Protein AF-F2NUR4-F1 (afdb_monomer)

InterPro domains:
  IPR002935 Class I-like SAM-dependent O-methyltransferase [PF01596] (4-188)
  IPR002935 Class I-like SAM-dependent O-methyltransferase [PS51682] (1-194)
  IPR011009 Protein kinase-like domain superfamily [SSF56112] (328-382)
  IPR029063 S-adenosyl-L-methionine-dependent methyltransferase superfamily [G3DSA:3.40.50.150] (2-192)
  IPR029063 S-adenosyl-L-methionine-dependent methyltransferase superfamily [SSF53335] (13-194)
  IPR050362 Cation-dependent O-methyltransferase [PTHR10509] (10-190)

Organism: Treponema succinifaciens (strain ATCC 33096 / DSM 2489 / 6091) (NCBI:txid869209)

Structure (mmCIF, N/CA/C/O backbone):
data_AF-F2NUR4-F1
#
_entry.id   AF-F2NUR4-F1
#
loop_
_atom_site.group_PDB
_atom_site.id
_atom_site.type_symbol
_atom_site.label_atom_id
_atom_site.label_alt_id
_atom_site.label_comp_id
_atom_site.label_asym_id
_atom_site.label_entity_id
_atom_site.label_seq_id
_atom_site.pdbx_PDB_ins_code
_atom_site.Cartn_x
_atom_site.Cartn_y
_atom_site.Cartn_z
_atom_site.occupancy
_atom_site.B_iso_or_equiv
_atom_site.auth_seq_id
_atom_site.auth_comp_id
_atom_site.auth_asym_id
_atom_site.auth_atom_id
_atom_site.pdbx_PDB_model_num
ATOM 1 N N . MET A 1 1 ? -18.406 -14.033 38.433 1.00 55.16 1 MET A N 1
ATOM 2 C CA . MET A 1 1 ? -19.645 -13.225 38.360 1.00 55.16 1 MET A CA 1
ATOM 3 C C . MET A 1 1 ? -20.024 -12.813 36.937 1.00 55.16 1 MET A C 1
ATOM 5 O O . MET A 1 1 ? -21.200 -12.865 36.636 1.00 55.16 1 MET A O 1
ATOM 9 N N . SER A 1 2 ? -19.104 -12.444 36.037 1.00 63.91 2 SER A N 1
ATOM 10 C CA . SER A 1 2 ? -19.465 -11.900 34.708 1.00 63.91 2 SER A CA 1
ATOM 11 C C . SER A 1 2 ? -20.027 -12.903 33.680 1.00 63.91 2 SER A C 1
ATOM 13 O O . SER A 1 2 ? -20.839 -12.516 32.845 1.00 63.91 2 SER A O 1
ATOM 15 N N . ALA A 1 3 ? -19.623 -14.177 33.719 1.00 74.50 3 ALA A N 1
ATOM 16 C CA . ALA A 1 3 ? -19.984 -15.153 32.681 1.00 74.50 3 ALA A CA 1
ATOM 17 C C . ALA A 1 3 ? -21.482 -15.521 32.656 1.00 74.50 3 ALA A C 1
ATOM 19 O O . ALA A 1 3 ? -22.062 -15.661 31.583 1.00 74.50 3 ALA A O 1
ATOM 20 N N . GLU A 1 4 ? -22.120 -15.636 33.823 1.00 83.31 4 GLU A N 1
ATOM 21 C CA . GLU A 1 4 ? -23.547 -15.974 33.936 1.00 83.31 4 GLU A CA 1
ATOM 22 C C . GLU A 1 4 ? -24.439 -14.847 33.392 1.00 83.31 4 GLU A C 1
ATOM 24 O O . GLU A 1 4 ? -25.333 -15.095 32.583 1.00 83.31 4 GLU A O 1
ATOM 29 N N . PHE A 1 5 ? -24.120 -13.590 33.724 1.00 87.75 5 PHE A N 1
ATOM 30 C CA . PHE A 1 5 ? -24.833 -12.425 33.193 1.00 87.75 5 PHE A CA 1
ATOM 31 C C . PHE A 1 5 ? -24.648 -12.254 31.682 1.00 87.75 5 PHE A C 1
ATOM 33 O O . PHE A 1 5 ? -25.592 -11.884 30.989 1.00 87.75 5 PHE A O 1
ATOM 40 N N . LEU A 1 6 ? -23.463 -12.555 31.140 1.00 87.88 6 LEU A N 1
ATOM 41 C CA . LEU A 1 6 ? -23.241 -12.531 29.691 1.00 87.88 6 LEU A CA 1
ATOM 42 C C . LEU A 1 6 ? -24.126 -13.545 28.955 1.00 87.88 6 LEU A C 1
ATOM 44 O O . LEU A 1 6 ? -24.692 -13.212 27.914 1.00 87.88 6 LEU A O 1
ATOM 48 N N . LEU A 1 7 ? -24.281 -14.756 29.500 1.00 89.00 7 LEU A N 1
ATOM 49 C CA . LEU A 1 7 ? -25.175 -15.771 28.936 1.00 89.00 7 LEU A CA 1
ATOM 50 C C . LEU A 1 7 ? -26.644 -15.334 28.999 1.00 89.00 7 LEU A C 1
ATOM 52 O O . LEU A 1 7 ? -27.377 -15.526 28.027 1.00 89.00 7 LEU A O 1
ATOM 56 N N . GLU A 1 8 ? -27.065 -14.700 30.098 1.00 91.56 8 GLU A N 1
ATOM 57 C CA . GLU A 1 8 ? -28.407 -14.116 30.229 1.00 91.56 8 GLU A CA 1
ATOM 58 C C . GLU A 1 8 ? -28.650 -13.040 29.157 1.00 91.56 8 GLU A C 1
ATOM 60 O O . GLU A 1 8 ? -29.649 -13.098 28.437 1.00 91.56 8 GLU A O 1
ATOM 65 N N . ILE A 1 9 ? -27.713 -12.097 28.992 1.00 91.62 9 ILE A N 1
ATOM 66 C CA . ILE A 1 9 ? -27.800 -11.027 27.986 1.00 91.62 9 ILE A CA 1
ATOM 67 C C . ILE A 1 9 ? -27.870 -11.622 26.575 1.00 91.62 9 ILE A C 1
ATOM 69 O O . ILE A 1 9 ? -28.731 -11.220 25.791 1.00 91.62 9 ILE A O 1
ATOM 73 N N . LYS A 1 10 ? -27.010 -12.601 26.260 1.00 91.12 10 LYS A N 1
ATOM 74 C CA . LYS A 1 10 ? -26.997 -13.298 24.965 1.00 91.12 10 LYS A CA 1
ATOM 75 C C . LYS A 1 10 ? -28.342 -13.973 24.684 1.00 91.12 10 LYS A C 1
ATOM 77 O O . LYS A 1 10 ? -28.923 -13.781 23.618 1.00 91.12 10 LYS A O 1
ATOM 82 N N . SER A 1 11 ? -28.876 -14.711 25.658 1.00 90.81 11 SER A N 1
ATOM 83 C CA . SER A 1 11 ? -30.173 -15.392 25.552 1.00 90.81 11 SER A CA 1
ATOM 84 C C . SER A 1 11 ? -31.330 -14.409 25.328 1.00 90.81 11 SER A C 1
ATOM 86 O O . SER A 1 11 ? -32.156 -14.601 24.431 1.00 90.81 11 SER A O 1
ATOM 88 N N . LEU A 1 12 ? -31.362 -13.303 26.081 1.00 90.69 12 LEU A N 1
ATOM 89 C CA . LEU A 1 12 ? -32.373 -12.254 25.927 1.00 90.69 12 LEU A CA 1
ATOM 90 C C . LEU A 1 12 ? -32.277 -11.544 24.573 1.00 90.69 12 LEU A C 1
ATOM 92 O O . LEU A 1 12 ? -33.308 -11.277 23.956 1.00 90.69 12 LEU A O 1
ATOM 96 N N . ALA A 1 13 ? -31.065 -11.266 24.090 1.00 89.50 13 ALA A N 1
ATOM 97 C CA . ALA A 1 13 ? -30.855 -10.667 22.777 1.00 89.50 13 ALA A CA 1
ATOM 98 C C . ALA A 1 13 ? -31.400 -11.568 21.660 1.00 89.50 13 ALA A C 1
ATOM 100 O O . ALA A 1 13 ? -32.157 -11.093 20.814 1.00 89.50 13 ALA A O 1
ATOM 101 N N . HIS A 1 14 ? -31.120 -12.876 21.715 1.00 89.31 14 HIS A N 1
ATOM 102 C CA . HIS A 1 14 ? -31.688 -13.847 20.778 1.00 89.31 14 HIS A CA 1
ATOM 103 C C . HIS A 1 14 ? -33.217 -13.894 20.847 1.00 89.31 14 HIS A C 1
ATOM 105 O O . HIS A 1 14 ? -33.876 -13.823 19.813 1.00 89.31 14 HIS A O 1
ATOM 111 N N . LYS A 1 15 ? -33.794 -13.948 22.055 1.00 90.38 15 LYS A N 1
ATOM 112 C CA . LYS A 1 15 ? -35.253 -13.960 22.244 1.00 90.38 15 LYS A CA 1
ATOM 113 C C . LYS A 1 15 ? -35.930 -12.711 21.667 1.00 90.38 15 LYS A C 1
ATOM 115 O O . LYS A 1 15 ? -37.028 -12.806 21.127 1.00 90.38 15 LYS A O 1
ATOM 120 N N . ASN A 1 16 ? -35.267 -11.560 21.763 1.00 88.56 16 ASN A N 1
ATOM 121 C CA . ASN A 1 16 ? -35.782 -10.272 21.302 1.00 88.56 16 ASN A CA 1
ATOM 122 C C . ASN A 1 16 ? -35.339 -9.910 19.872 1.00 88.56 16 ASN A C 1
ATOM 124 O O . ASN A 1 16 ? -35.588 -8.790 19.432 1.00 88.56 16 ASN A O 1
ATOM 128 N N . ASN A 1 17 ? -34.694 -10.831 19.142 1.00 88.25 17 ASN A N 1
ATOM 129 C CA . ASN A 1 17 ? -34.148 -10.609 17.797 1.00 88.25 17 ASN A CA 1
ATOM 130 C C . ASN A 1 17 ? -33.218 -9.386 17.699 1.00 88.25 17 ASN A C 1
ATOM 132 O O . ASN A 1 17 ? -33.189 -8.692 16.681 1.00 88.25 17 ASN A O 1
ATOM 136 N N . VAL A 1 18 ? -32.457 -9.112 18.758 1.00 86.00 18 VAL A N 1
ATOM 137 C CA . VAL A 1 18 ? -31.423 -8.078 18.757 1.00 86.00 18 VAL A CA 1
ATOM 138 C C . VAL A 1 18 ? -30.137 -8.693 18.202 1.00 86.00 18 VAL A C 1
ATOM 140 O O . VAL A 1 18 ? -29.619 -9.634 18.809 1.00 86.00 18 VAL A O 1
ATOM 143 N N . PRO A 1 19 ? -29.600 -8.193 17.073 1.00 84.31 19 PRO A N 1
ATOM 144 C CA . PRO A 1 19 ? -28.313 -8.648 16.565 1.00 84.31 19 PRO A CA 1
ATOM 145 C C . PRO A 1 19 ? -27.206 -8.359 17.581 1.00 84.31 19 PRO A C 1
ATOM 147 O O . PRO A 1 19 ? -27.134 -7.258 18.127 1.00 84.31 19 PRO A O 1
ATOM 150 N N . ILE A 1 20 ? -26.354 -9.350 17.817 1.00 87.06 20 ILE A N 1
ATOM 151 C CA . ILE A 1 20 ? -25.174 -9.256 18.678 1.00 87.06 20 ILE A CA 1
ATOM 152 C C . ILE A 1 20 ? -23.964 -9.821 17.939 1.00 87.06 20 ILE A C 1
ATOM 154 O O . ILE A 1 20 ? -24.113 -10.619 17.010 1.00 87.06 20 ILE A O 1
ATOM 158 N N . MET A 1 21 ? -22.778 -9.411 18.383 1.00 86.75 21 MET A N 1
ATOM 159 C CA . MET A 1 21 ? -21.499 -9.878 17.858 1.00 86.75 21 MET A CA 1
ATOM 160 C C . MET A 1 21 ? -21.399 -11.411 17.891 1.00 86.75 21 MET A C 1
ATOM 162 O O . MET A 1 21 ? -21.792 -12.055 18.868 1.00 86.75 21 MET A O 1
ATOM 166 N N . GLN A 1 22 ? -20.879 -11.992 16.808 1.00 86.12 22 GLN A N 1
ATOM 167 C CA . GLN A 1 22 ? -20.672 -13.437 16.686 1.00 86.12 22 GLN A CA 1
ATOM 168 C C . GLN A 1 22 ? -19.472 -13.888 17.517 1.00 86.12 22 GLN A C 1
ATOM 170 O O . GLN A 1 22 ? -18.473 -13.179 17.596 1.00 86.12 22 GLN A O 1
ATOM 175 N N . ASP A 1 23 ? -19.528 -15.109 18.054 1.00 86.81 23 ASP A N 1
ATOM 176 C CA . ASP A 1 23 ? -18.471 -15.636 18.928 1.00 86.81 23 ASP A CA 1
ATOM 177 C C . ASP A 1 23 ? -17.095 -15.660 18.232 1.00 86.81 23 ASP A C 1
ATOM 179 O O . ASP A 1 23 ? -16.095 -15.281 18.834 1.00 86.81 23 ASP A O 1
ATOM 183 N N . ALA A 1 24 ? -17.048 -15.993 16.936 1.00 86.56 24 ALA A N 1
ATOM 184 C CA . ALA A 1 24 ? -15.812 -15.959 16.148 1.00 86.56 24 ALA A CA 1
ATOM 185 C C . ALA A 1 24 ? -15.217 -14.539 16.032 1.00 86.56 24 ALA A C 1
ATOM 187 O O . ALA A 1 24 ? -13.999 -14.368 16.124 1.00 86.56 24 ALA A O 1
ATOM 188 N N . THR A 1 25 ? -16.061 -13.514 15.858 1.00 87.38 25 THR A N 1
ATOM 189 C CA . THR A 1 25 ? -15.627 -12.107 15.882 1.00 87.38 25 THR A CA 1
ATOM 190 C C . THR A 1 25 ? -15.128 -11.735 17.279 1.00 87.38 25 THR A C 1
ATOM 192 O O . THR A 1 25 ? -14.046 -11.157 17.408 1.00 87.38 25 THR A O 1
ATOM 195 N N . SER A 1 26 ? -15.865 -12.110 18.331 1.00 89.62 26 SER A N 1
ATOM 196 C CA . SER A 1 26 ? -15.479 -11.858 19.722 1.00 89.62 26 SER A CA 1
ATOM 197 C C . SER A 1 26 ? -14.089 -12.418 20.034 1.00 89.62 26 SER A C 1
ATOM 199 O O . SER A 1 26 ? -13.232 -11.688 20.527 1.00 89.62 26 SER A O 1
ATOM 201 N N . GLU A 1 27 ? -13.827 -13.683 19.696 1.00 91.25 27 GLU A N 1
ATOM 202 C CA . GLU A 1 27 ? -12.529 -14.333 19.919 1.00 91.25 27 GLU A CA 1
ATOM 203 C C . GLU A 1 27 ? -11.382 -13.604 19.213 1.00 91.25 27 GLU A C 1
ATOM 205 O O . GLU A 1 27 ? -10.337 -13.349 19.821 1.00 91.25 27 GLU A O 1
ATOM 210 N N . PHE A 1 28 ? -11.589 -13.211 17.952 1.00 93.94 28 PHE A N 1
ATOM 211 C CA . PHE A 1 28 ? -10.605 -12.439 17.199 1.00 93.94 28 PHE A CA 1
ATOM 212 C C . PHE A 1 28 ? -10.281 -11.111 17.890 1.00 93.94 28 PHE A C 1
ATOM 214 O O . PHE A 1 28 ? -9.107 -10.794 18.102 1.00 93.94 28 PHE A O 1
ATOM 221 N N . ILE A 1 29 ? -11.307 -10.351 18.288 1.00 93.94 29 ILE A N 1
ATOM 222 C CA . ILE A 1 29 ? -11.117 -9.044 18.926 1.00 93.94 29 ILE A CA 1
ATOM 223 C C . ILE A 1 29 ? -10.474 -9.196 20.309 1.00 93.94 29 ILE A C 1
ATOM 225 O O . ILE A 1 29 ? -9.606 -8.401 20.659 1.00 93.94 29 ILE A O 1
ATOM 229 N N . PHE A 1 30 ? -10.805 -10.229 21.087 1.00 94.69 30 PHE A N 1
ATOM 230 C CA . PHE A 1 30 ? -10.160 -10.461 22.386 1.00 94.69 30 PHE A CA 1
ATOM 231 C C . PHE A 1 30 ? -8.674 -10.761 22.233 1.00 94.69 30 PHE A C 1
ATOM 233 O O . PHE A 1 30 ? -7.848 -10.183 22.945 1.00 94.69 30 PHE A O 1
ATOM 240 N N . SER A 1 31 ? -8.324 -11.634 21.286 1.00 94.75 31 SER A N 1
ATOM 241 C CA . SER A 1 31 ? -6.926 -11.908 20.964 1.00 94.75 31 SER A CA 1
ATOM 242 C C . SER A 1 31 ? -6.217 -10.650 20.469 1.00 94.75 31 SER A C 1
ATOM 244 O O . SER A 1 31 ? -5.076 -10.410 20.863 1.00 94.75 31 SER A O 1
ATOM 246 N N . PHE A 1 32 ? -6.888 -9.807 19.677 1.00 95.88 32 PHE A N 1
ATOM 247 C CA . PHE A 1 32 ? -6.349 -8.521 19.242 1.00 95.88 32 PHE A CA 1
ATOM 248 C C . PHE A 1 32 ? -6.079 -7.578 20.425 1.00 95.88 32 PHE A C 1
ATOM 250 O O . PHE A 1 32 ? -4.960 -7.085 20.561 1.00 95.88 32 PHE A O 1
ATOM 257 N N . ILE A 1 33 ? -7.063 -7.377 21.311 1.00 96.81 33 ILE A N 1
ATOM 258 C CA . ILE A 1 33 ? -6.957 -6.517 22.501 1.00 96.81 33 ILE A CA 1
ATOM 259 C C . ILE A 1 33 ? -5.777 -6.952 23.375 1.00 96.81 33 ILE A C 1
ATOM 261 O O . ILE A 1 33 ? -4.953 -6.116 23.745 1.00 96.81 33 ILE A O 1
ATOM 265 N N . LYS A 1 34 ? -5.647 -8.258 23.650 1.00 95.31 34 LYS A N 1
ATOM 266 C CA . LYS A 1 34 ? -4.536 -8.805 24.447 1.00 95.31 34 LYS A CA 1
ATOM 267 C C . LYS A 1 34 ? -3.190 -8.628 23.750 1.00 95.31 34 LYS A C 1
ATOM 269 O O . LYS A 1 34 ? -2.259 -8.096 24.346 1.00 95.31 34 LYS A O 1
ATOM 274 N N . LYS A 1 35 ? -3.088 -9.042 22.482 1.00 95.19 35 LYS A N 1
ATOM 275 C CA . LYS A 1 35 ? -1.838 -8.997 21.704 1.00 95.19 35 LYS A CA 1
ATOM 276 C C . LYS A 1 35 ? -1.307 -7.573 21.541 1.00 95.19 35 LYS A C 1
ATOM 278 O O . LYS A 1 35 ? -0.097 -7.371 21.555 1.00 95.19 35 LYS A O 1
ATOM 283 N N . HIS A 1 36 ? -2.200 -6.600 21.376 1.00 93.12 36 HIS A N 1
ATOM 284 C CA . HIS A 1 36 ? -1.848 -5.199 21.153 1.00 93.12 36 HIS A CA 1
ATOM 285 C C . HIS A 1 36 ? -1.920 -4.335 22.418 1.00 93.12 36 HIS A C 1
ATOM 287 O O . HIS A 1 36 ? -1.717 -3.128 22.328 1.00 93.12 36 HIS A O 1
ATOM 293 N N . ASN A 1 37 ? -2.159 -4.940 23.589 1.00 94.00 37 ASN A N 1
ATOM 294 C CA . ASN A 1 37 ? -2.251 -4.251 24.878 1.00 94.00 37 ASN A CA 1
ATOM 295 C C . ASN A 1 37 ? -3.205 -3.038 24.843 1.00 94.00 37 ASN A C 1
ATOM 297 O O . ASN A 1 37 ? -2.898 -1.978 25.385 1.00 94.00 37 ASN A O 1
ATOM 301 N N . VAL A 1 38 ? -4.351 -3.196 24.177 1.00 97.75 38 VAL A N 1
ATOM 302 C CA . VAL A 1 38 ? -5.380 -2.154 24.025 1.00 97.75 38 VAL A CA 1
ATOM 303 C C . VAL A 1 38 ? -5.926 -1.771 25.402 1.00 97.75 38 VAL A C 1
ATOM 305 O O . VAL A 1 38 ? -6.274 -2.651 26.189 1.00 97.75 38 VAL A O 1
ATOM 308 N N . LYS A 1 39 ? -6.015 -0.467 25.699 1.00 97.81 39 LYS A N 1
ATOM 309 C CA . LYS A 1 39 ? -6.527 0.069 26.977 1.00 97.81 39 LYS A CA 1
ATOM 310 C C . LYS A 1 39 ? -7.780 0.913 26.816 1.00 97.81 39 LYS A C 1
ATOM 312 O O . LYS A 1 39 ? -8.566 1.039 27.751 1.00 97.81 39 LYS A O 1
ATOM 317 N N . SER A 1 40 ? -7.982 1.481 25.638 1.00 98.44 40 SER A N 1
ATOM 318 C CA . SER A 1 40 ? -9.100 2.369 25.340 1.00 98.44 40 SER A CA 1
ATOM 319 C C . SER A 1 40 ? -9.792 1.937 24.051 1.00 98.44 40 SER A C 1
ATOM 321 O O . SER A 1 40 ? -9.154 1.815 23.006 1.00 98.44 40 SER A O 1
ATOM 323 N N . VAL A 1 41 ? -11.099 1.690 24.138 1.00 98.62 41 VAL A N 1
ATOM 324 C CA . VAL A 1 41 ? -11.938 1.264 23.013 1.00 98.62 41 VAL A CA 1
ATOM 325 C C . VAL A 1 41 ? -13.023 2.304 22.764 1.00 98.62 41 VAL A C 1
ATOM 327 O O . VAL A 1 41 ? -13.721 2.688 23.700 1.00 98.62 41 VAL A O 1
ATOM 330 N N . LEU A 1 42 ? -13.188 2.733 21.516 1.00 98.50 42 LEU A N 1
ATOM 331 C CA . LEU A 1 42 ? -14.386 3.425 21.050 1.00 98.50 42 LEU A CA 1
ATOM 332 C C . LEU A 1 42 ? -15.214 2.458 20.210 1.00 98.50 42 LEU A C 1
ATOM 334 O O . LEU A 1 42 ? -14.732 1.952 19.207 1.00 98.50 42 LEU A O 1
ATOM 338 N N . GLU A 1 43 ? -16.459 2.227 20.590 1.00 97.81 43 GLU A N 1
ATOM 339 C CA . GLU A 1 43 ? -17.410 1.416 19.840 1.00 97.81 43 GLU A CA 1
ATOM 340 C C . GLU A 1 43 ? -18.492 2.300 19.215 1.00 97.81 43 GLU A C 1
ATOM 342 O O . GLU A 1 43 ? -19.116 3.128 19.883 1.00 97.81 43 GLU A O 1
ATOM 347 N N . ILE A 1 44 ? -18.733 2.103 17.921 1.00 96.25 44 ILE A N 1
ATOM 348 C CA . ILE A 1 44 ? -19.830 2.736 17.194 1.00 96.25 44 ILE A CA 1
ATOM 349 C C . ILE A 1 44 ? -20.910 1.679 16.979 1.00 96.25 44 ILE A C 1
ATOM 351 O O . ILE A 1 44 ? -20.731 0.794 16.143 1.00 96.25 44 ILE A O 1
ATOM 355 N N . GLY A 1 45 ? -22.018 1.806 17.718 1.00 93.38 45 GLY A N 1
ATOM 356 C CA . GLY A 1 45 ? -23.099 0.822 17.796 1.00 93.38 45 GLY A CA 1
ATOM 357 C C . GLY A 1 45 ? -23.045 0.004 19.088 1.00 93.38 45 GLY A C 1
ATOM 358 O O . GLY A 1 45 ? -22.415 -1.044 19.132 1.00 93.38 45 GLY A O 1
ATOM 359 N N . THR A 1 46 ? -23.732 0.455 20.142 1.00 93.44 46 THR A N 1
ATOM 360 C CA . THR A 1 46 ? -23.772 -0.267 21.431 1.00 93.44 46 THR A CA 1
ATOM 361 C C . THR A 1 46 ? -24.754 -1.438 21.437 1.00 93.44 46 THR A C 1
ATOM 363 O O . THR A 1 46 ? -24.543 -2.425 22.148 1.00 93.44 46 THR A O 1
ATOM 366 N N . ALA A 1 47 ? -25.880 -1.319 20.724 1.00 93.12 47 ALA A N 1
ATOM 367 C CA . ALA A 1 47 ? -27.039 -2.189 20.898 1.00 93.12 47 ALA A CA 1
ATOM 368 C C . ALA A 1 47 ? -27.391 -2.361 22.393 1.00 93.12 47 ALA A C 1
ATOM 370 O O . ALA A 1 47 ? -27.595 -1.386 23.107 1.00 93.12 47 ALA A O 1
ATOM 371 N N . VAL A 1 48 ? -27.442 -3.597 22.895 1.00 94.31 48 VAL A N 1
ATOM 372 C CA . VAL A 1 48 ? -27.721 -3.900 24.313 1.00 94.31 48 VAL A CA 1
ATOM 373 C C . VAL A 1 48 ? -26.456 -3.964 25.186 1.00 94.31 48 VAL A C 1
ATOM 375 O O . VAL A 1 48 ? -26.509 -4.470 26.307 1.00 94.31 48 VAL A O 1
ATOM 378 N N . GLY A 1 49 ? -25.312 -3.480 24.689 1.00 94.38 49 GLY A N 1
ATOM 379 C CA . GLY A 1 49 ? -24.044 -3.373 25.423 1.00 94.38 49 GLY A CA 1
ATOM 380 C C . GLY A 1 49 ? -23.234 -4.667 25.528 1.00 94.38 49 GLY A C 1
ATOM 381 O O . GLY A 1 49 ? -22.278 -4.721 26.297 1.00 94.38 49 GLY A O 1
ATOM 382 N N . TYR A 1 50 ? -23.605 -5.717 24.790 1.00 94.81 50 TYR A N 1
ATOM 383 C CA . TYR A 1 50 ? -22.979 -7.039 24.900 1.00 94.81 50 TYR A CA 1
ATOM 384 C C . TYR A 1 50 ? -21.480 -7.015 24.549 1.00 94.81 50 TYR A C 1
ATOM 386 O O . TYR A 1 50 ? -20.656 -7.456 25.349 1.00 94.81 50 TYR A O 1
ATOM 394 N N . SER A 1 51 ? -21.116 -6.443 23.401 1.00 94.69 51 SER A N 1
ATOM 395 C CA . SER A 1 51 ? -19.729 -6.293 22.937 1.00 94.69 51 SER A CA 1
ATOM 396 C C . SER A 1 51 ? -18.910 -5.371 23.845 1.00 94.69 51 SER A C 1
ATOM 398 O O . SER A 1 51 ? -17.833 -5.768 24.285 1.00 94.69 51 SER A O 1
ATOM 400 N N . ALA A 1 52 ? -19.440 -4.205 24.236 1.00 96.38 52 ALA A N 1
ATOM 401 C CA . ALA A 1 52 ? -18.783 -3.308 25.194 1.00 96.38 52 ALA A CA 1
ATOM 402 C C . ALA A 1 52 ? -18.417 -4.003 26.519 1.00 96.38 52 ALA A C 1
ATOM 404 O O . ALA A 1 52 ? -17.298 -3.860 27.019 1.00 96.38 52 ALA A O 1
ATOM 405 N N . ILE A 1 53 ? -19.347 -4.785 27.082 1.00 96.56 53 ILE A N 1
ATOM 406 C CA . ILE A 1 53 ? -19.114 -5.581 28.297 1.00 96.56 53 ILE A CA 1
ATOM 407 C C . ILE A 1 53 ? -18.003 -6.599 28.050 1.00 96.56 53 ILE A C 1
ATOM 409 O O . ILE A 1 53 ? -17.077 -6.706 28.853 1.00 96.56 53 ILE A O 1
ATOM 413 N N . GLN A 1 54 ? -18.068 -7.323 26.933 1.00 95.25 54 GLN A N 1
ATOM 414 C CA . GLN A 1 54 ? -17.053 -8.302 26.571 1.00 95.25 54 GLN A CA 1
ATOM 415 C C . GLN A 1 54 ? -15.656 -7.677 26.430 1.00 95.25 54 GLN A C 1
ATOM 417 O O . GLN A 1 54 ? -14.712 -8.207 27.010 1.00 95.25 54 GLN A O 1
ATOM 422 N N . PHE A 1 55 ? -15.516 -6.537 25.744 1.00 96.38 55 PHE A N 1
ATOM 423 C CA . PHE A 1 55 ? -14.233 -5.840 25.589 1.00 96.38 55 PHE A CA 1
ATOM 424 C C . PHE A 1 55 ? -13.640 -5.423 26.936 1.00 96.38 55 PHE A C 1
ATOM 426 O O . PHE A 1 55 ? -12.466 -5.682 27.199 1.00 96.38 55 PHE A O 1
ATOM 433 N N . ALA A 1 56 ? -14.454 -4.852 27.828 1.00 96.75 56 ALA A N 1
ATOM 434 C CA . ALA A 1 56 ? -14.013 -4.485 29.172 1.00 96.75 56 ALA A CA 1
ATOM 435 C C . ALA A 1 56 ? -13.613 -5.709 30.020 1.00 96.75 56 ALA A C 1
ATOM 437 O O . ALA A 1 56 ? -12.799 -5.598 30.932 1.00 96.75 56 ALA A O 1
ATOM 438 N N . LEU A 1 57 ? -14.165 -6.893 29.764 1.00 95.25 57 LEU A N 1
ATOM 439 C CA . LEU A 1 57 ? -13.809 -8.108 30.505 1.00 95.25 57 LEU A CA 1
ATOM 440 C C . LEU A 1 57 ? -12.518 -8.776 30.016 1.00 95.25 57 LEU A C 1
ATOM 442 O O . LEU A 1 57 ? -12.025 -9.670 30.700 1.00 95.25 57 LEU A O 1
ATOM 446 N N . VAL A 1 58 ? -11.958 -8.354 28.875 1.00 95.56 58 VAL A N 1
ATOM 447 C CA . VAL A 1 58 ? -10.698 -8.911 28.355 1.00 95.56 58 VAL A CA 1
ATOM 448 C C . VAL A 1 58 ? -9.531 -8.643 29.306 1.00 95.56 58 VAL A C 1
ATOM 450 O O . VAL A 1 58 ? -8.696 -9.527 29.504 1.00 95.56 58 VAL A O 1
ATOM 453 N N . ASP A 1 59 ? -9.480 -7.435 29.870 1.00 94.75 59 ASP A N 1
ATOM 454 C CA . ASP A 1 59 ? -8.468 -6.981 30.823 1.00 94.75 59 ASP A CA 1
ATOM 455 C C . ASP A 1 59 ? -9.045 -5.844 31.692 1.00 94.75 59 ASP A C 1
ATOM 457 O O . ASP A 1 59 ? -9.827 -5.013 31.221 1.00 94.75 59 ASP A O 1
ATOM 461 N N . GLU A 1 60 ? -8.686 -5.800 32.977 1.00 94.19 60 GLU A N 1
ATOM 462 C CA . GLU A 1 60 ? -9.232 -4.836 33.945 1.00 94.19 60 GLU A CA 1
ATOM 463 C C . GLU A 1 60 ? -8.928 -3.373 33.591 1.00 94.19 60 GLU A C 1
ATOM 465 O O . GLU A 1 60 ? -9.713 -2.473 33.901 1.00 94.19 60 GLU A O 1
ATOM 470 N N . SER A 1 61 ? -7.823 -3.135 32.885 1.00 95.50 61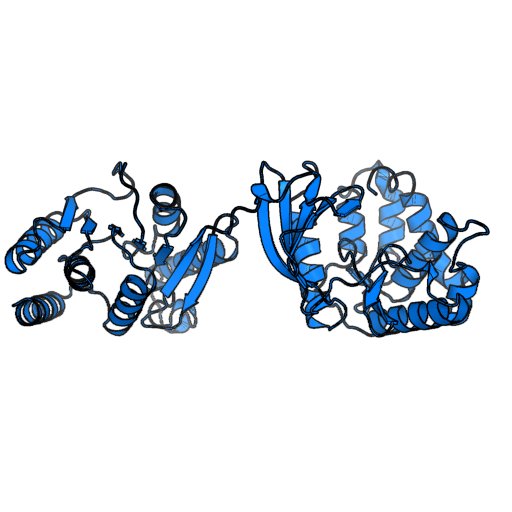 SER A N 1
ATOM 471 C CA . SER A 1 61 ? -7.397 -1.804 32.453 1.00 95.50 61 SER A CA 1
ATOM 472 C C . SER A 1 61 ? -8.124 -1.288 31.208 1.00 95.50 61 SER A C 1
ATOM 474 O O . SER A 1 61 ? -7.996 -0.106 30.887 1.00 95.50 61 SER A O 1
ATOM 476 N N . VAL A 1 62 ? -8.912 -2.133 30.529 1.00 98.12 62 VAL A N 1
ATOM 477 C CA . VAL A 1 62 ? -9.689 -1.730 29.350 1.00 98.12 62 VAL A CA 1
ATOM 478 C C . VAL A 1 62 ? -10.863 -0.849 29.767 1.00 98.12 62 VAL A C 1
ATOM 480 O O . VAL A 1 62 ? -11.685 -1.228 30.608 1.00 98.12 62 VAL A O 1
ATOM 483 N N . LYS A 1 63 ? -10.960 0.319 29.130 1.00 98.50 63 LYS A N 1
ATOM 484 C CA . LYS A 1 63 ? -12.106 1.229 29.193 1.00 98.50 63 LYS A CA 1
ATOM 485 C C . LYS A 1 63 ? -12.767 1.325 27.826 1.00 98.50 63 LYS A C 1
ATOM 487 O O . LYS A 1 63 ? -12.082 1.375 26.807 1.00 98.50 63 LYS A O 1
ATOM 492 N N . VAL A 1 64 ? -14.092 1.380 27.816 1.00 98.56 64 VAL A N 1
ATOM 493 C CA . VAL A 1 64 ? -14.902 1.417 26.599 1.00 98.56 64 VAL A CA 1
ATOM 494 C C . VAL A 1 64 ? -15.760 2.674 26.603 1.00 98.56 64 VAL A C 1
ATOM 496 O O . VAL A 1 64 ? -16.503 2.919 27.549 1.00 98.56 64 VAL A O 1
ATOM 499 N N . THR A 1 65 ? -15.687 3.454 25.536 1.00 98.56 65 THR A N 1
ATOM 500 C CA . THR A 1 65 ? -16.697 4.452 25.183 1.00 98.56 65 THR A CA 1
ATOM 501 C C . THR A 1 65 ? -17.526 3.865 24.052 1.00 98.56 65 THR A C 1
ATOM 503 O O . THR A 1 65 ? -16.962 3.362 23.091 1.00 98.56 65 THR A O 1
ATOM 506 N N . THR A 1 66 ? -18.849 3.899 24.145 1.00 97.94 66 THR A N 1
ATOM 507 C CA . THR A 1 66 ? -19.734 3.321 23.127 1.00 97.94 66 THR A CA 1
ATOM 508 C C . THR A 1 66 ? -20.871 4.280 22.799 1.00 97.94 66 THR A C 1
ATOM 510 O O . THR A 1 66 ? -21.359 4.982 23.689 1.00 97.94 66 THR A O 1
ATOM 513 N N . ILE A 1 67 ? -21.247 4.358 21.523 1.00 97.38 67 ILE A N 1
ATOM 514 C CA . ILE A 1 67 ? -22.277 5.275 21.023 1.00 97.38 67 ILE A CA 1
ATOM 515 C C . ILE A 1 67 ? -23.463 4.484 20.471 1.00 97.38 67 ILE A C 1
ATOM 517 O O . ILE A 1 67 ? -23.293 3.616 19.612 1.00 97.38 67 ILE A O 1
ATOM 521 N N . GLU A 1 68 ? -24.669 4.842 20.901 1.00 95.38 68 GLU A N 1
ATOM 522 C CA . GLU A 1 68 ? -25.923 4.286 20.395 1.00 95.38 68 GLU A CA 1
ATOM 523 C C . GLU A 1 68 ? -26.944 5.396 20.180 1.00 95.38 68 GLU A C 1
ATOM 525 O O . GLU A 1 68 ? -27.123 6.268 21.024 1.00 95.38 68 GLU A O 1
ATOM 530 N N . ILE A 1 69 ? -27.629 5.366 19.042 1.00 95.19 69 ILE A N 1
ATOM 531 C CA . ILE A 1 69 ? -28.630 6.379 18.704 1.00 95.19 69 ILE A CA 1
ATOM 532 C C . ILE A 1 69 ? -29.991 6.035 19.318 1.00 95.19 69 ILE A C 1
ATOM 534 O O . ILE A 1 69 ? -30.742 6.925 19.714 1.00 95.19 69 ILE A O 1
ATOM 538 N N . ASP A 1 70 ? -30.303 4.744 19.439 1.00 94.69 70 ASP A N 1
ATOM 539 C CA . ASP A 1 70 ? -31.571 4.255 19.968 1.00 94.69 70 ASP A CA 1
ATOM 540 C C . ASP A 1 70 ? -31.606 4.327 21.505 1.00 94.69 70 ASP A C 1
ATOM 542 O O . ASP A 1 70 ? -30.806 3.707 22.217 1.00 94.69 70 ASP A O 1
ATOM 546 N N . ILE A 1 71 ? -32.544 5.113 22.032 1.00 95.62 71 ILE A N 1
ATOM 547 C CA . ILE A 1 71 ? -32.654 5.365 23.472 1.00 95.62 71 ILE A CA 1
ATOM 548 C C . ILE A 1 71 ? -33.048 4.109 24.260 1.00 95.62 71 ILE A C 1
ATOM 550 O O . ILE A 1 71 ? -32.524 3.889 25.353 1.00 95.62 71 ILE A O 1
ATOM 554 N N . ASP A 1 72 ? -33.904 3.246 23.711 1.00 95.12 72 ASP A N 1
ATOM 555 C CA . ASP A 1 72 ? -34.370 2.039 24.399 1.00 95.12 72 ASP A CA 1
ATOM 556 C C . ASP A 1 72 ? -33.230 1.026 24.549 1.00 95.12 72 ASP A C 1
ATOM 558 O O . ASP A 1 72 ? -33.006 0.462 25.628 1.00 95.12 72 ASP A O 1
ATOM 562 N N . ARG A 1 73 ? -32.440 0.853 23.485 1.00 94.50 73 ARG A N 1
ATOM 563 C CA . ARG A 1 73 ? -31.206 0.059 23.498 1.00 94.50 73 ARG A CA 1
ATOM 564 C C . ARG A 1 73 ? -30.182 0.632 24.463 1.00 94.50 73 ARG A C 1
ATOM 566 O O . ARG A 1 73 ? -29.623 -0.123 25.254 1.00 94.50 73 ARG A O 1
ATOM 573 N N . THR A 1 74 ? -30.009 1.952 24.477 1.00 96.25 74 THR A N 1
ATOM 574 C CA . THR A 1 74 ? -29.114 2.636 25.423 1.00 96.25 74 THR A CA 1
ATOM 575 C C . THR A 1 74 ? -29.516 2.342 26.870 1.00 96.25 74 THR A C 1
ATOM 577 O O . THR A 1 74 ? -28.676 1.938 27.676 1.00 96.25 74 THR A O 1
ATOM 580 N N . ILE A 1 75 ? -30.802 2.474 27.212 1.00 96.94 75 ILE A N 1
ATOM 581 C CA . ILE A 1 75 ? -31.310 2.173 28.559 1.00 96.94 75 ILE A CA 1
ATOM 582 C C . ILE A 1 75 ? -31.037 0.709 28.925 1.00 96.94 75 ILE A C 1
ATOM 584 O O . ILE A 1 75 ? -30.620 0.414 30.049 1.00 96.94 75 ILE A O 1
ATOM 588 N N . GLN A 1 76 ? -31.245 -0.221 27.989 1.00 96.12 76 GLN A N 1
ATOM 589 C CA . GLN A 1 76 ? -30.955 -1.634 28.219 1.00 96.12 76 GLN A CA 1
ATOM 590 C C . GLN A 1 76 ? -29.453 -1.899 28.402 1.00 96.12 76 GLN A C 1
ATOM 592 O O . GLN A 1 76 ? -29.074 -2.661 29.294 1.00 96.12 76 GLN A O 1
ATOM 597 N N . ALA A 1 77 ? -28.598 -1.252 27.609 1.00 96.81 77 ALA A N 1
ATOM 598 C 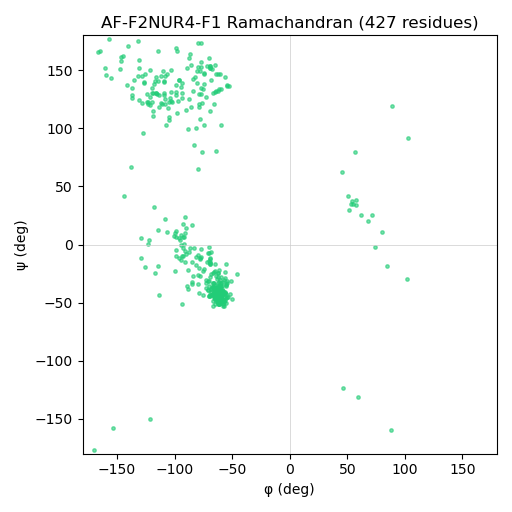CA . ALA A 1 77 ? -27.149 -1.347 27.725 1.00 96.81 77 ALA A CA 1
ATOM 599 C C . ALA A 1 77 ? -26.658 -0.841 29.087 1.00 96.81 77 ALA A C 1
ATOM 601 O O . ALA A 1 77 ? -25.872 -1.527 29.736 1.00 96.81 7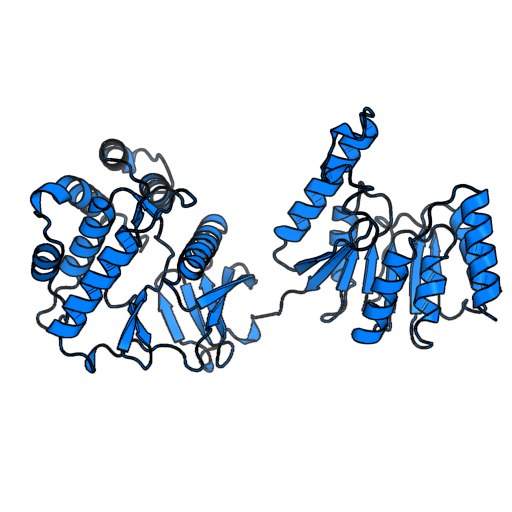7 ALA A O 1
ATOM 602 N N . ILE A 1 78 ? -27.184 0.290 29.577 1.00 97.62 78 ILE A N 1
ATOM 603 C CA . ILE A 1 78 ? -26.866 0.820 30.914 1.00 97.62 78 ILE A CA 1
ATOM 604 C C . ILE A 1 78 ? -27.193 -0.219 31.992 1.00 97.62 78 ILE A C 1
ATOM 606 O O . ILE A 1 78 ? -26.331 -0.545 32.808 1.00 97.62 78 ILE A O 1
ATOM 610 N N . LYS A 1 79 ? -28.397 -0.809 31.958 1.00 96.38 79 LYS A N 1
ATOM 611 C CA . LYS A 1 79 ? -28.800 -1.852 32.920 1.00 96.38 79 LYS A CA 1
ATOM 612 C C . LYS A 1 79 ? -27.869 -3.066 32.878 1.00 96.38 79 LYS A C 1
ATOM 614 O O . LYS A 1 79 ? -27.497 -3.592 33.923 1.00 96.38 79 LYS A O 1
ATOM 619 N N . ASN A 1 80 ? -27.489 -3.514 31.683 1.00 96.62 80 ASN A N 1
ATOM 620 C CA . ASN A 1 80 ? -26.598 -4.661 31.505 1.00 96.62 80 ASN A CA 1
ATOM 621 C C . ASN A 1 80 ? -25.181 -4.374 32.030 1.00 96.62 80 ASN A C 1
ATOM 623 O O . ASN A 1 80 ? -24.595 -5.209 32.721 1.00 96.62 80 ASN A O 1
ATOM 627 N N . VAL A 1 81 ? -24.652 -3.178 31.756 1.00 96.75 81 VAL A N 1
ATOM 628 C CA . VAL A 1 81 ? -23.346 -2.718 32.252 1.00 96.75 81 VAL A CA 1
ATOM 629 C C . VAL A 1 81 ? -23.335 -2.619 33.778 1.00 96.75 81 VAL A C 1
ATOM 631 O O . VAL A 1 81 ? -22.370 -3.051 34.414 1.00 96.75 81 VAL A O 1
ATOM 634 N N . GLU A 1 82 ? -24.407 -2.095 34.378 1.00 95.44 82 GLU A N 1
ATOM 635 C CA . GLU A 1 82 ? -24.554 -2.010 35.833 1.00 95.44 82 GLU A CA 1
ATOM 636 C C . GLU A 1 82 ? -24.637 -3.393 36.482 1.00 95.44 82 GLU A C 1
ATOM 638 O O . GLU A 1 82 ? -23.899 -3.651 37.433 1.00 95.44 82 GLU A O 1
ATOM 643 N N . LYS A 1 83 ? -25.441 -4.311 35.926 1.00 94.31 83 LYS A N 1
ATOM 644 C CA . LYS A 1 83 ? -25.510 -5.712 36.382 1.00 94.31 83 LYS A CA 1
ATOM 645 C C . LYS A 1 83 ? -24.142 -6.403 36.373 1.00 94.31 83 LYS A C 1
ATOM 647 O O . LYS A 1 83 ? -23.855 -7.202 37.257 1.00 94.31 83 LYS A O 1
ATOM 652 N N . CYS A 1 84 ? -23.287 -6.081 35.402 1.00 94.44 84 CYS A N 1
ATOM 653 C CA . CYS A 1 84 ? -21.939 -6.645 35.301 1.00 94.44 84 CYS A CA 1
ATOM 654 C C . CYS A 1 84 ? -20.895 -5.934 36.183 1.00 94.44 84 CYS A C 1
ATOM 656 O O . CYS A 1 84 ? -19.739 -6.353 36.196 1.00 94.44 84 CYS A O 1
ATOM 658 N N . GLY A 1 85 ? -21.261 -4.860 36.895 1.00 94.75 85 GLY A N 1
ATOM 659 C CA . GLY A 1 85 ? -20.338 -4.090 37.734 1.00 94.75 85 GLY A CA 1
ATOM 660 C C . GLY A 1 85 ? -19.318 -3.258 36.946 1.00 94.75 85 GLY A C 1
ATOM 661 O O . GLY A 1 85 ? -18.236 -2.973 37.451 1.00 94.75 85 GLY A O 1
ATOM 662 N N . LEU A 1 86 ? -19.630 -2.873 35.701 1.00 96.50 86 LEU A N 1
ATOM 663 C CA . LEU A 1 86 ? -18.676 -2.244 34.770 1.00 96.50 86 LEU A CA 1
ATOM 664 C C . LEU A 1 86 ? -18.897 -0.741 34.552 1.00 96.50 86 LEU A C 1
ATOM 666 O O . LEU A 1 86 ? -18.262 -0.142 33.685 1.00 96.50 86 LEU A O 1
ATOM 670 N N . LYS A 1 87 ? -19.758 -0.108 35.355 1.00 96.00 87 LYS A N 1
ATOM 671 C CA . LYS A 1 87 ? -20.147 1.306 35.212 1.00 96.00 87 LYS A CA 1
ATOM 672 C C . LYS A 1 87 ? -18.965 2.285 35.197 1.00 96.00 87 LYS A C 1
ATOM 674 O O . LYS A 1 87 ? -19.020 3.296 34.512 1.00 96.00 87 LYS A O 1
ATOM 679 N N . SER A 1 88 ? -17.889 1.994 35.929 1.00 96.38 88 SER A N 1
ATOM 680 C CA . SER A 1 88 ? -16.682 2.838 35.967 1.00 96.38 88 SER A CA 1
ATOM 681 C C . SER A 1 88 ? -15.765 2.673 34.749 1.00 96.38 88 SER A C 1
ATOM 683 O O . SER A 1 88 ? -14.845 3.471 34.568 1.00 96.38 88 SER A O 1
ATOM 685 N N . ARG A 1 89 ? -15.987 1.639 33.929 1.00 97.31 89 ARG A N 1
ATOM 686 C CA . ARG A 1 89 ? -15.139 1.286 32.781 1.00 97.31 89 ARG A CA 1
ATOM 687 C C . ARG A 1 89 ? -15.841 1.447 31.439 1.00 97.31 89 ARG A C 1
ATOM 689 O O . ARG A 1 89 ? -15.150 1.538 30.432 1.00 97.31 89 ARG A O 1
ATOM 696 N N . ILE A 1 90 ? -17.174 1.508 31.418 1.00 98.31 90 ILE A N 1
ATOM 697 C CA . ILE A 1 90 ? -17.965 1.647 30.191 1.00 98.31 90 ILE A CA 1
ATOM 698 C C . ILE A 1 90 ? -18.770 2.952 30.227 1.00 98.31 90 ILE A C 1
ATOM 700 O O . ILE A 1 90 ? -19.681 3.110 31.038 1.00 98.31 90 ILE A O 1
ATOM 704 N N . LYS A 1 91 ? -18.444 3.875 29.318 1.00 98.12 91 LYS A N 1
ATOM 705 C CA . LYS A 1 91 ? -19.153 5.136 29.068 1.00 98.12 91 LYS A CA 1
ATOM 706 C C . LYS A 1 91 ? -20.086 4.947 27.870 1.00 98.12 91 LYS A C 1
ATOM 708 O O . LYS A 1 91 ? -19.615 4.768 26.752 1.00 98.12 91 LYS A O 1
ATOM 713 N N . ILE A 1 92 ? -21.396 5.003 28.098 1.00 98.06 92 ILE A N 1
ATOM 714 C CA . ILE A 1 92 ? -22.409 4.916 27.034 1.00 98.06 92 ILE A CA 1
ATOM 715 C C . ILE A 1 92 ? -22.872 6.331 26.678 1.00 98.06 92 ILE A C 1
ATOM 717 O O . ILE A 1 92 ? -23.247 7.099 27.564 1.00 98.06 92 ILE A O 1
ATOM 721 N N . ILE A 1 93 ? -22.850 6.669 25.391 1.00 97.56 93 ILE A N 1
ATOM 722 C CA . ILE A 1 93 ? -23.301 7.952 24.849 1.00 97.56 93 ILE A CA 1
ATOM 723 C C . ILE A 1 93 ? -24.541 7.698 23.989 1.00 97.56 93 ILE A C 1
ATOM 725 O O . ILE A 1 93 ? -24.455 7.001 22.979 1.00 97.56 93 ILE A O 1
ATOM 729 N N . ASN A 1 94 ? -25.683 8.285 24.363 1.00 97.19 94 ASN A N 1
ATOM 730 C CA . ASN A 1 94 ? -26.869 8.272 23.507 1.00 97.19 94 ASN A CA 1
ATOM 731 C C . ASN A 1 94 ? -26.853 9.469 22.552 1.00 97.19 94 ASN A C 1
ATOM 733 O O . ASN A 1 94 ? -27.157 10.586 22.967 1.00 97.19 94 ASN A O 1
ATOM 737 N N . ASN A 1 95 ? -26.436 9.257 21.303 1.00 96.31 95 ASN A N 1
ATOM 738 C CA . ASN A 1 95 ? -26.407 10.297 20.273 1.00 96.31 95 ASN A CA 1
ATOM 739 C C . ASN A 1 95 ? -26.254 9.679 18.872 1.00 96.31 95 ASN A C 1
ATOM 741 O O . ASN A 1 95 ? -25.854 8.523 18.730 1.00 96.31 95 ASN A O 1
ATOM 745 N N . ASP A 1 96 ? -26.492 10.467 17.824 1.00 94.44 96 ASP A N 1
ATOM 746 C CA . ASP A 1 96 ? -25.981 10.131 16.497 1.00 94.44 96 ASP A CA 1
ATOM 747 C C . ASP A 1 96 ? -24.448 10.203 16.529 1.00 94.44 96 ASP A C 1
ATOM 749 O O . ASP A 1 96 ? -23.856 11.250 16.810 1.00 94.44 96 ASP A O 1
ATOM 753 N N . ALA A 1 97 ? -23.790 9.088 16.213 1.00 94.69 97 ALA A N 1
ATOM 754 C CA . ALA A 1 97 ? -22.340 9.016 16.143 1.00 94.69 97 ALA A CA 1
ATOM 755 C C . ALA A 1 97 ? -21.744 10.042 15.167 1.00 94.69 97 ALA A C 1
ATOM 757 O O . ALA A 1 97 ? -20.643 10.513 15.415 1.00 94.69 97 ALA A O 1
ATOM 758 N N . LEU A 1 98 ? -22.444 10.459 14.104 1.00 94.50 98 LEU A N 1
ATOM 759 C CA . LEU A 1 98 ? -21.961 11.525 13.216 1.00 94.50 98 LEU A CA 1
ATOM 760 C C . LEU A 1 98 ? -22.099 12.932 13.813 1.00 94.50 98 LEU A C 1
ATOM 762 O O . LEU A 1 98 ? -21.336 13.816 13.420 1.00 94.50 98 LEU A O 1
ATOM 766 N N . ALA A 1 99 ? -23.003 13.137 14.770 1.00 94.06 99 ALA A N 1
ATOM 767 C CA . ALA A 1 99 ? -23.217 14.414 15.457 1.00 94.06 99 ALA A CA 1
ATOM 768 C C . ALA A 1 99 ? -22.468 14.518 16.797 1.00 94.06 99 ALA A C 1
ATOM 770 O O . ALA A 1 99 ? -22.385 15.597 17.373 1.00 94.06 99 ALA A O 1
ATOM 771 N N . CYS A 1 100 ? -21.928 13.409 17.305 1.00 91.25 100 CYS A N 1
ATOM 772 C CA . CYS A 1 100 ? -21.195 13.388 18.564 1.00 91.25 100 CYS A CA 1
ATOM 773 C C . CYS A 1 100 ? -19.782 13.964 18.404 1.00 91.25 100 CYS A C 1
ATOM 775 O O . CYS A 1 100 ? -19.056 13.568 17.490 1.00 91.25 100 CYS A O 1
ATOM 777 N N . ASP A 1 101 ? -19.365 14.818 19.334 1.00 90.75 101 ASP A N 1
ATOM 778 C CA . ASP A 1 101 ? -17.979 15.264 19.448 1.00 90.75 101 ASP A CA 1
ATOM 779 C C . ASP A 1 101 ? -17.259 14.434 20.507 1.00 90.75 101 ASP A C 1
ATOM 781 O O . ASP A 1 101 ? -17.692 14.337 21.657 1.00 90.75 101 ASP A O 1
ATOM 785 N N . ILE A 1 102 ? -16.166 13.795 20.098 1.00 93.81 102 ILE A N 1
ATOM 786 C CA . ILE A 1 102 ? -15.318 12.985 20.965 1.00 93.81 102 ILE A CA 1
ATOM 787 C C . ILE A 1 102 ? -13.921 13.584 20.919 1.00 93.81 102 ILE A C 1
ATOM 789 O O . ILE A 1 102 ? -13.303 13.650 19.861 1.00 93.81 102 ILE A O 1
ATOM 793 N N . ASN A 1 103 ? -13.427 14.010 22.080 1.00 91.81 103 ASN A N 1
ATOM 794 C CA . ASN A 1 103 ? -12.090 14.598 22.226 1.00 91.81 103 ASN A CA 1
ATOM 795 C C . ASN A 1 103 ? -11.062 13.581 22.741 1.00 91.81 103 ASN A C 1
ATOM 797 O O . ASN A 1 103 ? -9.866 13.861 22.777 1.00 91.81 103 ASN A O 1
ATOM 801 N N . GLU A 1 104 ? -11.521 12.403 23.168 1.00 95.62 104 GLU A N 1
ATOM 802 C CA . GLU A 1 104 ? -10.662 11.336 23.666 1.00 95.62 104 GLU A CA 1
ATOM 803 C C . GLU A 1 104 ? -9.972 10.593 22.508 1.00 95.62 104 GLU A C 1
ATOM 805 O O . GLU A 1 104 ? -10.483 10.533 21.384 1.00 95.62 104 GLU A O 1
ATOM 810 N N . LYS A 1 105 ? -8.800 10.017 22.795 1.00 97.31 105 LYS A N 1
ATOM 811 C CA . LYS A 1 105 ? -8.085 9.118 21.886 1.00 97.31 105 LYS A CA 1
ATOM 812 C C . LYS A 1 105 ? -8.259 7.661 22.316 1.00 97.31 105 LYS A C 1
ATOM 814 O O . LYS A 1 105 ? -8.383 7.391 23.510 1.00 97.31 105 LYS A O 1
ATOM 819 N N . PHE A 1 106 ? -8.225 6.741 21.354 1.00 98.50 106 PHE A N 1
ATOM 820 C CA . PHE A 1 106 ? -8.469 5.316 21.569 1.00 98.50 106 PHE A CA 1
ATOM 821 C C . PHE A 1 106 ? -7.406 4.441 20.906 1.00 98.50 106 PHE A C 1
ATOM 823 O O . PHE A 1 106 ? -6.921 4.741 19.815 1.00 98.50 106 PHE A O 1
ATOM 830 N N . ASP A 1 107 ? -7.077 3.324 21.547 1.00 97.94 107 ASP A N 1
ATOM 831 C CA . ASP A 1 107 ? -6.192 2.294 20.992 1.00 97.94 107 ASP A CA 1
ATOM 832 C C . ASP A 1 107 ? -6.933 1.389 20.001 1.00 97.94 107 ASP A C 1
ATOM 834 O O . ASP A 1 107 ? -6.329 0.810 19.100 1.00 97.94 107 ASP A O 1
ATOM 838 N N . LEU A 1 108 ? -8.249 1.266 20.161 1.00 98.50 108 LEU A N 1
ATOM 839 C CA . LEU A 1 108 ? -9.108 0.504 19.270 1.00 98.50 108 LEU A CA 1
ATOM 840 C C . LEU A 1 108 ? -10.388 1.287 18.986 1.00 98.50 108 LEU A C 1
ATOM 842 O O . LEU A 1 108 ? -11.081 1.706 19.907 1.00 98.50 108 LEU A O 1
ATOM 846 N N . ILE A 1 109 ? -10.726 1.440 17.711 1.00 98.44 109 ILE A N 1
ATOM 847 C CA . ILE A 1 109 ? -12.042 1.914 17.282 1.00 98.44 109 ILE A CA 1
ATOM 848 C C . ILE A 1 109 ? -12.749 0.743 16.608 1.00 98.44 109 ILE A C 1
ATOM 850 O O . ILE A 1 109 ? -12.241 0.191 15.638 1.00 98.44 109 ILE A O 1
ATOM 854 N N . PHE A 1 110 ? -13.905 0.346 17.121 1.00 97.44 110 PHE A N 1
ATOM 855 C CA . PHE A 1 110 ? -14.713 -0.740 16.587 1.00 97.44 110 PHE A CA 1
ATOM 856 C C . PHE A 1 110 ? -15.967 -0.179 15.914 1.00 97.44 110 PHE A C 1
ATOM 858 O O . PHE A 1 110 ? -16.756 0.531 16.539 1.00 97.44 110 PHE A O 1
ATOM 865 N N . ILE A 1 111 ? -16.134 -0.474 14.626 1.00 95.38 111 ILE A N 1
ATOM 866 C CA . ILE A 1 111 ? -17.272 -0.033 13.819 1.00 95.38 111 ILE A CA 1
ATOM 867 C C . ILE A 1 111 ? -18.179 -1.238 13.565 1.00 95.38 111 ILE A C 1
ATOM 869 O O . ILE A 1 111 ? -17.913 -2.046 12.674 1.00 95.38 111 ILE A O 1
ATOM 873 N N . ASP A 1 112 ? -19.289 -1.301 14.301 1.00 84.31 112 ASP A N 1
ATOM 874 C CA . ASP A 1 112 ? -20.383 -2.246 14.064 1.00 84.31 112 ASP A CA 1
ATOM 875 C C . ASP A 1 112 ? -21.745 -1.552 14.219 1.00 84.31 112 ASP A C 1
ATOM 877 O O . ASP A 1 112 ? -22.536 -1.780 15.130 1.00 84.31 112 ASP A O 1
ATOM 881 N N . ALA A 1 113 ? -22.004 -0.630 13.293 1.00 79.12 113 ALA A N 1
ATOM 882 C CA . ALA A 1 113 ? -23.232 0.157 13.261 1.00 79.12 113 ALA A CA 1
ATOM 883 C C . ALA A 1 113 ? -23.995 -0.031 11.942 1.00 79.12 113 ALA A C 1
ATOM 885 O O . ALA A 1 113 ? -23.936 -1.063 11.262 1.00 79.12 113 ALA A O 1
ATOM 886 N N . ALA A 1 114 ? -24.722 1.007 11.527 1.00 80.62 114 ALA A N 1
ATOM 887 C CA . ALA A 1 114 ? -25.362 1.051 10.227 1.00 80.62 114 ALA A CA 1
ATOM 888 C C . ALA A 1 114 ? -24.314 0.929 9.102 1.00 80.62 114 ALA A C 1
ATOM 890 O O . ALA A 1 114 ? -23.672 1.905 8.716 1.00 80.62 114 ALA A O 1
ATOM 891 N N . LYS A 1 115 ? -24.216 -0.266 8.502 1.00 77.56 115 LYS A N 1
ATOM 892 C CA . LYS A 1 115 ? -23.338 -0.627 7.361 1.00 77.56 115 LYS A CA 1
ATOM 893 C C . LYS A 1 115 ? -23.337 0.387 6.211 1.00 77.56 115 LYS A C 1
ATOM 895 O O . LYS A 1 115 ? -22.381 0.514 5.456 1.00 77.56 115 LYS A O 1
ATOM 900 N N . ALA A 1 116 ? -24.419 1.150 6.072 1.00 78.75 116 ALA A N 1
ATOM 901 C CA . ALA A 1 116 ? -24.548 2.218 5.091 1.00 78.75 116 ALA A CA 1
ATOM 902 C C . ALA A 1 116 ? -23.656 3.453 5.337 1.00 78.75 116 ALA A C 1
ATOM 904 O O . ALA A 1 116 ? -23.554 4.281 4.428 1.00 78.75 116 ALA A O 1
ATOM 905 N N . GLN A 1 117 ? -23.087 3.603 6.534 1.00 88.69 117 GLN A N 1
ATOM 906 C CA . GLN A 1 117 ? -22.359 4.785 7.002 1.00 88.69 117 GLN A CA 1
ATOM 907 C C . GLN A 1 117 ? -20.911 4.484 7.425 1.00 88.69 117 GLN A C 1
ATOM 909 O O . GLN A 1 117 ? -20.230 5.410 7.848 1.00 88.69 117 GLN A O 1
ATOM 914 N N . TYR A 1 118 ? -20.413 3.250 7.264 1.00 92.31 118 TYR A N 1
ATOM 915 C CA . TYR A 1 118 ? -19.068 2.845 7.714 1.00 92.31 118 TYR A CA 1
ATOM 916 C C . TYR A 1 118 ? -17.957 3.794 7.257 1.00 92.31 118 TYR A C 1
ATOM 918 O O . TYR A 1 118 ? -17.174 4.250 8.078 1.00 92.31 118 TYR A O 1
ATOM 926 N N . GLU A 1 119 ? -17.952 4.172 5.979 1.00 94.06 119 GLU A N 1
ATOM 927 C CA . GLU A 1 119 ? -17.000 5.138 5.415 1.00 94.06 119 GLU A CA 1
ATOM 928 C C . GLU A 1 119 ? -17.020 6.483 6.165 1.00 94.06 119 GLU A C 1
ATOM 930 O O . GLU A 1 119 ? -15.975 7.027 6.498 1.00 94.06 119 GLU A O 1
ATOM 935 N N . LYS A 1 120 ? -18.212 6.985 6.520 1.00 95.19 120 LYS A N 1
ATOM 936 C CA . LYS A 1 120 ? -18.362 8.240 7.272 1.00 95.19 120 LYS A CA 1
ATOM 937 C C . LYS A 1 120 ? -17.907 8.105 8.721 1.00 95.19 120 LYS A C 1
ATOM 939 O O . LYS A 1 120 ? -17.315 9.038 9.247 1.00 95.19 120 LYS A O 1
ATOM 944 N N . PHE A 1 121 ? -18.195 6.975 9.369 1.00 95.94 121 PHE A N 1
ATOM 945 C CA . PHE A 1 121 ? -17.722 6.720 10.731 1.00 95.94 121 PHE A CA 1
ATOM 946 C C . PHE A 1 121 ? -16.202 6.593 10.771 1.00 95.94 121 PHE A C 1
ATOM 948 O O . PHE A 1 121 ? -15.571 7.200 11.629 1.00 95.94 121 PHE A O 1
ATOM 955 N N . PHE A 1 122 ? -15.619 5.871 9.812 1.00 96.75 122 PHE A N 1
ATOM 956 C CA . PHE A 1 122 ? -14.174 5.740 9.675 1.00 96.75 122 PHE A CA 1
ATOM 957 C C . PHE A 1 122 ? -13.521 7.116 9.519 1.00 96.75 122 PHE A C 1
ATOM 959 O O . PHE A 1 122 ? -12.654 7.470 10.309 1.00 96.75 122 PHE A O 1
ATOM 966 N N . GLU A 1 123 ? -13.989 7.928 8.567 1.00 95.75 123 GLU A N 1
ATOM 967 C CA . GLU A 1 123 ? -13.460 9.280 8.349 1.00 95.75 123 GLU A CA 1
ATOM 968 C C . GLU A 1 123 ? -13.654 10.204 9.556 1.00 95.75 123 GLU A C 1
ATOM 970 O O . GLU A 1 123 ? -12.746 10.956 9.903 1.00 95.75 123 GLU A O 1
ATOM 975 N N . LYS A 1 124 ? -14.804 10.132 10.239 1.00 95.56 124 LYS A N 1
ATOM 976 C CA . LYS A 1 124 ? -15.063 10.957 11.425 1.00 95.56 124 LYS A CA 1
ATOM 977 C C . LYS A 1 124 ? -14.125 10.607 12.579 1.00 95.56 124 LYS A C 1
ATOM 979 O O . LYS A 1 124 ? -13.583 11.507 13.212 1.00 95.56 124 LYS A O 1
ATOM 984 N N . PHE A 1 125 ? -13.956 9.318 12.868 1.00 96.88 125 PHE A N 1
ATOM 985 C CA . PHE A 1 125 ? -13.275 8.867 14.081 1.00 96.88 125 PHE A CA 1
ATOM 986 C C . PHE A 1 125 ? -11.807 8.486 13.871 1.00 96.88 125 PHE A C 1
ATOM 988 O O . PHE A 1 125 ? -11.114 8.257 14.859 1.00 96.88 125 PHE A O 1
ATOM 995 N N . LYS A 1 126 ? -11.269 8.480 12.640 1.00 95.38 126 LYS A N 1
ATOM 996 C CA . LYS A 1 126 ? -9.833 8.213 12.415 1.00 95.38 126 LYS A CA 1
ATOM 997 C C . LYS A 1 126 ? -8.928 9.156 13.212 1.00 95.38 126 LYS A C 1
ATOM 999 O O . LYS A 1 126 ? -7.906 8.733 13.744 1.00 95.38 126 LYS A O 1
ATOM 1004 N N . ALA A 1 127 ? -9.347 10.412 13.384 1.00 94.31 127 ALA A N 1
ATOM 1005 C CA . ALA A 1 127 ? -8.632 11.396 14.190 1.00 94.31 127 ALA A CA 1
ATOM 1006 C C . ALA A 1 127 ? -8.678 11.095 15.698 1.00 94.31 127 ALA A C 1
ATOM 1008 O O . ALA A 1 127 ? -7.860 11.633 16.437 1.00 94.31 127 ALA A O 1
ATOM 1009 N N . ASN A 1 128 ? -9.569 10.226 16.176 1.00 97.75 128 ASN A N 1
ATOM 1010 C CA . ASN A 1 128 ? -9.600 9.754 17.560 1.00 97.75 128 ASN A CA 1
ATOM 1011 C C . ASN A 1 128 ? -8.691 8.542 17.793 1.00 97.75 128 ASN A C 1
ATOM 1013 O O . ASN A 1 128 ? -8.565 8.088 18.924 1.00 97.75 128 ASN A O 1
ATOM 1017 N N . LEU A 1 129 ? -8.034 8.008 16.764 1.00 97.44 129 LEU A N 1
ATOM 1018 C CA . LEU A 1 129 ? -7.153 6.860 16.926 1.00 97.44 129 LEU A CA 1
ATOM 1019 C C . LEU A 1 129 ? -5.776 7.285 17.463 1.00 97.44 129 LEU A C 1
ATOM 1021 O O . LEU A 1 129 ? -5.213 8.310 17.060 1.00 97.44 129 LEU A O 1
ATOM 1025 N N . ASN A 1 130 ? -5.228 6.496 18.386 1.00 94.19 130 ASN A N 1
ATOM 1026 C CA . ASN A 1 130 ? -3.835 6.608 18.813 1.00 94.19 130 ASN A CA 1
ATOM 1027 C C . ASN A 1 130 ? -2.884 6.166 17.683 1.00 94.19 130 ASN A C 1
ATOM 1029 O O . ASN A 1 130 ? -3.253 5.302 16.890 1.00 94.19 130 ASN A O 1
ATOM 1033 N N . PRO A 1 131 ? -1.633 6.666 17.623 1.00 84.50 131 PRO A N 1
ATOM 1034 C CA . PRO A 1 131 ? -0.695 6.335 16.540 1.00 84.50 131 PRO A CA 1
ATOM 1035 C C . PRO A 1 131 ? -0.451 4.832 16.321 1.00 84.50 131 PRO A C 1
ATOM 1037 O O . PRO A 1 131 ? -0.225 4.399 15.199 1.00 84.50 131 PRO A O 1
ATOM 1040 N N . LYS A 1 132 ? -0.516 4.021 17.388 1.00 88.06 132 LYS A N 1
ATOM 1041 C CA . LYS A 1 132 ? -0.370 2.551 17.334 1.00 88.06 132 LYS A CA 1
ATOM 1042 C C . LYS A 1 132 ? -1.705 1.800 17.395 1.00 88.06 132 LYS A C 1
ATOM 1044 O O . LYS A 1 132 ? -1.712 0.579 17.554 1.00 88.06 132 LYS A O 1
ATOM 1049 N N . GLY A 1 133 ? -2.816 2.527 17.338 1.00 94.25 133 GLY A N 1
ATOM 1050 C CA . GLY A 1 133 ? -4.148 1.957 17.425 1.00 94.25 133 GLY A CA 1
ATOM 1051 C C . GLY A 1 133 ? -4.595 1.292 16.127 1.00 94.25 133 GLY A C 1
ATOM 1052 O O . GLY A 1 133 ? -3.930 1.375 15.092 1.00 94.25 133 GLY A O 1
ATOM 1053 N N . ALA A 1 134 ? -5.748 0.633 16.182 1.00 97.75 134 ALA A N 1
ATOM 1054 C CA . ALA A 1 134 ? -6.408 0.083 15.004 1.00 97.75 134 ALA A CA 1
ATOM 1055 C C . ALA A 1 134 ? -7.890 0.455 14.936 1.00 97.75 134 ALA A C 1
ATOM 1057 O O . ALA A 1 134 ? -8.556 0.612 15.958 1.00 97.75 134 ALA A O 1
ATOM 1058 N N . ILE A 1 135 ? -8.412 0.529 13.716 1.00 98.31 135 ILE A N 1
ATOM 1059 C CA . ILE A 1 135 ? -9.845 0.543 13.441 1.00 98.31 135 ILE A CA 1
ATOM 1060 C C . ILE A 1 135 ? -10.239 -0.851 12.961 1.00 98.31 135 ILE A C 1
ATOM 1062 O O . ILE A 1 135 ? -9.689 -1.351 11.981 1.00 98.31 135 ILE A O 1
ATOM 1066 N N . ILE A 1 136 ? -11.188 -1.480 13.645 1.00 97.19 136 ILE A N 1
ATOM 1067 C CA . ILE A 1 136 ? -11.751 -2.772 13.264 1.00 97.19 136 ILE A CA 1
ATOM 1068 C C . ILE A 1 136 ? -13.177 -2.554 12.767 1.00 97.19 136 ILE A C 1
ATOM 1070 O O . ILE A 1 136 ? -13.978 -1.917 13.446 1.00 97.19 136 ILE A O 1
ATOM 1074 N N . SER A 1 137 ? -13.493 -3.075 11.581 1.00 95.12 137 SER A N 1
ATOM 1075 C CA . SER A 1 137 ? -14.856 -3.056 11.027 1.00 95.12 137 SER A CA 1
ATOM 1076 C C . SER A 1 137 ? -15.345 -4.478 10.795 1.00 95.12 137 SER A C 1
ATOM 1078 O O . SER A 1 137 ? -14.623 -5.271 10.188 1.00 95.12 137 SER A O 1
ATOM 1080 N N . ASP A 1 138 ? -16.550 -4.790 11.269 1.00 88.81 138 ASP A N 1
ATOM 1081 C CA . ASP A 1 138 ? -17.145 -6.131 11.172 1.00 88.81 138 ASP A CA 1
ATOM 1082 C C . ASP A 1 138 ? -18.139 -6.258 9.994 1.00 88.81 138 ASP A C 1
ATOM 1084 O O . ASP A 1 138 ? -18.525 -5.283 9.343 1.00 88.81 138 ASP A O 1
ATOM 1088 N N . ASN A 1 139 ? -18.555 -7.492 9.704 1.00 83.06 139 ASN A N 1
ATOM 1089 C CA . ASN A 1 139 ? -19.577 -7.889 8.735 1.00 83.06 139 ASN A CA 1
ATOM 1090 C C . ASN A 1 139 ? -19.330 -7.444 7.280 1.00 83.06 139 ASN A C 1
ATOM 1092 O O . ASN A 1 139 ? -20.277 -7.113 6.550 1.00 83.06 139 ASN A O 1
ATOM 1096 N N . LEU A 1 140 ? -18.079 -7.475 6.821 1.00 83.44 140 LEU A N 1
ATOM 1097 C CA . LEU A 1 140 ? -17.700 -7.085 5.460 1.00 83.44 140 LEU A CA 1
ATOM 1098 C C . LEU A 1 140 ? -18.067 -8.109 4.370 1.00 83.44 140 LEU A C 1
ATOM 1100 O O . LEU A 1 140 ? -18.181 -7.734 3.204 1.00 83.44 140 LEU A O 1
ATOM 1104 N N . LEU A 1 141 ? -18.283 -9.381 4.712 1.00 75.50 141 LEU A N 1
ATOM 1105 C CA . LEU A 1 141 ? -18.773 -10.431 3.803 1.00 75.50 141 LEU A CA 1
ATOM 1106 C C . LEU A 1 141 ? -20.306 -10.507 3.770 1.00 75.50 141 LEU A C 1
ATOM 1108 O O . LEU A 1 141 ? -20.872 -11.000 2.790 1.00 75.50 141 LEU A O 1
ATOM 1112 N N . PHE A 1 142 ? -20.972 -9.997 4.815 1.00 76.19 142 PHE A N 1
ATOM 1113 C CA . PHE A 1 142 ? -22.430 -9.942 4.969 1.00 76.19 142 PHE A CA 1
ATOM 1114 C C . PHE A 1 142 ? -23.114 -11.270 4.596 1.00 76.19 142 PHE A C 1
ATOM 1116 O O . PHE A 1 142 ? -23.869 -11.338 3.622 1.00 76.19 142 PHE A O 1
ATOM 1123 N N . HIS A 1 143 ? -22.795 -12.338 5.338 1.00 68.19 143 HIS A N 1
ATOM 1124 C CA . HIS A 1 143 ? -23.292 -13.702 5.112 1.00 68.19 143 HIS A CA 1
ATOM 1125 C C . HIS A 1 143 ? -22.989 -14.263 3.709 1.00 68.19 143 HIS A C 1
ATOM 1127 O O . HIS A 1 143 ? -23.809 -14.954 3.106 1.00 68.19 143 HIS A O 1
ATOM 1133 N N . GLY A 1 144 ? -21.839 -13.901 3.131 1.00 66.19 144 GLY A N 1
ATOM 1134 C CA . GLY A 1 144 ? -21.423 -14.331 1.790 1.00 66.19 144 GLY A CA 1
ATOM 1135 C C . GLY A 1 144 ? -22.175 -13.657 0.632 1.00 66.19 144 GLY A C 1
ATOM 1136 O O . GLY A 1 144 ? -21.840 -13.877 -0.532 1.00 66.19 144 GLY A O 1
ATOM 1137 N N . ILE A 1 145 ? -23.153 -12.783 0.905 1.00 72.12 145 ILE A N 1
ATOM 1138 C CA . ILE A 1 145 ? -23.953 -12.094 -0.128 1.00 72.12 145 ILE A CA 1
ATOM 1139 C C . ILE A 1 145 ? -23.091 -11.089 -0.914 1.00 72.12 145 ILE A C 1
ATOM 1141 O O . ILE A 1 145 ? -23.373 -10.776 -2.076 1.00 72.12 145 ILE A O 1
ATOM 1145 N N . VAL A 1 146 ? -22.012 -10.583 -0.306 1.00 66.44 146 VAL A N 1
ATOM 1146 C CA . VAL A 1 146 ? -21.042 -9.715 -0.994 1.00 66.44 146 VAL A CA 1
ATOM 1147 C C . VAL A 1 146 ? -20.320 -10.468 -2.113 1.00 66.44 146 VAL A C 1
ATOM 1149 O O . VAL A 1 146 ? -20.122 -9.902 -3.199 1.00 66.44 146 VAL A O 1
ATOM 1152 N N . GLU A 1 147 ? -19.985 -11.734 -1.870 1.00 74.50 147 GLU A N 1
ATOM 1153 C CA . GLU A 1 147 ? -19.329 -12.623 -2.830 1.00 74.50 147 GLU A CA 1
ATOM 1154 C C . GLU A 1 147 ? -20.336 -13.167 -3.853 1.00 74.50 147 GLU A C 1
ATOM 1156 O O . GLU A 1 147 ? -20.063 -13.141 -5.052 1.00 74.50 147 GLU A O 1
ATOM 1161 N N . ASN A 1 148 ? -21.539 -13.553 -3.414 1.00 73.12 148 ASN A N 1
ATOM 1162 C CA . ASN A 1 148 ? -22.581 -14.094 -4.284 1.00 73.12 148 ASN A CA 1
ATOM 1163 C C . ASN A 1 148 ? -23.923 -13.354 -4.130 1.00 73.12 148 ASN A C 1
ATOM 1165 O O . ASN A 1 148 ? -24.763 -13.679 -3.290 1.00 73.12 148 ASN A O 1
ATOM 1169 N N . GLN A 1 149 ? -24.178 -12.381 -5.011 1.00 69.31 149 GLN A N 1
ATOM 1170 C CA . GLN A 1 149 ? -25.412 -11.582 -4.980 1.00 69.31 149 GLN A CA 1
ATOM 1171 C C . GLN A 1 149 ? -26.678 -12.367 -5.361 1.00 69.31 149 GLN A C 1
ATOM 1173 O O . GLN A 1 149 ? -27.781 -11.871 -5.121 1.00 69.31 149 GLN A O 1
ATOM 1178 N N . ASN A 1 150 ? -26.551 -13.579 -5.917 1.00 74.12 150 ASN A N 1
ATOM 1179 C CA . ASN A 1 150 ? -27.704 -14.436 -6.211 1.00 74.12 150 ASN A CA 1
ATOM 1180 C C . ASN A 1 150 ? -28.356 -14.990 -4.936 1.00 74.12 150 ASN A C 1
ATOM 1182 O O . ASN A 1 150 ? -29.504 -15.425 -4.980 1.00 74.12 150 ASN A O 1
ATOM 1186 N N . LEU A 1 151 ? -27.667 -14.896 -3.792 1.00 72.06 151 LEU A N 1
ATOM 1187 C CA . LEU A 1 151 ? -28.187 -15.265 -2.475 1.00 72.06 151 LEU A CA 1
ATOM 1188 C C . LEU A 1 151 ? -29.301 -14.324 -1.977 1.00 72.06 151 LEU A C 1
ATOM 1190 O O . LEU A 1 151 ? -29.928 -14.602 -0.959 1.00 72.06 151 LEU A O 1
ATOM 1194 N N . THR A 1 152 ? -29.594 -13.218 -2.679 1.00 72.62 152 THR A N 1
ATOM 1195 C CA . THR A 1 152 ? -30.718 -12.338 -2.335 1.00 72.62 152 THR A CA 1
ATOM 1196 C C . THR A 1 152 ? -31.470 -11.793 -3.551 1.00 72.62 152 THR A C 1
ATOM 1198 O O . THR A 1 152 ? -30.897 -11.306 -4.529 1.00 72.62 152 THR A O 1
ATOM 1201 N N . LYS A 1 153 ? -32.804 -11.797 -3.462 1.00 75.19 153 LYS A N 1
ATOM 1202 C CA . LYS A 1 153 ? -33.692 -11.133 -4.432 1.00 75.19 153 LYS A CA 1
ATOM 1203 C C . LYS A 1 153 ? -34.065 -9.704 -4.015 1.00 75.19 153 LYS A C 1
ATOM 1205 O O . LYS A 1 153 ? -34.603 -8.960 -4.829 1.00 75.19 153 LYS A O 1
ATOM 1210 N N . SER A 1 154 ? -33.744 -9.294 -2.786 1.00 83.00 154 SER A N 1
ATOM 1211 C CA . SER A 1 154 ? -34.152 -7.998 -2.237 1.00 83.00 154 SER A CA 1
ATOM 1212 C C . SER A 1 154 ? -33.315 -6.837 -2.785 1.00 83.00 154 SER A C 1
ATOM 1214 O O . SER A 1 154 ? -32.081 -6.837 -2.733 1.00 83.00 154 SER A O 1
ATOM 1216 N N . TYR A 1 155 ? -33.996 -5.798 -3.274 1.00 80.12 155 TYR A N 1
ATOM 1217 C CA . TYR A 1 155 ? -33.351 -4.582 -3.773 1.00 80.12 155 TYR A CA 1
ATOM 1218 C C . TYR A 1 155 ? -32.608 -3.813 -2.669 1.00 80.12 155 TYR A C 1
ATOM 1220 O O . TYR A 1 155 ? -31.498 -3.322 -2.897 1.00 80.12 155 TYR A O 1
ATOM 1228 N N . SER A 1 156 ? -33.175 -3.745 -1.460 1.00 79.06 156 SER A N 1
ATOM 1229 C CA . SER A 1 156 ? -32.549 -3.066 -0.318 1.00 79.06 156 SER A CA 1
ATOM 1230 C C . SER A 1 156 ? -31.246 -3.758 0.093 1.00 79.06 156 SER A C 1
ATOM 1232 O O . SER A 1 156 ? -30.228 -3.087 0.279 1.00 79.06 156 SER A O 1
ATOM 1234 N N . THR A 1 157 ? -31.235 -5.093 0.108 1.00 81.50 157 THR A N 1
ATOM 1235 C CA . THR A 1 157 ? -30.046 -5.911 0.385 1.00 81.50 157 THR A CA 1
ATOM 1236 C C . THR A 1 157 ? -28.961 -5.690 -0.672 1.00 81.50 157 THR A C 1
ATOM 1238 O O . THR A 1 157 ? -27.807 -5.440 -0.330 1.00 81.50 157 THR A O 1
ATOM 1241 N N . LYS A 1 158 ? -29.320 -5.650 -1.964 1.00 82.69 158 LYS A N 1
ATOM 1242 C CA . LYS A 1 158 ? -28.368 -5.326 -3.046 1.00 82.69 158 LYS A CA 1
ATOM 1243 C C . LYS A 1 158 ? -27.789 -3.912 -2.922 1.00 82.69 158 LYS A C 1
ATOM 1245 O O . LYS A 1 158 ? -26.617 -3.695 -3.229 1.00 82.69 158 LYS A O 1
ATOM 1250 N N . LYS A 1 159 ? -28.583 -2.921 -2.495 1.00 84.19 159 LYS A N 1
ATOM 1251 C CA . LYS A 1 159 ? -28.093 -1.551 -2.246 1.00 84.19 159 LYS A CA 1
ATOM 1252 C C . LYS A 1 159 ? -27.093 -1.524 -1.090 1.00 84.19 159 LYS A C 1
ATOM 1254 O O . LYS A 1 159 ? -26.086 -0.828 -1.191 1.00 84.19 159 LYS A O 1
ATOM 1259 N N . LEU A 1 160 ? -27.343 -2.297 -0.034 1.00 84.19 160 LEU A N 1
ATOM 1260 C CA . LEU A 1 160 ? -26.428 -2.428 1.098 1.00 84.19 160 LEU A CA 1
ATOM 1261 C C . LEU A 1 160 ? -25.097 -3.067 0.684 1.00 84.19 160 LEU A C 1
ATOM 1263 O O . LEU A 1 160 ? -24.048 -2.496 0.957 1.00 84.19 160 LEU A O 1
ATOM 1267 N N . VAL A 1 161 ? -25.139 -4.169 -0.073 1.00 85.31 161 VAL A N 1
ATOM 1268 C CA . VAL A 1 161 ? -23.938 -4.845 -0.600 1.00 85.31 161 VAL A CA 1
ATOM 1269 C C . VAL A 1 161 ? -23.066 -3.896 -1.423 1.00 85.31 161 VAL A C 1
ATOM 1271 O O . VAL A 1 161 ? -21.849 -3.892 -1.262 1.00 85.31 161 VAL A O 1
ATOM 1274 N N . ARG A 1 162 ? -23.659 -3.042 -2.270 1.00 86.06 162 ARG A N 1
ATOM 1275 C CA . ARG A 1 162 ? -22.891 -2.030 -3.023 1.00 86.06 162 ARG A CA 1
ATOM 1276 C C . ARG A 1 162 ? -22.153 -1.053 -2.106 1.00 86.06 162 ARG A C 1
ATOM 1278 O O . ARG A 1 162 ? -21.025 -0.685 -2.413 1.00 86.06 162 ARG A O 1
ATOM 1285 N N . LYS A 1 163 ? -22.765 -0.649 -0.988 1.00 87.12 163 LYS A N 1
ATOM 1286 C CA . LYS A 1 163 ? -22.119 0.235 -0.004 1.00 87.12 163 LYS A CA 1
ATOM 1287 C C . LYS A 1 163 ? -20.972 -0.466 0.720 1.00 87.12 163 LYS A C 1
ATOM 1289 O O . LYS A 1 163 ? -19.919 0.140 0.861 1.00 87.12 163 LYS A O 1
ATOM 1294 N N . ILE A 1 164 ? -21.145 -1.737 1.090 1.00 88.62 164 ILE A N 1
ATOM 1295 C CA . ILE A 1 164 ? -20.073 -2.543 1.695 1.00 88.62 164 ILE A CA 1
ATOM 1296 C C . ILE A 1 164 ? -18.905 -2.691 0.714 1.00 88.62 164 ILE A C 1
ATOM 1298 O O . ILE A 1 164 ? -17.771 -2.419 1.081 1.00 88.62 164 ILE A O 1
ATOM 1302 N N . LYS A 1 165 ? -19.168 -3.017 -0.561 1.00 87.88 165 LYS A N 1
ATOM 1303 C CA . LYS A 1 165 ? -18.117 -3.090 -1.594 1.00 87.88 165 LYS A CA 1
ATOM 1304 C C . LYS A 1 165 ? -17.376 -1.767 -1.769 1.00 87.88 165 LYS A C 1
ATOM 1306 O O . LYS A 1 165 ? -16.155 -1.768 -1.869 1.00 87.88 165 LYS A O 1
ATOM 1311 N N . ARG A 1 166 ? -18.100 -0.642 -1.775 1.00 90.19 166 ARG A N 1
ATOM 1312 C CA . ARG A 1 166 ? -17.474 0.683 -1.839 1.00 90.19 166 ARG A CA 1
ATOM 1313 C C . ARG A 1 166 ? -16.581 0.936 -0.628 1.00 90.19 166 ARG A C 1
ATOM 1315 O O . ARG A 1 166 ? -15.470 1.409 -0.806 1.00 90.19 166 ARG A O 1
ATOM 1322 N N . TYR A 1 167 ? -17.040 0.575 0.566 1.00 93.44 167 TYR A N 1
ATOM 1323 C CA . TYR A 1 167 ? -16.245 0.704 1.780 1.00 93.44 167 TYR A CA 1
ATOM 1324 C C . TYR A 1 167 ? -14.990 -0.184 1.755 1.00 93.44 167 TYR A C 1
ATOM 1326 O O . TYR A 1 167 ? -13.905 0.288 2.062 1.00 93.44 167 TYR A O 1
ATOM 1334 N N . VAL A 1 168 ? -15.098 -1.435 1.296 1.00 91.75 168 VAL A N 1
ATOM 1335 C CA . VAL A 1 168 ? -13.939 -2.325 1.110 1.00 91.75 168 VAL A CA 1
ATOM 1336 C C . VAL A 1 168 ? -12.935 -1.737 0.115 1.00 91.75 168 VAL A C 1
ATOM 1338 O O . VAL A 1 168 ? -11.736 -1.785 0.371 1.00 91.75 168 VAL A O 1
ATOM 1341 N N . ASN A 1 169 ? -13.396 -1.159 -0.998 1.00 89.44 169 ASN A N 1
ATOM 1342 C CA . ASN A 1 169 ? -12.507 -0.487 -1.951 1.00 89.44 169 ASN A CA 1
ATOM 1343 C C . ASN A 1 169 ? -11.854 0.755 -1.333 1.00 89.44 169 ASN A C 1
ATOM 1345 O O . ASN A 1 169 ? -10.647 0.916 -1.453 1.00 89.44 169 ASN A O 1
ATOM 1349 N N . PHE A 1 170 ? -12.622 1.570 -0.603 1.00 93.69 170 PHE A N 1
ATOM 1350 C CA . PHE A 1 170 ? -12.097 2.700 0.165 1.00 93.69 170 PHE A CA 1
ATOM 1351 C C . PHE A 1 170 ? -10.975 2.267 1.120 1.00 93.69 170 PHE A C 1
ATOM 1353 O O . PHE A 1 170 ? -9.933 2.908 1.151 1.00 93.69 170 PHE A O 1
ATOM 1360 N N . LEU A 1 171 ? -11.149 1.158 1.847 1.00 93.44 171 LEU A N 1
ATOM 1361 C CA . LEU A 1 171 ? -10.132 0.622 2.755 1.00 93.44 171 LEU A CA 1
ATOM 1362 C C . LEU A 1 171 ? -8.879 0.113 2.024 1.00 93.44 171 LEU A C 1
ATOM 1364 O O . LEU A 1 171 ? -7.773 0.277 2.533 1.00 93.44 171 LEU A O 1
ATOM 1368 N N . LYS A 1 172 ? -9.043 -0.504 0.846 1.00 86.44 172 LYS A N 1
ATOM 1369 C CA . LYS A 1 172 ? -7.931 -1.002 0.014 1.00 86.44 172 LYS A CA 1
ATOM 1370 C C . LYS A 1 172 ? -7.112 0.121 -0.618 1.00 86.44 172 LYS A C 1
ATOM 1372 O O . LYS A 1 172 ? -5.909 -0.026 -0.786 1.00 86.44 172 LYS A O 1
ATOM 1377 N N . GLU A 1 173 ? -7.769 1.211 -0.995 1.00 86.94 173 GLU A N 1
ATOM 1378 C CA . GLU A 1 173 ? -7.156 2.359 -1.672 1.00 86.94 173 GLU A CA 1
ATOM 1379 C C . GLU A 1 173 ? -6.778 3.485 -0.694 1.00 86.94 173 GLU A C 1
ATOM 1381 O O . GLU A 1 173 ? -6.356 4.564 -1.123 1.00 86.94 173 GLU A O 1
ATOM 1386 N N . ASN A 1 174 ? -6.941 3.256 0.615 1.00 89.06 174 ASN A N 1
ATOM 1387 C CA . ASN A 1 174 ? -6.679 4.259 1.635 1.00 89.06 174 ASN A CA 1
ATOM 1388 C C . ASN A 1 174 ? -5.177 4.591 1.705 1.00 89.06 174 ASN A C 1
ATOM 1390 O O . ASN A 1 174 ? -4.320 3.710 1.771 1.00 89.06 174 ASN A O 1
ATOM 1394 N N . ILE A 1 175 ? -4.863 5.886 1.690 1.00 82.31 175 ILE A N 1
ATOM 1395 C CA . ILE A 1 175 ? -3.480 6.385 1.698 1.00 82.31 175 ILE A CA 1
ATOM 1396 C C . ILE A 1 175 ? -2.929 6.629 3.107 1.00 82.31 175 ILE A C 1
ATOM 1398 O O . ILE A 1 175 ? -1.725 6.790 3.250 1.00 82.31 175 ILE A O 1
ATOM 1402 N N . GLU A 1 176 ? -3.785 6.669 4.130 1.00 86.31 176 GLU A N 1
ATOM 1403 C CA . GLU A 1 176 ? -3.415 6.900 5.535 1.00 86.31 176 GLU A CA 1
ATOM 1404 C C . GLU A 1 176 ? -3.352 5.589 6.335 1.00 86.31 176 GLU A C 1
ATOM 1406 O O . GLU A 1 176 ? -2.671 5.520 7.357 1.00 86.31 176 GLU A O 1
ATOM 1411 N N . PHE A 1 177 ? -4.053 4.545 5.879 1.00 91.12 177 PHE A N 1
ATOM 1412 C CA . PHE A 1 177 ? -4.194 3.273 6.583 1.00 91.12 177 PHE A CA 1
ATOM 1413 C C . PHE A 1 177 ? -3.800 2.078 5.718 1.00 91.12 177 PHE A C 1
ATOM 1415 O O . PHE A 1 177 ? -4.184 1.986 4.553 1.00 91.12 177 PHE A O 1
ATOM 1422 N N . THR A 1 178 ? -3.117 1.111 6.326 1.00 90.06 178 THR A N 1
ATOM 1423 C CA . THR A 1 178 ? -2.986 -0.246 5.783 1.00 90.06 178 THR A CA 1
ATOM 1424 C C . THR A 1 178 ? -4.087 -1.107 6.374 1.00 90.06 178 THR A C 1
ATOM 1426 O O . THR A 1 178 ? -4.286 -1.111 7.591 1.00 90.06 178 THR A O 1
ATOM 1429 N N . THR A 1 179 ? -4.804 -1.833 5.515 1.00 94.00 179 THR A N 1
ATOM 1430 C CA . THR A 1 179 ? -5.936 -2.666 5.928 1.00 94.00 179 THR A CA 1
ATOM 1431 C C . THR A 1 179 ? -5.714 -4.131 5.587 1.00 94.00 179 THR A C 1
ATOM 1433 O O . THR A 1 179 ? -5.568 -4.497 4.422 1.00 94.00 179 THR A O 1
ATOM 1436 N N . GLU A 1 180 ? -5.779 -4.977 6.608 1.00 93.69 180 GLU A N 1
ATOM 1437 C CA . GLU A 1 180 ? -5.819 -6.430 6.476 1.00 93.69 180 GLU A CA 1
ATOM 1438 C C . GLU A 1 180 ? -7.269 -6.921 6.539 1.00 93.69 180 GLU A C 1
ATOM 1440 O O . GLU A 1 180 ? -8.067 -6.418 7.332 1.00 93.69 180 GLU A O 1
ATOM 1445 N N . PHE A 1 181 ? -7.612 -7.920 5.723 1.00 92.50 181 PHE A N 1
ATOM 1446 C CA . PHE A 1 181 ? -8.953 -8.507 5.673 1.00 92.50 181 PHE A CA 1
ATOM 1447 C C . PHE A 1 181 ? -8.915 -9.968 6.118 1.00 92.50 181 PHE A C 1
ATOM 1449 O O . PHE A 1 181 ? -8.152 -10.774 5.587 1.00 92.50 181 PHE A O 1
ATOM 1456 N N . TYR A 1 182 ? -9.793 -10.315 7.052 1.00 91.00 182 TYR A N 1
ATOM 1457 C CA . TYR A 1 182 ? -9.898 -11.630 7.669 1.00 91.00 182 TYR A CA 1
ATOM 1458 C C . TYR A 1 182 ? -11.268 -12.236 7.371 1.00 91.00 182 TYR A C 1
ATOM 1460 O O . TYR A 1 182 ? -12.288 -11.559 7.464 1.00 91.00 182 TYR A O 1
ATOM 1468 N N . LYS A 1 183 ? -11.311 -13.536 7.057 1.00 86.75 183 LYS A N 1
ATOM 1469 C CA . LYS A 1 183 ? -12.562 -14.284 6.817 1.00 86.75 183 LYS A CA 1
ATOM 1470 C C . LYS A 1 183 ? -13.213 -14.824 8.101 1.00 86.75 183 LYS A C 1
ATOM 1472 O O . LYS A 1 183 ? -14.029 -15.735 8.038 1.00 86.75 183 LYS A O 1
ATOM 1477 N N . THR A 1 184 ? -12.826 -14.303 9.260 1.00 83.00 184 THR A N 1
ATOM 1478 C CA . THR A 1 184 ? -13.404 -14.683 10.554 1.00 83.00 184 THR A CA 1
ATOM 1479 C C . THR A 1 184 ? -14.796 -14.072 10.711 1.00 83.00 184 THR A C 1
ATOM 1481 O O . THR A 1 184 ? -14.994 -12.913 10.347 1.00 83.00 184 THR A O 1
ATOM 1484 N N . GLY A 1 185 ? -15.754 -14.840 11.242 1.00 80.25 185 GLY A N 1
ATOM 1485 C CA . GLY A 1 185 ? -17.148 -14.402 11.374 1.00 80.25 185 GLY A CA 1
ATOM 1486 C C . GLY A 1 185 ? -17.764 -14.057 10.015 1.00 80.25 185 GLY A C 1
ATOM 1487 O O . GLY A 1 185 ? -17.602 -14.793 9.043 1.00 80.25 185 GLY A O 1
ATOM 1488 N N . ASP A 1 186 ? -18.413 -12.896 9.926 1.00 82.19 186 ASP A N 1
ATOM 1489 C CA . ASP A 1 186 ? -18.927 -12.338 8.668 1.00 82.19 186 ASP A CA 1
ATOM 1490 C C . ASP A 1 186 ? -17.916 -11.423 7.958 1.00 82.19 186 ASP A C 1
ATOM 1492 O O . ASP A 1 186 ? -18.309 -10.571 7.161 1.00 82.19 186 ASP A O 1
ATOM 1496 N N . GLY A 1 187 ? -16.620 -11.593 8.215 1.00 88.44 187 GLY A N 1
ATOM 1497 C CA . GLY A 1 187 ? -15.544 -10.844 7.580 1.00 88.44 187 GLY A CA 1
ATOM 1498 C C . GLY A 1 187 ? -15.188 -9.563 8.318 1.00 88.44 187 GLY A C 1
ATOM 1499 O O . GLY A 1 187 ? -15.993 -8.638 8.397 1.00 88.44 187 GLY A O 1
ATOM 1500 N N . ILE A 1 188 ? -13.942 -9.493 8.770 1.00 92.25 188 ILE A N 1
ATOM 1501 C CA . ILE A 1 188 ? -13.412 -8.400 9.583 1.00 92.25 188 ILE A CA 1
ATOM 1502 C C . ILE A 1 188 ? -12.292 -7.708 8.810 1.00 92.25 188 ILE A C 1
ATOM 1504 O O . ILE A 1 188 ? -11.474 -8.375 8.174 1.00 92.25 188 ILE A O 1
ATOM 1508 N N . SER A 1 189 ? -12.212 -6.383 8.889 1.00 95.75 189 SER A N 1
ATOM 1509 C CA . SER A 1 189 ? -10.998 -5.653 8.518 1.00 95.75 189 SER A CA 1
ATOM 1510 C C . SER A 1 189 ? -10.287 -5.096 9.739 1.00 95.75 189 SER A C 1
ATOM 1512 O O . SER A 1 189 ? -10.936 -4.636 10.675 1.00 95.75 189 SER A O 1
ATOM 1514 N N . VAL A 1 190 ? -8.958 -5.067 9.689 1.00 97.19 190 VAL A N 1
ATOM 1515 C CA . VAL A 1 190 ? -8.107 -4.372 10.657 1.00 97.19 190 VAL A CA 1
ATOM 1516 C C . VAL A 1 190 ? -7.321 -3.306 9.907 1.00 97.19 190 VAL A C 1
ATOM 1518 O O . VAL A 1 190 ? -6.435 -3.633 9.121 1.00 97.19 190 VAL A O 1
ATOM 1521 N N . SER A 1 191 ? -7.642 -2.039 10.151 1.00 96.94 191 SER A N 1
ATOM 1522 C CA . SER A 1 191 ? -6.958 -0.884 9.570 1.00 96.94 191 SER A CA 1
ATOM 1523 C C . SER A 1 191 ? -6.049 -0.240 10.611 1.00 96.94 191 SER A C 1
ATOM 1525 O O . SER A 1 191 ? -6.504 0.115 11.697 1.00 96.94 191 SER A O 1
ATOM 1527 N N . LYS A 1 192 ? -4.768 -0.069 10.295 1.00 94.69 192 LYS A N 1
ATOM 1528 C CA . LYS A 1 192 ? -3.782 0.621 11.143 1.00 94.69 192 LYS A CA 1
ATOM 1529 C C . LYS A 1 192 ? -3.195 1.791 10.375 1.00 94.69 192 LYS A C 1
ATOM 1531 O O . LYS A 1 192 ? -3.119 1.711 9.149 1.00 94.69 192 LYS A O 1
ATOM 1536 N N . PHE A 1 193 ? -2.791 2.850 11.077 1.00 88.25 193 PHE A N 1
ATOM 1537 C CA . PHE A 1 193 ? -2.051 3.932 10.430 1.00 88.25 193 PHE A CA 1
ATOM 1538 C C . PHE A 1 193 ? -0.856 3.352 9.678 1.00 88.25 193 PHE A C 1
ATOM 1540 O O . PHE A 1 193 ? -0.153 2.479 10.199 1.00 88.25 193 PHE A O 1
ATOM 1547 N N . LYS A 1 194 ? -0.640 3.834 8.456 1.00 84.31 194 LYS A N 1
ATOM 1548 C CA . LYS A 1 194 ? 0.623 3.606 7.765 1.00 84.31 194 LYS A CA 1
ATOM 1549 C C . LYS A 1 194 ? 1.740 4.220 8.592 1.00 84.31 194 LYS A C 1
ATOM 1551 O O . LYS A 1 194 ? 1.542 5.221 9.283 1.00 84.31 194 LYS A O 1
ATOM 1556 N N . THR A 1 195 ? 2.905 3.592 8.543 1.00 77.06 195 THR A N 1
ATOM 1557 C CA . THR A 1 195 ? 4.103 4.135 9.177 1.00 77.06 195 THR A CA 1
ATOM 1558 C C . THR A 1 195 ? 4.340 5.553 8.655 1.00 77.06 195 THR A C 1
ATOM 1560 O O . THR A 1 195 ? 4.208 5.808 7.460 1.00 77.06 195 THR A O 1
ATOM 1563 N N . ASP A 1 196 ? 4.669 6.484 9.547 1.00 79.19 196 ASP A N 1
ATOM 1564 C CA . ASP A 1 196 ? 5.076 7.824 9.141 1.00 79.19 196 ASP A CA 1
ATOM 1565 C C . ASP A 1 196 ? 6.530 7.781 8.665 1.00 79.19 196 ASP A C 1
ATOM 1567 O O . ASP A 1 196 ? 7.458 7.607 9.460 1.00 79.19 196 ASP A O 1
ATOM 1571 N N . TYR A 1 197 ? 6.717 7.915 7.353 1.00 84.25 197 TYR A N 1
ATOM 1572 C CA . TYR A 1 197 ? 8.035 7.884 6.728 1.00 84.25 197 TYR A CA 1
ATOM 1573 C C . TYR A 1 197 ? 8.677 9.272 6.592 1.00 84.25 197 TYR A C 1
ATOM 1575 O O . TYR A 1 197 ? 9.795 9.370 6.089 1.00 84.25 197 TYR A O 1
ATOM 1583 N N . SER A 1 198 ? 8.017 10.345 7.046 1.00 85.75 198 SER A N 1
ATOM 1584 C CA . SER A 1 198 ? 8.532 11.716 6.910 1.00 85.75 198 SER A CA 1
ATOM 1585 C C . SER A 1 198 ? 9.884 11.920 7.599 1.00 85.75 198 SER A C 1
ATOM 1587 O O . SER A 1 198 ? 10.742 12.619 7.070 1.00 85.75 198 SER A O 1
ATOM 1589 N N . ASN A 1 199 ? 10.125 11.228 8.717 1.00 87.06 199 ASN A N 1
ATOM 1590 C CA . ASN A 1 199 ? 11.387 11.289 9.460 1.00 87.06 199 ASN A CA 1
ATOM 1591 C C . ASN A 1 199 ? 12.598 10.736 8.684 1.00 87.06 199 ASN A C 1
ATOM 1593 O O . ASN A 1 199 ? 13.733 11.003 9.071 1.00 87.06 199 ASN A O 1
ATOM 1597 N N . PHE A 1 200 ? 12.382 9.970 7.607 1.00 90.06 200 PHE A N 1
ATOM 1598 C CA . PHE A 1 200 ? 13.466 9.455 6.761 1.00 90.06 200 PHE A CA 1
ATOM 1599 C C . PHE A 1 200 ? 13.864 10.425 5.643 1.00 90.06 200 PHE A C 1
ATOM 1601 O O . PHE A 1 200 ? 14.851 10.185 4.954 1.00 90.06 200 PHE A O 1
ATOM 1608 N N . ILE A 1 201 ? 13.134 11.530 5.464 1.00 92.50 201 ILE A N 1
ATOM 1609 C CA . ILE A 1 201 ? 13.459 12.565 4.481 1.00 92.50 201 ILE A CA 1
ATOM 1610 C C . ILE A 1 201 ? 14.507 13.497 5.102 1.00 92.50 201 ILE A C 1
ATOM 1612 O O . ILE A 1 201 ? 14.183 14.514 5.714 1.00 92.50 201 ILE A O 1
ATOM 1616 N N . SER A 1 202 ? 15.778 13.120 4.979 1.00 92.31 202 SER A N 1
ATOM 1617 C CA . SER A 1 202 ? 16.926 13.874 5.493 1.00 92.31 202 SER A CA 1
ATOM 1618 C C . SER A 1 202 ? 18.146 13.718 4.582 1.00 92.31 202 SER A C 1
ATOM 1620 O O . SER A 1 202 ? 18.218 12.773 3.795 1.00 92.31 202 SER A O 1
ATOM 1622 N N . GLU A 1 203 ? 19.126 14.619 4.705 1.00 91.75 203 GLU A N 1
ATOM 1623 C CA . GLU A 1 203 ? 20.400 14.518 3.970 1.00 91.75 203 GLU A CA 1
ATOM 1624 C C . GLU A 1 203 ? 21.166 13.229 4.303 1.00 91.75 203 GLU A C 1
ATOM 1626 O O . GLU A 1 203 ? 21.769 12.629 3.422 1.00 91.75 203 GLU A O 1
ATOM 1631 N N . GLU A 1 204 ? 21.101 12.761 5.555 1.00 93.19 204 GLU A N 1
ATOM 1632 C CA . GLU A 1 204 ? 21.778 11.531 5.997 1.00 93.19 204 GLU A CA 1
ATOM 1633 C C . GLU A 1 204 ? 21.212 10.272 5.322 1.00 93.19 204 GLU A C 1
ATOM 1635 O O . GLU A 1 204 ? 21.942 9.321 5.042 1.00 93.19 204 GLU A O 1
ATOM 1640 N N . ASN A 1 205 ? 19.908 10.271 5.039 1.00 93.25 205 ASN A N 1
ATOM 1641 C CA . ASN A 1 205 ? 19.223 9.145 4.415 1.00 93.25 205 ASN A CA 1
ATOM 1642 C C . ASN A 1 205 ? 19.160 9.254 2.889 1.00 93.25 205 ASN A C 1
ATOM 1644 O O . ASN A 1 205 ? 18.760 8.297 2.233 1.00 93.25 205 ASN A O 1
ATOM 1648 N N . PHE A 1 206 ? 19.515 10.392 2.301 1.00 94.12 206 PHE A N 1
ATOM 1649 C CA . PHE A 1 206 ? 19.444 10.593 0.860 1.00 94.12 206 PHE A CA 1
ATOM 1650 C C . PHE A 1 206 ? 20.417 9.666 0.109 1.00 94.12 206 PHE A C 1
ATOM 1652 O O . PHE A 1 206 ? 21.593 9.562 0.454 1.00 94.12 206 PHE A O 1
ATOM 1659 N N . LEU A 1 207 ? 19.924 8.985 -0.929 1.00 89.31 207 LEU A N 1
ATOM 1660 C CA . LEU A 1 207 ? 20.720 8.073 -1.758 1.00 89.31 207 LEU A CA 1
ATOM 1661 C C . LEU A 1 207 ? 20.898 8.573 -3.187 1.00 89.31 207 LEU A C 1
ATOM 1663 O O . LEU A 1 207 ? 21.978 8.437 -3.758 1.00 89.31 207 LEU A O 1
ATOM 1667 N N . GLU A 1 208 ? 19.825 9.074 -3.793 1.00 88.31 208 GLU A N 1
ATOM 1668 C CA . GLU A 1 208 ? 19.809 9.439 -5.205 1.00 88.31 208 GLU A CA 1
ATOM 1669 C C . GLU A 1 208 ? 18.676 10.422 -5.495 1.00 88.31 208 GLU A C 1
ATOM 1671 O O . GLU A 1 208 ? 17.585 10.312 -4.936 1.00 88.31 208 GLU A O 1
ATOM 1676 N N . GLU A 1 209 ? 18.922 11.335 -6.427 1.00 88.81 209 GLU A N 1
ATOM 1677 C CA . GLU A 1 209 ? 17.905 12.170 -7.056 1.00 88.81 209 GLU A CA 1
ATOM 1678 C C . GLU A 1 209 ? 17.855 11.830 -8.543 1.00 88.81 209 GLU A C 1
ATOM 1680 O O . GLU A 1 209 ? 18.880 11.733 -9.224 1.00 88.81 209 GLU A O 1
ATOM 1685 N N . LYS A 1 210 ? 16.639 11.593 -9.020 1.00 84.69 210 LYS A N 1
ATOM 1686 C CA . LYS A 1 210 ? 16.264 11.598 -10.428 1.00 84.69 210 LYS A CA 1
ATOM 1687 C C . LYS A 1 210 ? 15.289 12.758 -10.617 1.00 84.69 210 LYS A C 1
ATOM 1689 O O . LYS A 1 210 ? 14.750 13.274 -9.647 1.00 84.69 210 LYS A O 1
ATOM 1694 N N . GLU A 1 211 ? 15.021 13.126 -11.855 1.00 74.75 211 GLU A N 1
ATOM 1695 C CA . GLU A 1 211 ? 14.289 14.354 -12.192 1.00 74.75 211 GLU A CA 1
ATOM 1696 C C . GLU A 1 211 ? 12.891 14.522 -11.571 1.00 74.75 211 GLU A C 1
ATOM 1698 O O . GLU A 1 211 ? 12.437 15.649 -11.427 1.00 74.75 211 GLU A O 1
ATOM 1703 N N . TYR A 1 212 ? 12.225 13.422 -11.193 1.00 83.25 212 TYR A N 1
ATOM 1704 C CA . TYR A 1 212 ? 10.870 13.437 -10.610 1.00 83.25 212 TYR A CA 1
ATOM 1705 C C . TYR A 1 212 ? 10.765 12.787 -9.245 1.00 83.25 212 TYR A C 1
ATOM 1707 O O . TYR A 1 212 ? 9.655 12.597 -8.733 1.00 83.25 212 TYR A O 1
ATOM 1715 N N . PHE A 1 213 ? 11.877 12.287 -8.718 1.00 92.38 213 PHE A N 1
ATOM 1716 C CA . PHE A 1 213 ? 11.847 11.590 -7.453 1.00 92.38 213 PHE A CA 1
ATOM 1717 C C . PHE A 1 213 ? 13.212 11.509 -6.797 1.00 92.38 213 PHE A C 1
ATOM 1719 O O . PHE A 1 213 ? 14.260 11.374 -7.428 1.00 92.38 213 PHE A O 1
ATOM 1726 N N . LYS A 1 214 ? 13.159 11.435 -5.477 1.00 95.06 214 LYS A N 1
ATOM 1727 C CA . LYS A 1 214 ? 14.302 11.208 -4.607 1.00 95.06 214 LYS A CA 1
ATOM 1728 C C . LYS A 1 214 ? 14.179 9.843 -3.961 1.00 95.06 214 LYS A C 1
ATOM 1730 O O . LYS A 1 214 ? 13.079 9.386 -3.650 1.00 95.06 214 LYS A O 1
ATOM 1735 N N . ILE A 1 215 ? 15.310 9.183 -3.766 1.00 94.31 215 ILE A N 1
ATOM 1736 C CA . ILE A 1 215 ? 15.399 7.922 -3.042 1.00 94.31 215 ILE A CA 1
ATOM 1737 C C . ILE A 1 215 ? 16.069 8.191 -1.700 1.00 94.31 215 ILE A C 1
ATOM 1739 O O . ILE A 1 215 ? 17.183 8.708 -1.643 1.00 94.31 215 ILE A O 1
ATOM 1743 N N . PHE A 1 216 ? 15.395 7.789 -0.629 1.00 94.75 216 PHE A N 1
ATOM 1744 C CA . PHE A 1 216 ? 15.888 7.836 0.738 1.00 94.75 216 PHE A CA 1
ATOM 1745 C C . PHE A 1 216 ? 16.007 6.423 1.298 1.00 94.75 216 PHE A C 1
ATOM 1747 O O . PHE A 1 216 ? 15.181 5.550 1.031 1.00 94.75 216 PHE A O 1
ATOM 1754 N N . LYS A 1 217 ? 17.028 6.191 2.108 1.00 93.38 217 LYS A N 1
ATOM 1755 C CA . LYS A 1 217 ? 17.200 4.980 2.893 1.00 93.38 217 LYS A CA 1
ATOM 1756 C C . LYS A 1 217 ? 16.316 5.052 4.134 1.00 93.38 217 LYS A C 1
ATOM 1758 O O . LYS A 1 217 ? 16.353 6.031 4.868 1.00 93.38 217 LYS A O 1
ATOM 1763 N N . ILE A 1 218 ? 15.539 4.002 4.377 1.00 90.94 218 ILE A N 1
ATOM 1764 C CA . ILE A 1 218 ? 14.768 3.850 5.619 1.00 90.94 218 ILE A CA 1
ATOM 1765 C C . ILE A 1 218 ? 15.593 3.042 6.623 1.00 90.94 218 ILE A C 1
ATOM 1767 O O . ILE A 1 218 ? 15.792 3.456 7.761 1.00 90.94 218 ILE A O 1
ATOM 1771 N N . ASP A 1 219 ? 16.104 1.888 6.190 1.00 87.69 219 ASP A N 1
ATOM 1772 C CA . ASP A 1 219 ? 16.970 1.019 6.986 1.00 87.69 219 ASP A CA 1
ATOM 1773 C C . ASP A 1 219 ? 17.892 0.181 6.073 1.00 87.69 219 ASP A C 1
ATOM 1775 O O . ASP A 1 219 ? 18.195 0.576 4.948 1.00 87.69 219 ASP A O 1
ATOM 1779 N N . GLN A 1 220 ? 18.416 -0.952 6.551 1.00 84.12 220 GLN A N 1
ATOM 1780 C CA . GLN A 1 220 ? 19.303 -1.823 5.766 1.00 84.12 220 GLN A CA 1
ATOM 1781 C C . GLN A 1 220 ? 18.608 -2.555 4.607 1.00 84.12 220 GLN A C 1
ATOM 1783 O O . GLN A 1 220 ? 19.300 -3.064 3.730 1.00 84.12 220 GLN A O 1
ATOM 1788 N N . LYS A 1 221 ? 17.274 -2.622 4.605 1.00 88.12 221 LYS A N 1
ATOM 1789 C CA . LYS A 1 221 ? 16.470 -3.339 3.611 1.00 88.12 221 LYS A CA 1
ATOM 1790 C C . LYS A 1 221 ? 15.411 -2.469 2.949 1.00 88.12 221 LYS A C 1
ATOM 1792 O O . LYS A 1 221 ? 14.955 -2.824 1.871 1.00 88.12 221 LYS A O 1
ATOM 1797 N N . CYS A 1 222 ? 15.026 -1.343 3.537 1.00 91.06 222 CYS A N 1
ATOM 1798 C CA . CYS A 1 222 ? 13.929 -0.525 3.038 1.00 91.06 222 CYS A CA 1
ATOM 1799 C C . CYS A 1 222 ? 14.405 0.800 2.429 1.00 91.06 222 CYS A C 1
ATOM 1801 O O . CYS A 1 222 ? 15.287 1.468 2.977 1.00 91.06 222 CYS A O 1
ATOM 1803 N N . LEU A 1 223 ? 13.769 1.203 1.328 1.00 93.62 223 LEU A N 1
ATOM 1804 C CA . LEU A 1 223 ? 13.960 2.485 0.648 1.00 93.62 223 LEU A CA 1
ATOM 1805 C C . LEU A 1 223 ? 12.623 3.210 0.494 1.00 93.62 223 LEU A C 1
ATOM 1807 O O . LEU A 1 223 ? 11.594 2.581 0.264 1.00 93.62 223 LEU A O 1
ATOM 1811 N N . LEU A 1 224 ? 12.647 4.534 0.558 1.00 94.88 224 LEU A N 1
ATOM 1812 C CA . LEU A 1 224 ? 11.545 5.406 0.183 1.00 94.88 224 LEU A CA 1
ATOM 1813 C C . LEU A 1 224 ? 11.885 6.068 -1.151 1.00 94.88 224 LEU A C 1
ATOM 1815 O O . LEU A 1 224 ? 12.824 6.852 -1.225 1.00 94.88 224 LEU A O 1
ATOM 1819 N N . LYS A 1 225 ? 11.090 5.806 -2.184 1.00 96.00 225 LYS A N 1
ATOM 1820 C CA . LYS A 1 225 ? 11.035 6.642 -3.385 1.00 96.00 225 LYS A CA 1
ATOM 1821 C C . LYS A 1 225 ? 9.971 7.708 -3.160 1.00 96.00 225 LYS A C 1
ATOM 1823 O O . LYS A 1 225 ? 8.803 7.363 -3.015 1.00 96.00 225 LYS A O 1
ATOM 1828 N N . LEU A 1 226 ? 10.353 8.975 -3.121 1.00 96.56 226 LEU A N 1
ATOM 1829 C CA . LEU A 1 226 ? 9.444 10.104 -2.953 1.00 96.56 226 LEU A CA 1
ATOM 1830 C C . LEU A 1 226 ? 9.408 10.912 -4.244 1.00 96.56 226 LEU A C 1
ATOM 1832 O O . LEU A 1 226 ? 10.451 11.375 -4.690 1.00 96.56 226 LEU A O 1
ATOM 1836 N N . PHE A 1 227 ? 8.228 11.061 -4.834 1.00 95.12 227 PHE A N 1
ATOM 1837 C CA . PHE A 1 227 ? 8.038 11.849 -6.044 1.00 95.12 227 PHE A CA 1
ATOM 1838 C C . PHE A 1 227 ? 7.977 13.348 -5.738 1.00 95.12 227 PHE A C 1
ATOM 1840 O O . PHE A 1 227 ? 7.555 13.745 -4.650 1.00 95.12 227 PHE A O 1
ATOM 1847 N N . ASP A 1 228 ? 8.352 14.173 -6.707 1.00 91.69 228 ASP A N 1
ATOM 1848 C CA . ASP A 1 228 ? 8.248 15.626 -6.600 1.00 91.69 228 ASP A CA 1
ATOM 1849 C C . ASP A 1 228 ? 6.787 16.105 -6.627 1.00 91.69 228 ASP A C 1
ATOM 1851 O O . ASP A 1 228 ? 5.872 15.393 -7.049 1.00 91.69 228 ASP A O 1
ATOM 1855 N N . GLU A 1 229 ? 6.544 17.327 -6.144 1.00 90.06 229 GLU A N 1
ATOM 1856 C CA . GLU A 1 229 ? 5.191 17.870 -5.925 1.00 90.06 229 GLU A CA 1
ATOM 1857 C C . GLU A 1 229 ? 4.332 17.947 -7.199 1.00 90.06 229 GLU A C 1
ATOM 1859 O O . GLU A 1 229 ? 3.104 17.871 -7.132 1.00 90.06 229 GLU A O 1
ATOM 1864 N N . ASN A 1 230 ? 4.967 18.096 -8.363 1.00 85.50 230 ASN A N 1
ATOM 1865 C CA . ASN A 1 230 ? 4.311 18.175 -9.669 1.00 85.50 230 ASN A CA 1
ATOM 1866 C C . ASN A 1 230 ? 3.871 16.803 -10.213 1.00 85.50 230 ASN A C 1
ATOM 1868 O O . ASN A 1 230 ? 3.108 16.744 -11.182 1.00 85.50 230 ASN A O 1
ATOM 1872 N N . VAL A 1 231 ? 4.309 15.700 -9.601 1.00 87.00 231 VAL A N 1
ATOM 1873 C CA . VAL A 1 231 ? 3.970 14.352 -10.054 1.00 87.00 231 VAL A CA 1
ATOM 1874 C C . VAL A 1 231 ? 2.562 13.970 -9.603 1.00 87.00 231 VAL A C 1
ATOM 1876 O O . VAL A 1 231 ? 2.241 13.899 -8.415 1.00 87.00 231 VAL A O 1
ATOM 1879 N N . SER A 1 232 ? 1.704 13.665 -10.578 1.00 88.56 232 SER A N 1
ATOM 1880 C CA . SER A 1 232 ? 0.332 13.224 -10.315 1.00 88.56 232 SER A CA 1
ATOM 1881 C C . SER A 1 232 ? 0.269 11.878 -9.581 1.00 88.56 232 SER A C 1
ATOM 1883 O O . SER A 1 232 ? 1.137 11.009 -9.723 1.00 88.56 232 SER A O 1
ATOM 1885 N N . LYS A 1 233 ? -0.831 11.663 -8.847 1.00 90.38 233 LYS A N 1
ATOM 1886 C CA . LYS A 1 233 ? -1.116 10.387 -8.176 1.00 90.38 233 LYS A CA 1
ATOM 1887 C C . LYS A 1 233 ? -1.119 9.230 -9.171 1.00 90.38 233 LYS A C 1
ATOM 1889 O O . LYS A 1 233 ? -0.641 8.146 -8.857 1.00 90.38 233 LYS A O 1
ATOM 1894 N N . GLU A 1 234 ? -1.693 9.454 -10.349 1.00 88.31 234 GLU A N 1
ATOM 1895 C CA . GLU A 1 234 ? -1.855 8.467 -11.410 1.00 88.31 234 GLU A CA 1
ATOM 1896 C C . GLU A 1 234 ? -0.497 7.974 -11.914 1.00 88.31 234 GLU A C 1
ATOM 1898 O O . GLU A 1 234 ? -0.308 6.767 -12.068 1.00 88.31 234 GLU A O 1
ATOM 1903 N N . PHE A 1 235 ? 0.462 8.886 -12.087 1.00 87.44 235 PHE A N 1
ATOM 1904 C CA . PHE A 1 235 ? 1.817 8.554 -12.525 1.00 87.44 235 PHE A CA 1
ATOM 1905 C C . PHE A 1 235 ? 2.600 7.801 -11.442 1.00 87.44 235 PHE A C 1
ATOM 1907 O O . PHE A 1 235 ? 3.199 6.762 -11.714 1.00 87.44 235 PHE A O 1
ATOM 1914 N N . ALA A 1 236 ? 2.513 8.250 -10.186 1.00 92.19 236 ALA A N 1
ATOM 1915 C CA . ALA A 1 236 ? 3.134 7.553 -9.061 1.00 92.19 236 ALA A CA 1
ATOM 1916 C C . ALA A 1 236 ? 2.533 6.145 -8.843 1.00 92.19 236 ALA A C 1
ATOM 1918 O O . ALA A 1 236 ? 3.254 5.181 -8.582 1.00 92.19 236 ALA A O 1
ATOM 1919 N N . LEU A 1 237 ? 1.211 5.988 -8.994 1.00 92.12 237 LEU A N 1
ATOM 1920 C CA . LEU A 1 237 ? 0.539 4.684 -8.925 1.00 92.12 237 LEU A CA 1
ATOM 1921 C C . LEU A 1 237 ? 0.923 3.758 -10.082 1.00 92.12 237 LEU A C 1
ATOM 1923 O O . LEU A 1 237 ? 0.941 2.539 -9.906 1.00 92.12 237 LEU A O 1
ATOM 1927 N N . MET A 1 238 ? 1.192 4.310 -11.263 1.00 90.88 238 MET A N 1
ATOM 1928 C CA . MET A 1 238 ? 1.671 3.533 -12.402 1.00 90.88 238 MET A CA 1
ATOM 1929 C C . MET A 1 238 ? 3.041 2.918 -12.101 1.00 90.88 238 MET A C 1
ATOM 1931 O O . MET A 1 238 ? 3.197 1.713 -12.271 1.00 90.88 238 MET A O 1
ATOM 1935 N N . ASP A 1 239 ? 3.982 3.687 -11.547 1.00 93.56 239 ASP A N 1
ATOM 1936 C CA . ASP A 1 239 ? 5.284 3.159 -11.116 1.00 93.56 239 ASP A CA 1
ATOM 1937 C C . ASP A 1 239 ? 5.159 2.080 -10.037 1.00 93.56 239 ASP A C 1
ATOM 1939 O O . ASP A 1 239 ? 5.830 1.049 -10.099 1.00 93.56 239 ASP A O 1
ATOM 1943 N N . PHE A 1 240 ? 4.253 2.279 -9.075 1.00 95.06 240 PHE A N 1
ATOM 1944 C CA . PHE A 1 240 ? 3.959 1.278 -8.051 1.00 95.06 240 PHE A CA 1
ATOM 1945 C C . PHE A 1 240 ? 3.502 -0.048 -8.681 1.00 95.06 240 PHE A C 1
ATOM 1947 O O . PHE A 1 240 ? 4.042 -1.107 -8.364 1.00 95.06 240 PHE A O 1
ATOM 1954 N N . ARG A 1 241 ? 2.559 0.003 -9.632 1.00 93.88 241 ARG A N 1
ATOM 1955 C CA . ARG A 1 241 ? 2.043 -1.180 -10.348 1.00 93.88 241 ARG A CA 1
ATOM 1956 C C . ARG A 1 241 ? 3.100 -1.838 -11.233 1.00 93.88 241 ARG A C 1
ATOM 1958 O O . ARG A 1 241 ? 3.214 -3.062 -11.241 1.00 93.88 241 ARG A O 1
ATOM 1965 N N . ASN A 1 242 ? 3.884 -1.041 -11.952 1.00 95.00 242 ASN A N 1
ATOM 1966 C CA . ASN A 1 242 ? 4.973 -1.532 -12.792 1.00 95.00 242 ASN A CA 1
ATOM 1967 C C . ASN A 1 242 ? 6.043 -2.237 -11.952 1.00 95.00 242 ASN A C 1
ATOM 1969 O O . ASN A 1 242 ? 6.497 -3.325 -12.302 1.00 95.00 242 ASN A O 1
ATOM 1973 N N . SER A 1 243 ? 6.383 -1.661 -10.801 1.00 95.56 243 SER A N 1
ATOM 1974 C CA . SER A 1 243 ? 7.313 -2.262 -9.849 1.00 95.56 243 SER A CA 1
ATOM 1975 C C . SER A 1 243 ? 6.771 -3.567 -9.257 1.00 95.56 243 SER A C 1
ATOM 1977 O O . SER A 1 243 ? 7.523 -4.529 -9.121 1.00 95.56 243 SER A O 1
ATOM 1979 N N . GLN A 1 244 ? 5.465 -3.648 -8.964 1.00 94.56 244 GLN A N 1
ATOM 1980 C CA . GLN A 1 244 ? 4.826 -4.893 -8.511 1.00 94.56 244 GLN A CA 1
ATOM 1981 C C . GLN A 1 244 ? 4.935 -5.984 -9.576 1.00 94.56 244 GLN A C 1
ATOM 1983 O O . GLN A 1 244 ? 5.282 -7.124 -9.268 1.00 94.56 244 GLN A O 1
ATOM 1988 N N . PHE A 1 245 ? 4.665 -5.635 -10.835 1.00 95.06 245 PHE A N 1
ATOM 1989 C CA . PHE A 1 245 ? 4.826 -6.555 -11.955 1.00 95.06 245 PHE A CA 1
ATOM 1990 C C . PHE A 1 245 ? 6.276 -7.044 -12.063 1.00 95.06 245 PHE A C 1
ATOM 1992 O O . PHE A 1 245 ? 6.510 -8.250 -12.100 1.00 95.06 245 PHE A O 1
ATOM 1999 N N . ALA A 1 246 ? 7.247 -6.128 -12.050 1.00 94.38 246 ALA A N 1
ATOM 2000 C CA . ALA A 1 246 ? 8.661 -6.467 -12.168 1.00 94.38 246 ALA A CA 1
ATOM 2001 C C . ALA A 1 246 ? 9.149 -7.377 -11.027 1.00 94.38 246 ALA A C 1
ATOM 2003 O O . ALA A 1 246 ? 9.879 -8.339 -11.275 1.00 94.38 246 ALA A O 1
ATOM 2004 N N . TYR A 1 247 ? 8.720 -7.114 -9.792 1.00 93.81 247 TYR A N 1
ATOM 2005 C CA . TYR A 1 247 ? 9.016 -7.974 -8.647 1.00 93.81 247 TYR A CA 1
ATOM 2006 C C . TYR A 1 247 ? 8.426 -9.382 -8.830 1.00 93.81 247 TYR A C 1
ATOM 2008 O O . TYR A 1 247 ? 9.150 -10.372 -8.761 1.00 93.81 247 TYR A O 1
ATOM 2016 N N . ASN A 1 248 ? 7.142 -9.483 -9.195 1.00 93.12 248 ASN A N 1
ATOM 2017 C CA . ASN A 1 248 ? 6.461 -10.769 -9.401 1.00 93.12 248 ASN A CA 1
ATOM 2018 C C . ASN A 1 248 ? 7.067 -11.618 -10.535 1.00 93.12 248 ASN A C 1
ATOM 2020 O O . ASN A 1 248 ? 6.919 -12.838 -10.537 1.00 93.12 248 ASN A O 1
ATOM 2024 N N . GLN A 1 249 ? 7.744 -10.987 -11.498 1.00 93.06 249 GLN A N 1
ATOM 2025 C CA . GLN A 1 249 ? 8.451 -11.661 -12.593 1.00 93.06 249 GLN A CA 1
ATOM 2026 C C . GLN A 1 249 ? 9.931 -11.958 -12.278 1.00 93.06 249 GLN A C 1
ATOM 2028 O O . GLN A 1 249 ? 10.669 -12.403 -13.159 1.00 93.06 249 GLN A O 1
ATOM 2033 N N . ASN A 1 250 ? 10.396 -11.721 -11.044 1.00 89.69 250 ASN A N 1
ATOM 2034 C CA . ASN A 1 250 ? 11.806 -11.841 -10.643 1.00 89.69 250 ASN A CA 1
ATOM 2035 C C . ASN A 1 250 ? 12.758 -10.992 -11.511 1.00 89.69 250 ASN A C 1
ATOM 2037 O O . ASN A 1 250 ? 13.881 -11.401 -11.826 1.00 89.69 250 ASN A O 1
ATOM 2041 N N . ILE A 1 251 ? 12.286 -9.822 -11.949 1.00 90.38 251 ILE A N 1
ATOM 2042 C CA . ILE A 1 251 ? 13.087 -8.811 -12.651 1.00 90.38 251 ILE A CA 1
ATOM 2043 C C . ILE A 1 251 ? 13.739 -7.863 -11.643 1.00 90.38 251 ILE A C 1
ATOM 2045 O O . ILE A 1 251 ? 14.878 -7.441 -11.837 1.00 90.38 251 ILE A O 1
ATOM 2049 N N . SER A 1 252 ? 13.002 -7.522 -10.583 1.00 90.56 252 SER A N 1
ATOM 2050 C CA . SER A 1 252 ? 13.456 -6.642 -9.511 1.00 90.56 252 SER A CA 1
ATOM 2051 C C . SER A 1 252 ? 13.679 -7.411 -8.214 1.00 90.56 252 SER A C 1
ATOM 2053 O O . SER A 1 252 ? 12.970 -8.371 -7.929 1.00 90.56 252 SER A O 1
ATOM 2055 N N . LYS A 1 253 ? 14.632 -6.931 -7.412 1.00 88.31 253 LYS A N 1
ATOM 2056 C CA . LYS A 1 253 ? 14.876 -7.358 -6.025 1.00 88.31 253 LYS A CA 1
ATOM 2057 C C . LYS A 1 253 ? 14.094 -6.549 -4.989 1.00 88.31 253 LYS A C 1
ATOM 2059 O O . LYS A 1 253 ? 14.119 -6.875 -3.807 1.00 88.31 253 LYS A O 1
ATOM 2064 N N . PHE A 1 254 ? 13.433 -5.484 -5.435 1.00 91.12 254 PHE A N 1
ATOM 2065 C CA . PHE A 1 254 ? 12.735 -4.544 -4.574 1.00 91.12 254 PHE A CA 1
ATOM 2066 C C . PHE A 1 254 ? 11.231 -4.769 -4.667 1.00 91.12 254 PHE A C 1
ATOM 2068 O O . PHE A 1 254 ? 10.607 -4.450 -5.680 1.00 91.12 254 PHE A O 1
ATOM 2075 N N . MET A 1 255 ? 10.647 -5.287 -3.593 1.00 93.06 255 MET A N 1
ATOM 2076 C CA . MET A 1 255 ? 9.204 -5.390 -3.439 1.00 93.06 255 MET A CA 1
ATOM 2077 C C . MET A 1 255 ? 8.632 -4.008 -3.101 1.00 93.06 255 MET A C 1
ATOM 2079 O O . MET A 1 255 ? 9.022 -3.438 -2.083 1.00 93.06 255 MET A O 1
ATOM 2083 N N . PRO A 1 256 ? 7.707 -3.443 -3.892 1.00 94.12 256 PRO A N 1
ATOM 2084 C CA . PRO A 1 256 ? 6.984 -2.235 -3.498 1.00 94.12 256 PRO A CA 1
ATOM 2085 C C . PRO A 1 256 ? 5.933 -2.582 -2.428 1.00 94.12 256 PRO A C 1
ATOM 2087 O O . PRO A 1 256 ? 4.874 -3.143 -2.717 1.00 94.12 256 PRO A O 1
ATOM 2090 N N . CYS A 1 257 ? 6.244 -2.260 -1.176 1.00 87.19 257 CYS A N 1
ATOM 2091 C CA . CYS A 1 257 ? 5.476 -2.635 0.009 1.00 87.19 257 CYS A CA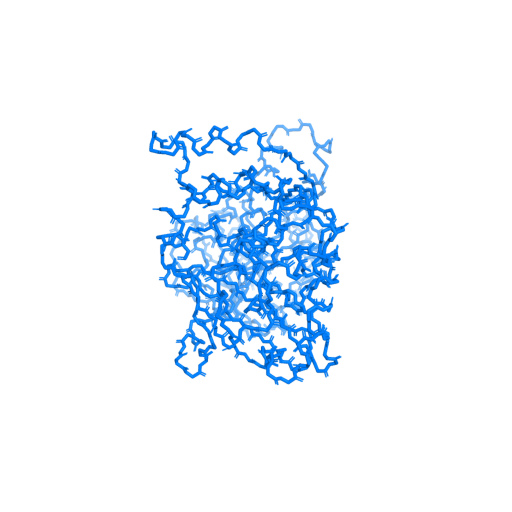 1
ATOM 2092 C C . CYS A 1 257 ? 4.329 -1.677 0.320 1.00 87.19 257 CYS A C 1
ATOM 2094 O O . CYS A 1 257 ? 3.299 -2.107 0.836 1.00 87.19 257 CYS A O 1
ATOM 2096 N N . ASP A 1 258 ? 4.510 -0.383 0.051 1.00 87.75 258 ASP A N 1
ATOM 2097 C CA . ASP A 1 258 ? 3.527 0.630 0.423 1.00 87.75 258 ASP A CA 1
ATOM 2098 C C . ASP A 1 258 ? 3.484 1.792 -0.573 1.00 87.75 258 ASP A C 1
ATOM 2100 O O . ASP A 1 258 ? 4.492 2.128 -1.193 1.00 87.75 258 ASP A O 1
ATOM 2104 N N . PHE A 1 259 ? 2.309 2.409 -0.697 1.00 91.00 259 PHE A N 1
ATOM 2105 C CA . PHE A 1 259 ? 2.059 3.624 -1.469 1.00 91.00 259 PHE A CA 1
ATOM 2106 C C . PHE A 1 259 ? 1.441 4.678 -0.556 1.00 91.00 259 PHE A C 1
ATOM 2108 O O . PHE A 1 259 ? 0.390 4.455 0.056 1.00 91.00 259 PHE A O 1
ATOM 2115 N N . LEU A 1 260 ? 2.080 5.834 -0.463 1.00 90.31 260 LEU A N 1
ATOM 2116 C CA . LEU A 1 260 ? 1.816 6.800 0.595 1.00 90.31 260 LEU A CA 1
ATOM 2117 C C . LEU A 1 260 ? 1.846 8.240 0.087 1.00 90.31 260 LEU A C 1
ATOM 2119 O O . LEU A 1 260 ? 2.210 8.507 -1.059 1.00 90.31 260 LEU A O 1
ATOM 2123 N N . LYS A 1 261 ? 1.432 9.168 0.953 1.00 90.25 261 LYS A N 1
ATOM 2124 C CA . LYS A 1 261 ? 1.467 10.606 0.691 1.00 90.25 261 LYS A CA 1
ATOM 2125 C C . LYS A 1 261 ? 2.161 11.330 1.847 1.00 90.25 261 LYS A C 1
ATOM 2127 O O . LYS A 1 261 ? 1.692 11.227 2.976 1.00 90.25 261 LYS A O 1
ATOM 2132 N N . ILE A 1 262 ? 3.237 12.067 1.568 1.00 88.88 262 ILE A N 1
ATOM 2133 C CA . ILE A 1 262 ? 4.011 12.844 2.553 1.00 88.88 262 ILE A CA 1
ATOM 2134 C C . ILE A 1 262 ? 4.044 14.294 2.097 1.00 88.88 262 ILE A C 1
ATOM 2136 O O . ILE A 1 262 ? 4.498 14.578 0.996 1.00 88.88 262 ILE A O 1
ATOM 2140 N N . SER A 1 263 ? 3.544 15.209 2.929 1.00 86.75 263 SER A N 1
ATOM 2141 C CA . SER A 1 263 ? 3.596 16.658 2.670 1.00 86.75 263 SER A CA 1
ATOM 2142 C C . SER A 1 263 ? 3.073 17.096 1.292 1.00 86.75 263 SER A C 1
ATOM 2144 O O . SER A 1 263 ? 3.520 18.095 0.752 1.00 86.75 263 SER A O 1
ATOM 2146 N N . GLY A 1 264 ? 2.113 16.367 0.712 1.00 86.69 264 GLY A N 1
ATOM 2147 C CA . GLY A 1 264 ? 1.585 16.658 -0.629 1.00 86.69 264 GLY A CA 1
ATOM 2148 C C . GLY A 1 264 ? 2.133 15.746 -1.727 1.00 86.69 264 GLY A C 1
ATOM 2149 O O . GLY A 1 264 ? 1.378 15.419 -2.641 1.00 86.69 264 GLY A O 1
ATOM 2150 N N . CYS A 1 265 ? 3.358 15.248 -1.568 1.00 92.88 265 CYS A N 1
ATOM 2151 C CA . CYS A 1 265 ? 4.039 14.343 -2.489 1.00 92.88 265 CYS A CA 1
ATOM 2152 C C . CYS A 1 265 ? 3.589 12.892 -2.326 1.00 92.88 265 CYS A C 1
ATOM 2154 O O . CYS A 1 265 ? 3.266 12.449 -1.222 1.00 92.88 265 CYS A O 1
ATOM 2156 N N . PHE A 1 266 ? 3.616 12.122 -3.411 1.00 95.06 266 PHE A N 1
ATOM 2157 C CA . PHE A 1 266 ? 3.401 10.675 -3.363 1.00 95.06 266 PHE A CA 1
ATOM 2158 C C . PHE A 1 266 ? 4.722 9.941 -3.146 1.00 95.06 266 PHE A C 1
ATOM 2160 O O . PHE A 1 266 ? 5.774 10.417 -3.560 1.00 95.06 266 PHE A O 1
ATOM 2167 N N . GLY A 1 267 ? 4.679 8.767 -2.522 1.00 95.00 267 GLY A N 1
ATOM 2168 C CA . GLY A 1 267 ? 5.865 7.944 -2.321 1.00 95.00 267 GLY A CA 1
ATOM 2169 C C . GLY A 1 267 ? 5.574 6.452 -2.358 1.00 95.00 267 GLY A C 1
ATOM 2170 O O . GLY A 1 267 ? 4.438 6.020 -2.150 1.00 95.00 267 GLY A O 1
ATOM 2171 N N . ILE A 1 268 ? 6.617 5.675 -2.631 1.00 95.62 268 ILE A N 1
ATOM 2172 C CA . ILE A 1 268 ? 6.610 4.216 -2.632 1.00 95.62 268 ILE A CA 1
ATOM 2173 C C . ILE A 1 268 ? 7.687 3.727 -1.673 1.00 95.62 268 ILE A C 1
ATOM 2175 O O . ILE A 1 268 ? 8.846 4.132 -1.771 1.00 95.62 268 ILE A O 1
ATOM 2179 N N . VAL A 1 269 ? 7.310 2.825 -0.775 1.00 93.94 269 VAL A N 1
ATOM 2180 C CA . VAL A 1 269 ? 8.262 2.120 0.084 1.00 93.94 269 VAL A CA 1
ATOM 2181 C C . VAL A 1 269 ? 8.628 0.812 -0.584 1.00 93.94 269 VAL A C 1
ATOM 2183 O O . VAL A 1 269 ? 7.751 0.016 -0.910 1.00 93.94 269 VAL A O 1
ATOM 2186 N N . PHE A 1 270 ? 9.919 0.588 -0.765 1.00 94.44 270 PHE A N 1
ATOM 2187 C CA . PHE A 1 270 ? 10.476 -0.634 -1.313 1.00 94.44 270 PHE A CA 1
ATOM 2188 C C . PHE A 1 270 ? 11.198 -1.419 -0.229 1.00 94.44 270 PHE A C 1
ATOM 2190 O O . PHE A 1 270 ? 11.930 -0.829 0.560 1.00 94.44 270 PHE A O 1
ATOM 2197 N N . GLN A 1 271 ? 11.055 -2.739 -0.233 1.00 92.00 271 GLN A N 1
ATOM 2198 C CA . GLN A 1 271 ? 11.848 -3.656 0.576 1.00 92.00 271 GLN A CA 1
ATOM 2199 C C . GLN A 1 271 ? 12.723 -4.514 -0.334 1.00 92.00 271 GLN A C 1
ATOM 2201 O O . GLN A 1 271 ? 12.240 -5.115 -1.288 1.00 92.00 271 GLN A O 1
ATOM 2206 N N . ASN A 1 272 ? 14.011 -4.562 -0.030 1.00 88.56 272 ASN A N 1
ATOM 2207 C CA . ASN A 1 272 ? 14.985 -5.440 -0.648 1.00 88.56 272 ASN A CA 1
ATOM 2208 C C . ASN A 1 272 ? 14.961 -6.809 0.037 1.00 88.56 272 ASN A C 1
ATOM 2210 O O . ASN A 1 272 ? 15.030 -6.894 1.269 1.00 88.56 272 ASN A O 1
ATOM 2214 N N . ASP A 1 273 ? 14.912 -7.869 -0.762 1.00 79.12 273 ASP A N 1
ATOM 2215 C CA . ASP A 1 273 ? 14.952 -9.239 -0.241 1.00 79.1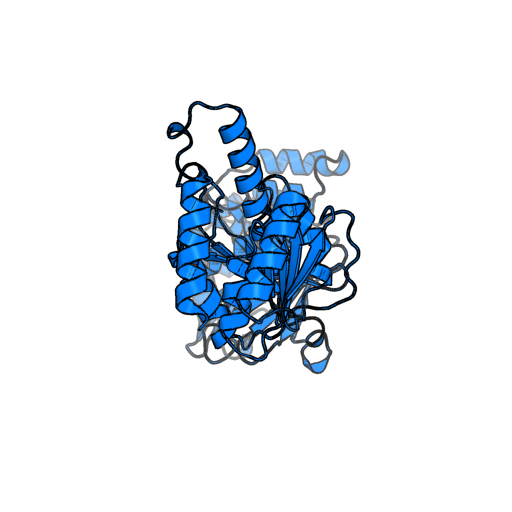2 273 ASP A CA 1
ATOM 2216 C C . ASP A 1 273 ? 16.369 -9.680 0.152 1.00 79.12 273 ASP A C 1
ATOM 2218 O O . ASP A 1 273 ? 16.537 -10.501 1.059 1.00 79.12 273 ASP A O 1
ATOM 2222 N N . ASP A 1 274 ? 17.393 -9.100 -0.477 1.00 78.75 274 ASP A N 1
ATOM 2223 C CA . ASP A 1 274 ? 18.789 -9.455 -0.230 1.00 78.75 274 ASP A CA 1
ATOM 2224 C C . ASP A 1 274 ? 19.317 -8.835 1.087 1.00 78.75 274 ASP A C 1
ATOM 2226 O O . ASP A 1 274 ? 18.812 -7.826 1.593 1.00 78.75 274 ASP A O 1
ATOM 2230 N N . GLU A 1 275 ? 20.364 -9.430 1.674 1.00 70.75 275 GLU A N 1
ATOM 2231 C CA . GLU A 1 275 ? 20.987 -8.917 2.910 1.00 70.75 275 GLU A CA 1
ATOM 2232 C C . GLU A 1 275 ? 21.674 -7.558 2.721 1.00 70.75 275 GLU A C 1
ATOM 2234 O O . GLU A 1 275 ? 21.829 -6.799 3.679 1.00 70.75 275 GLU A O 1
ATOM 2239 N N . LYS A 1 276 ? 22.078 -7.244 1.486 1.00 74.94 276 LYS A N 1
ATOM 2240 C CA . LYS A 1 276 ? 22.734 -5.990 1.109 1.00 74.94 276 LYS A CA 1
ATOM 2241 C C . LYS A 1 276 ? 22.013 -5.360 -0.071 1.00 74.94 276 LYS A C 1
ATOM 2243 O O . LYS A 1 276 ? 21.552 -6.063 -0.968 1.00 74.94 276 LYS A O 1
ATOM 2248 N N . PHE A 1 277 ? 21.967 -4.029 -0.093 1.00 79.25 277 PHE A N 1
ATOM 2249 C CA . PHE A 1 277 ? 21.505 -3.315 -1.277 1.00 79.25 277 PHE A CA 1
ATOM 2250 C C . PHE A 1 277 ? 22.456 -3.578 -2.452 1.00 79.25 277 PHE A C 1
ATOM 2252 O O . PHE A 1 277 ? 23.674 -3.458 -2.279 1.00 79.25 277 PHE A O 1
ATOM 2259 N N . PRO A 1 278 ? 21.926 -3.914 -3.638 1.00 74.38 278 PRO A N 1
ATOM 2260 C CA . PRO A 1 278 ? 22.745 -4.051 -4.830 1.00 74.38 278 PRO A CA 1
ATOM 2261 C C . PRO A 1 278 ? 23.377 -2.703 -5.201 1.00 74.38 278 PRO A C 1
ATOM 2263 O O . PRO A 1 278 ? 22.807 -1.634 -4.974 1.00 74.38 278 PRO A O 1
ATOM 2266 N N . SER A 1 279 ? 24.584 -2.759 -5.760 1.00 74.81 279 SER A N 1
ATOM 2267 C CA . SER A 1 279 ? 25.376 -1.574 -6.098 1.00 74.81 279 SER A CA 1
ATOM 2268 C C . SER A 1 279 ? 25.236 -1.202 -7.578 1.00 74.81 279 SER A C 1
ATOM 2270 O O . SER A 1 279 ? 24.765 -1.997 -8.390 1.00 74.81 279 SER A O 1
ATOM 2272 N N . ARG A 1 280 ? 25.684 0.005 -7.941 1.00 69.12 280 ARG A N 1
ATOM 2273 C CA . ARG A 1 280 ? 25.803 0.469 -9.336 1.00 69.12 280 ARG A CA 1
ATOM 2274 C C . ARG A 1 280 ? 27.258 0.567 -9.808 1.00 69.12 280 ARG A C 1
ATOM 2276 O O . ARG A 1 280 ? 27.562 1.335 -10.716 1.00 69.12 280 ARG A O 1
ATOM 2283 N N . ILE A 1 281 ? 28.189 -0.148 -9.169 1.00 61.59 281 ILE A N 1
ATOM 2284 C CA . ILE A 1 281 ? 29.628 -0.001 -9.441 1.00 61.59 281 ILE A CA 1
ATOM 2285 C C . ILE A 1 281 ? 29.987 -0.703 -10.763 1.00 61.59 281 ILE A C 1
ATOM 2287 O O . ILE A 1 281 ? 30.513 -1.812 -10.799 1.00 61.59 281 ILE A O 1
ATOM 2291 N N . LEU A 1 282 ? 29.710 -0.023 -11.877 1.00 59.44 282 LEU A N 1
ATOM 2292 C CA . LEU A 1 282 ? 30.016 -0.483 -13.237 1.00 59.44 282 LEU A CA 1
ATOM 2293 C C . LEU A 1 282 ? 31.529 -0.600 -13.496 1.00 59.44 282 LEU A C 1
ATOM 2295 O O . LEU A 1 282 ? 31.949 -1.366 -14.358 1.00 59.44 282 LEU A O 1
ATOM 2299 N N . ASN A 1 283 ? 32.355 0.121 -12.728 1.00 57.31 283 ASN A N 1
ATOM 2300 C CA . ASN A 1 283 ? 33.813 0.175 -12.900 1.00 57.31 283 ASN A CA 1
ATOM 2301 C C . ASN A 1 283 ? 34.540 -1.134 -12.539 1.00 57.31 283 ASN A C 1
ATOM 2303 O O . ASN A 1 283 ? 35.722 -1.271 -12.841 1.00 57.31 283 ASN A O 1
ATOM 2307 N N . GLU A 1 284 ? 33.858 -2.090 -11.903 1.00 60.47 284 GLU A N 1
ATOM 2308 C CA . GLU A 1 284 ? 34.414 -3.407 -11.555 1.00 60.47 284 GLU A CA 1
ATOM 2309 C C . GLU A 1 284 ? 34.103 -4.494 -12.598 1.00 60.47 284 GLU A C 1
ATOM 2311 O O . GLU A 1 284 ? 34.505 -5.654 -12.440 1.00 60.47 284 GLU A O 1
ATOM 2316 N N . PHE A 1 285 ? 33.378 -4.143 -13.665 1.00 68.06 285 PHE A N 1
ATOM 2317 C CA . PHE A 1 285 ? 33.060 -5.059 -14.751 1.00 68.06 285 PHE A CA 1
ATOM 2318 C C . PHE A 1 285 ? 33.989 -4.871 -15.942 1.00 68.06 285 PHE A C 1
ATOM 2320 O O . PHE A 1 285 ? 34.242 -3.760 -16.406 1.00 68.06 285 PHE A O 1
ATOM 2327 N N . ASP A 1 286 ? 34.421 -5.997 -16.503 1.00 82.00 286 ASP A N 1
ATOM 2328 C CA . ASP A 1 286 ? 34.911 -6.014 -17.872 1.00 82.00 286 ASP A CA 1
ATOM 2329 C C . ASP A 1 286 ? 33.799 -5.532 -18.820 1.00 82.00 286 ASP A C 1
ATOM 2331 O O . ASP A 1 286 ? 32.643 -5.962 -18.711 1.00 82.00 286 ASP A O 1
ATOM 2335 N N . LYS A 1 287 ? 34.149 -4.633 -19.747 1.00 80.69 287 LYS A N 1
ATOM 2336 C CA . LYS A 1 287 ? 33.180 -3.985 -20.642 1.00 80.69 287 LYS A CA 1
ATOM 2337 C C . LYS A 1 287 ? 32.415 -4.992 -21.502 1.00 80.69 287 LYS A C 1
ATOM 2339 O O . LYS A 1 287 ? 31.208 -4.839 -21.687 1.00 80.69 287 LYS A O 1
ATOM 2344 N N . ASN A 1 288 ? 33.093 -6.026 -22.004 1.00 84.00 288 ASN A N 1
ATOM 2345 C CA . ASN A 1 288 ? 32.467 -7.029 -22.861 1.00 84.00 288 ASN A CA 1
ATOM 2346 C C . ASN A 1 288 ? 31.505 -7.894 -22.047 1.00 84.00 288 ASN A C 1
ATOM 2348 O O . ASN A 1 288 ? 30.357 -8.062 -22.451 1.00 84.00 288 ASN A O 1
ATOM 2352 N N . ILE A 1 289 ? 31.933 -8.331 -20.855 1.00 87.75 289 ILE A N 1
ATOM 2353 C CA . ILE A 1 289 ? 31.089 -9.114 -19.941 1.00 87.75 289 ILE A CA 1
ATOM 2354 C C . ILE A 1 289 ? 29.833 -8.332 -19.546 1.00 87.75 289 ILE A C 1
ATOM 2356 O O . ILE A 1 289 ? 28.734 -8.889 -19.551 1.00 87.75 289 ILE A O 1
ATOM 2360 N N . PHE A 1 290 ? 29.970 -7.047 -19.199 1.00 88.88 290 PHE A N 1
ATOM 2361 C CA . PHE A 1 290 ? 28.810 -6.216 -18.877 1.00 88.88 290 PHE A CA 1
ATOM 2362 C C . PHE A 1 290 ? 27.871 -6.094 -20.073 1.00 88.88 290 PHE A C 1
ATOM 2364 O O . PHE A 1 290 ? 26.669 -6.274 -19.921 1.00 88.88 290 PHE A O 1
ATOM 2371 N N . SER A 1 291 ? 28.418 -5.837 -21.261 1.00 89.69 291 SER A N 1
ATOM 2372 C CA . SER A 1 291 ? 27.626 -5.681 -22.477 1.00 89.69 291 SER A CA 1
ATOM 2373 C C . SER A 1 291 ? 26.850 -6.950 -22.853 1.00 89.69 291 SER A C 1
ATOM 2375 O O . SER A 1 291 ? 25.678 -6.855 -23.218 1.00 89.69 291 SER A O 1
ATOM 2377 N N . ASP A 1 292 ? 27.455 -8.132 -22.710 1.00 91.19 292 ASP A N 1
ATOM 2378 C CA . ASP A 1 292 ? 26.769 -9.414 -22.928 1.00 91.19 292 ASP A CA 1
ATOM 2379 C C . ASP A 1 292 ? 25.639 -9.617 -21.915 1.00 91.19 292 ASP A C 1
ATOM 2381 O O . ASP A 1 292 ? 24.501 -9.898 -22.290 1.00 91.19 292 ASP A O 1
ATOM 2385 N N . LYS A 1 293 ? 25.919 -9.404 -20.623 1.00 93.12 293 LYS A N 1
ATOM 2386 C CA . LYS A 1 293 ? 24.903 -9.537 -19.570 1.00 93.12 293 LYS A CA 1
ATOM 2387 C C . LYS A 1 293 ? 23.774 -8.515 -19.707 1.00 93.12 293 LYS A C 1
ATOM 2389 O O . LYS A 1 293 ? 22.630 -8.844 -19.409 1.00 93.12 293 LYS A O 1
ATOM 2394 N N . PHE A 1 294 ? 24.082 -7.291 -20.129 1.00 93.44 294 PHE A N 1
ATOM 2395 C CA . PHE A 1 294 ? 23.107 -6.224 -20.351 1.00 93.44 294 PHE A CA 1
ATOM 2396 C C . PHE A 1 294 ? 22.134 -6.601 -21.470 1.00 93.44 294 PHE A C 1
ATOM 2398 O O . PHE A 1 294 ? 20.922 -6.513 -21.286 1.00 93.44 294 PHE A O 1
ATOM 2405 N N . THR A 1 295 ? 22.668 -7.093 -22.590 1.00 95.12 295 THR A N 1
ATOM 2406 C CA . THR A 1 295 ? 21.876 -7.566 -23.735 1.00 95.12 295 THR A CA 1
ATOM 2407 C C . THR A 1 295 ? 21.004 -8.755 -23.327 1.00 95.12 295 THR A C 1
ATOM 2409 O O . THR A 1 295 ? 19.789 -8.706 -23.495 1.00 95.12 295 THR A O 1
ATOM 2412 N N . LEU A 1 296 ? 21.588 -9.764 -22.669 1.00 95.75 296 LEU A N 1
ATOM 2413 C CA . LEU A 1 296 ? 20.861 -10.949 -22.202 1.00 95.75 296 LEU A CA 1
ATOM 2414 C C . LEU A 1 296 ? 19.743 -10.600 -21.207 1.00 95.75 296 LEU A C 1
ATOM 2416 O O . LEU A 1 296 ? 18.661 -11.192 -21.230 1.00 95.75 296 LEU A O 1
ATOM 2420 N N . LEU A 1 297 ? 19.986 -9.631 -20.316 1.00 95.81 297 LEU A N 1
ATOM 2421 C CA . LEU A 1 297 ? 18.947 -9.122 -19.427 1.00 95.81 297 LEU A CA 1
ATOM 2422 C C . LEU A 1 297 ? 17.816 -8.490 -20.241 1.00 95.81 297 LEU A C 1
ATOM 2424 O O . LEU A 1 297 ? 16.658 -8.792 -19.967 1.00 95.81 297 LEU A O 1
ATOM 2428 N N . HIS A 1 298 ? 18.121 -7.664 -21.245 1.00 97.25 298 HIS A N 1
ATOM 2429 C CA . HIS A 1 298 ? 17.086 -7.045 -22.076 1.00 97.25 298 HIS A CA 1
ATOM 2430 C C . HIS A 1 298 ? 16.256 -8.080 -22.830 1.00 97.25 298 HIS A C 1
ATOM 2432 O O . HIS A 1 298 ? 15.031 -8.021 -22.798 1.00 97.25 298 HIS A O 1
ATOM 2438 N N . GLU A 1 299 ? 16.892 -9.080 -23.436 1.00 97.25 299 GLU A N 1
ATOM 2439 C CA . GLU A 1 299 ? 16.195 -10.186 -24.098 1.00 97.25 299 GLU A CA 1
ATOM 2440 C C . GLU A 1 299 ? 15.254 -10.921 -23.140 1.00 97.25 299 GLU A C 1
ATOM 2442 O O . GLU A 1 299 ? 14.104 -11.210 -23.489 1.00 97.25 299 GLU A O 1
ATOM 2447 N N . LYS A 1 300 ? 15.705 -11.166 -21.900 1.00 96.69 300 LYS A N 1
ATOM 2448 C CA . LYS A 1 300 ? 14.864 -11.746 -20.848 1.00 96.69 300 LYS A CA 1
ATOM 2449 C C . LYS A 1 300 ? 13.647 -10.863 -20.575 1.00 96.69 300 LYS A C 1
ATOM 2451 O O . LYS A 1 300 ? 12.542 -11.399 -20.523 1.00 96.69 300 LYS A O 1
ATOM 2456 N N . LEU A 1 301 ? 13.816 -9.546 -20.434 1.00 97.06 301 LEU A N 1
ATOM 2457 C CA . LEU A 1 301 ? 12.696 -8.610 -20.251 1.00 97.06 301 LEU A CA 1
ATOM 2458 C C . LEU A 1 301 ? 11.700 -8.710 -21.414 1.00 97.06 301 LEU A C 1
ATOM 2460 O O . LEU A 1 301 ? 10.511 -8.922 -21.193 1.00 97.06 301 LEU A O 1
ATOM 2464 N N . LEU A 1 302 ? 12.202 -8.681 -22.649 1.00 97.50 302 LEU A N 1
ATOM 2465 C CA . LEU A 1 302 ? 11.402 -8.726 -23.874 1.00 97.50 302 LEU A CA 1
ATOM 2466 C C . LEU A 1 302 ? 10.740 -10.085 -24.140 1.00 97.50 302 LEU A C 1
ATOM 2468 O O . LEU A 1 302 ? 9.934 -10.204 -25.062 1.00 97.50 302 LEU A O 1
ATOM 2472 N N . SER A 1 303 ? 11.058 -11.118 -23.360 1.00 96.81 303 SER A N 1
ATOM 2473 C CA . SER A 1 303 ? 10.384 -12.421 -23.416 1.00 96.81 303 SER A CA 1
ATOM 2474 C C . SER A 1 303 ? 9.109 -12.484 -22.565 1.00 96.81 303 SER A C 1
ATOM 2476 O O . SER A 1 303 ? 8.296 -13.393 -22.740 1.00 96.81 303 SER A O 1
ATOM 2478 N N . LEU A 1 304 ? 8.912 -11.522 -21.658 1.00 97.25 304 LEU A N 1
ATOM 2479 C CA . LEU A 1 304 ? 7.802 -11.518 -20.710 1.00 97.25 304 LEU A CA 1
ATOM 2480 C C . LEU A 1 304 ? 6.536 -10.929 -21.331 1.00 97.25 304 LEU A C 1
ATOM 2482 O O . LEU A 1 304 ? 6.587 -9.942 -22.062 1.00 97.25 304 LEU A O 1
ATOM 2486 N N . ASN A 1 305 ? 5.383 -11.503 -20.985 1.00 96.44 305 ASN A N 1
ATOM 2487 C CA . ASN A 1 305 ? 4.079 -10.955 -21.342 1.00 96.44 305 ASN A CA 1
ATOM 2488 C C . ASN A 1 305 ? 3.621 -9.948 -20.276 1.00 96.44 305 ASN A C 1
ATOM 2490 O O . ASN A 1 305 ? 3.530 -10.288 -19.098 1.00 96.44 305 ASN A O 1
ATOM 2494 N N . ALA A 1 306 ? 3.309 -8.729 -20.705 1.00 95.81 306 ALA A N 1
ATOM 2495 C CA . ALA A 1 306 ? 2.910 -7.605 -19.869 1.00 95.81 306 ALA A CA 1
ATOM 2496 C C . ALA A 1 306 ? 1.489 -7.107 -20.175 1.00 95.81 306 ALA A C 1
ATOM 2498 O O . ALA A 1 306 ? 1.210 -5.920 -20.036 1.00 95.81 306 ALA A O 1
ATOM 2499 N N . GLU A 1 307 ? 0.566 -7.984 -20.585 1.00 93.75 307 GLU A N 1
ATOM 2500 C CA . GLU A 1 307 ? -0.808 -7.609 -20.964 1.00 93.75 307 GLU A CA 1
ATOM 2501 C C . GLU A 1 307 ? -1.527 -6.743 -19.910 1.00 93.75 307 GLU A C 1
ATOM 2503 O O . GLU A 1 307 ? -2.321 -5.866 -20.270 1.00 93.75 307 GLU A O 1
ATOM 2508 N N . SER A 1 308 ? -1.198 -6.937 -18.627 1.00 91.88 308 SER A N 1
ATOM 2509 C CA . SER A 1 308 ? -1.727 -6.180 -17.487 1.00 91.88 308 SER A CA 1
ATOM 2510 C C . SER A 1 308 ? -1.226 -4.735 -17.365 1.00 91.88 308 SER A C 1
ATOM 2512 O O . SER A 1 308 ? -1.793 -3.981 -16.576 1.00 91.88 308 SER A O 1
ATOM 2514 N N . LEU A 1 309 ? -0.158 -4.350 -18.071 1.00 94.31 309 LEU A N 1
ATOM 2515 C CA . LEU A 1 309 ? 0.395 -2.993 -18.041 1.00 94.31 309 LEU A CA 1
ATOM 2516 C C . LEU A 1 309 ? -0.280 -2.083 -19.078 1.00 94.31 309 LEU A C 1
ATOM 2518 O O . LEU A 1 309 ? -0.879 -2.549 -20.052 1.00 94.31 309 LEU A O 1
ATOM 2522 N N . ALA A 1 310 ? -0.158 -0.770 -18.868 1.00 93.44 310 ALA A N 1
ATOM 2523 C CA . ALA A 1 310 ? -0.548 0.231 -19.860 1.00 93.44 310 ALA A CA 1
ATOM 2524 C C . ALA A 1 310 ? 0.295 0.077 -21.133 1.00 93.44 310 ALA A C 1
ATOM 2526 O O . ALA A 1 310 ? 1.467 -0.308 -21.066 1.00 93.44 310 ALA A O 1
ATOM 2527 N N . SER A 1 311 ? -0.286 0.368 -22.298 1.00 95.31 311 SER A N 1
ATOM 2528 C CA . SER A 1 311 ? 0.478 0.337 -23.548 1.00 95.31 311 SER A CA 1
ATOM 2529 C C . SER A 1 311 ? 1.486 1.480 -23.602 1.00 95.31 311 SER A C 1
ATOM 2531 O O . SER A 1 311 ? 1.270 2.556 -23.041 1.00 95.31 311 SER A O 1
ATOM 2533 N N . TYR A 1 312 ? 2.582 1.281 -24.328 1.00 93.81 312 TYR A N 1
ATOM 2534 C CA . TYR A 1 312 ? 3.566 2.335 -24.556 1.00 93.81 312 TYR A CA 1
ATOM 2535 C C . TYR A 1 312 ? 2.932 3.582 -25.200 1.00 93.81 312 TYR A C 1
ATOM 2537 O O . TYR A 1 312 ? 3.353 4.703 -24.931 1.00 93.81 312 TYR A O 1
ATOM 2545 N N . LYS A 1 313 ? 1.871 3.414 -26.006 1.00 92.38 313 LYS A N 1
ATOM 2546 C CA . LYS A 1 313 ? 1.120 4.538 -26.578 1.00 92.38 313 LYS A CA 1
ATOM 2547 C C . LYS A 1 313 ? 0.335 5.297 -25.517 1.00 92.38 313 LYS A C 1
ATOM 2549 O O . LYS A 1 313 ? 0.343 6.521 -25.541 1.00 92.38 313 LYS A O 1
ATOM 2554 N N . GLU A 1 314 ? -0.342 4.596 -24.610 1.00 90.81 314 GLU A N 1
ATOM 2555 C CA . GLU A 1 314 ? -1.061 5.217 -23.491 1.00 90.81 314 GLU A CA 1
ATOM 2556 C C . GLU A 1 314 ? -0.097 5.984 -22.586 1.00 90.81 314 GLU A C 1
ATOM 2558 O O . GLU A 1 314 ? -0.365 7.139 -22.263 1.00 90.81 314 GLU A O 1
ATOM 2563 N N . LEU A 1 315 ? 1.049 5.378 -22.259 1.00 88.50 315 LEU A N 1
ATOM 2564 C CA . LEU A 1 315 ? 2.116 6.008 -21.484 1.00 88.50 315 LEU A CA 1
ATOM 2565 C C . LEU A 1 315 ? 2.618 7.291 -22.157 1.00 88.50 315 LEU A C 1
ATOM 2567 O O . LEU A 1 315 ? 2.629 8.355 -21.543 1.00 88.50 315 LEU A O 1
ATOM 2571 N N . LEU A 1 316 ? 2.996 7.212 -23.434 1.00 86.75 316 LEU A N 1
ATOM 2572 C CA . LEU A 1 316 ? 3.500 8.364 -24.179 1.00 86.75 316 LEU A CA 1
ATOM 2573 C C . LEU A 1 316 ? 2.441 9.467 -24.339 1.00 86.75 316 LEU A C 1
ATOM 2575 O O . LEU A 1 316 ? 2.763 10.646 -24.232 1.00 86.75 316 LEU A O 1
ATOM 2579 N N . LEU A 1 317 ? 1.169 9.114 -24.549 1.00 84.94 317 LEU A N 1
ATOM 2580 C CA . LEU A 1 317 ? 0.068 10.084 -24.596 1.00 84.94 317 LEU A CA 1
ATOM 2581 C C . LEU A 1 317 ? -0.187 10.752 -23.243 1.00 84.94 317 LEU A C 1
ATOM 2583 O O . LEU A 1 317 ? -0.530 11.935 -23.208 1.00 84.94 317 LEU A O 1
ATOM 2587 N N . PHE A 1 318 ? -0.044 9.999 -22.151 1.00 81.25 318 PHE A N 1
ATOM 2588 C CA . PHE A 1 318 ? -0.159 10.522 -20.796 1.00 81.25 318 PHE A CA 1
ATOM 2589 C C . PHE A 1 318 ? 0.943 11.549 -20.519 1.00 81.25 318 PHE A C 1
ATOM 2591 O O . PHE A 1 318 ? 0.643 12.651 -20.066 1.00 81.25 318 PHE A O 1
ATOM 2598 N N . ILE A 1 319 ? 2.188 11.222 -20.881 1.00 77.12 319 ILE A N 1
ATOM 2599 C CA . ILE A 1 319 ? 3.346 12.120 -20.758 1.00 77.12 319 ILE A CA 1
ATOM 2600 C C . ILE A 1 319 ? 3.134 13.412 -21.564 1.00 77.12 319 ILE A C 1
ATOM 2602 O O . ILE A 1 319 ? 3.412 14.494 -21.066 1.00 77.12 319 ILE A O 1
ATOM 2606 N N . LEU A 1 320 ? 2.553 13.335 -22.766 1.00 7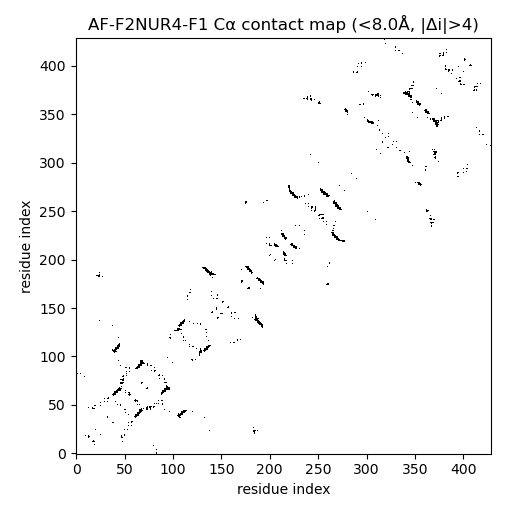3.94 320 LEU A N 1
ATOM 2607 C CA . LEU A 1 320 ? 2.248 14.514 -23.596 1.00 73.94 320 LEU A CA 1
ATOM 2608 C C . LEU A 1 320 ? 1.119 15.417 -23.063 1.00 73.94 320 LEU A C 1
ATOM 2610 O O . LEU A 1 320 ? 0.773 16.401 -23.722 1.00 73.94 320 LEU A O 1
ATOM 2614 N N . GLY A 1 321 ? 0.478 15.077 -21.941 1.00 68.19 321 GLY A N 1
ATOM 2615 C CA . GLY A 1 321 ? -0.680 15.821 -21.436 1.00 68.19 321 GLY A CA 1
ATOM 2616 C C . GLY A 1 321 ? -1.935 15.690 -22.317 1.00 68.19 321 GLY A C 1
ATOM 2617 O O . GLY A 1 321 ? -2.845 16.515 -22.234 1.00 68.19 321 GLY A O 1
ATOM 2618 N N . GLY A 1 322 ? -2.015 14.655 -23.164 1.00 59.38 322 GLY A N 1
ATOM 2619 C CA . GLY A 1 322 ? -3.171 14.367 -24.020 1.00 59.38 322 GLY A CA 1
ATOM 2620 C C . GLY A 1 322 ? -3.174 15.048 -25.402 1.00 59.38 322 GLY A C 1
ATOM 2621 O O . GLY A 1 322 ? -2.144 15.420 -25.957 1.00 59.38 322 GLY A O 1
ATOM 2622 N N . ASN A 1 323 ? -4.364 15.154 -26.017 1.00 54.81 323 ASN A N 1
ATOM 2623 C CA . ASN A 1 323 ? -4.557 15.639 -27.396 1.00 54.81 323 ASN A CA 1
ATOM 2624 C C . ASN A 1 323 ? -4.511 17.181 -27.497 1.00 54.81 323 ASN A C 1
ATOM 2626 O O . ASN A 1 323 ? -5.514 17.812 -27.846 1.00 54.81 323 ASN A O 1
ATOM 2630 N N . SER A 1 324 ? -3.370 17.806 -27.206 1.00 59.25 324 SER A N 1
ATOM 2631 C CA . SER A 1 324 ? -3.147 19.215 -27.561 1.00 59.25 324 SER A CA 1
ATOM 2632 C C . SER A 1 324 ? -2.964 19.363 -29.085 1.00 59.25 324 SER A C 1
ATOM 2634 O O . SER A 1 324 ? -2.555 18.426 -29.778 1.00 59.25 324 SER A O 1
ATOM 2636 N N . LYS A 1 325 ? -3.280 20.540 -29.651 1.00 60.12 325 LYS A N 1
ATOM 2637 C CA . LYS A 1 325 ? -3.041 20.812 -31.087 1.00 60.12 325 LYS A CA 1
ATOM 2638 C C . LYS A 1 325 ? -1.548 20.774 -31.442 1.00 60.12 325 LYS A C 1
ATOM 2640 O O . LYS A 1 325 ? -1.213 20.388 -32.563 1.00 60.12 325 LYS A O 1
ATOM 2645 N N . GLU A 1 326 ? -0.690 21.123 -30.487 1.00 63.81 326 GLU A N 1
ATOM 2646 C CA . GLU A 1 326 ? 0.773 21.154 -30.614 1.00 63.81 326 GLU A CA 1
ATOM 2647 C C . GLU A 1 326 ? 1.355 19.752 -30.852 1.00 63.81 326 GLU A C 1
ATOM 2649 O O . GLU A 1 326 ? 2.228 19.587 -31.697 1.00 63.81 326 GLU A O 1
ATOM 2654 N N . ASN A 1 327 ? 0.762 18.713 -30.254 1.00 70.94 327 ASN A N 1
ATOM 2655 C CA . ASN A 1 327 ? 1.250 17.331 -30.355 1.00 70.94 327 ASN A CA 1
ATOM 2656 C C . ASN A 1 327 ? 0.615 16.516 -31.502 1.00 70.94 327 ASN A C 1
ATOM 2658 O O . ASN A 1 327 ? 0.832 15.309 -31.627 1.00 70.94 327 ASN A O 1
ATOM 2662 N N . SER A 1 328 ? -0.190 17.145 -32.366 1.00 74.69 328 SER A N 1
ATOM 2663 C CA . SER A 1 328 ? -1.025 16.441 -33.354 1.00 74.69 328 SER A CA 1
ATOM 2664 C C . SER A 1 328 ? -0.243 15.611 -34.391 1.00 74.69 328 SER A C 1
ATOM 2666 O O . SER A 1 328 ? -0.722 14.546 -34.798 1.00 74.69 328 SER A O 1
ATOM 2668 N N . SER A 1 329 ? 0.962 16.045 -34.785 1.00 81.75 329 SER A N 1
ATOM 2669 C CA . SER A 1 329 ? 1.861 15.280 -35.673 1.00 81.75 329 SER A CA 1
ATOM 2670 C C . SER A 1 329 ? 2.367 14.006 -34.994 1.00 81.75 329 SER A C 1
ATOM 2672 O O . SER A 1 329 ? 2.168 12.898 -35.503 1.00 81.75 329 SER A O 1
ATOM 2674 N N . VAL A 1 330 ? 2.930 14.162 -33.795 1.00 82.25 330 VAL A N 1
ATOM 2675 C CA . VAL A 1 330 ? 3.501 13.084 -32.983 1.00 82.25 330 VAL A CA 1
ATOM 2676 C C . VAL A 1 330 ? 2.450 12.028 -32.655 1.00 82.25 330 VAL A C 1
ATOM 2678 O O . VAL A 1 330 ? 2.666 10.836 -32.868 1.00 82.25 330 VAL A O 1
ATOM 2681 N N . ILE A 1 331 ? 1.253 12.458 -32.248 1.00 84.56 331 ILE A N 1
ATOM 2682 C CA . ILE A 1 331 ? 0.121 11.566 -31.964 1.00 84.56 331 ILE A CA 1
ATOM 2683 C C . ILE A 1 331 ? -0.274 10.766 -33.215 1.00 84.56 331 ILE A C 1
ATOM 2685 O O . ILE A 1 331 ? -0.611 9.582 -33.125 1.00 84.56 331 ILE A O 1
ATOM 2689 N N . ARG A 1 332 ? -0.227 11.379 -34.407 1.00 86.94 332 ARG A N 1
ATOM 2690 C CA . ARG A 1 332 ? -0.528 10.689 -35.670 1.00 86.94 332 ARG A CA 1
ATOM 2691 C C . ARG A 1 332 ? 0.529 9.642 -36.014 1.00 86.94 332 ARG A C 1
ATOM 2693 O O . ARG A 1 332 ? 0.152 8.584 -36.518 1.00 86.94 332 ARG A O 1
ATOM 2700 N N . LYS A 1 333 ? 1.812 9.917 -35.760 1.00 88.88 333 LYS A N 1
ATOM 2701 C CA . LYS A 1 333 ? 2.900 8.942 -35.934 1.00 88.88 333 LYS A CA 1
ATOM 2702 C C . LYS A 1 333 ? 2.775 7.794 -34.933 1.00 88.88 333 LYS A C 1
ATOM 2704 O O . LYS A 1 333 ? 2.722 6.640 -35.349 1.00 88.88 333 LYS A O 1
ATOM 2709 N N . LEU A 1 334 ? 2.581 8.108 -33.652 1.00 89.50 334 LEU A N 1
ATOM 2710 C CA . LEU A 1 334 ? 2.408 7.133 -32.573 1.00 89.50 334 LEU A CA 1
ATOM 2711 C C . LEU A 1 334 ? 1.264 6.148 -32.851 1.00 89.50 334 LEU A C 1
ATOM 2713 O O . LEU A 1 334 ? 1.420 4.944 -32.668 1.00 89.50 334 LEU A O 1
ATOM 2717 N N . LYS A 1 335 ? 0.126 6.631 -33.368 1.00 90.06 335 LYS A N 1
ATOM 2718 C CA . LYS A 1 335 ? -1.016 5.774 -33.733 1.00 90.06 335 LYS A CA 1
ATOM 2719 C C . LYS A 1 335 ? -0.689 4.728 -34.803 1.00 90.06 335 LYS A C 1
ATOM 2721 O O . LYS A 1 335 ? -1.309 3.669 -34.785 1.00 90.06 335 LYS A O 1
ATOM 2726 N N . LYS A 1 336 ? 0.248 5.014 -35.714 1.00 93.81 336 LYS A N 1
ATOM 2727 C CA . LYS A 1 336 ? 0.640 4.109 -36.810 1.00 93.81 336 LYS A CA 1
ATOM 2728 C C . LYS A 1 336 ? 1.635 3.029 -36.386 1.00 93.81 336 LYS A C 1
ATOM 2730 O O . LYS A 1 336 ? 1.796 2.062 -37.121 1.00 93.81 336 LYS A O 1
ATOM 2735 N N . LEU A 1 337 ? 2.312 3.206 -35.252 1.00 95.38 337 LEU A N 1
ATOM 2736 C CA . LEU A 1 337 ? 3.273 2.229 -34.749 1.00 95.38 337 LEU A CA 1
ATOM 2737 C C . LEU A 1 337 ? 2.567 0.924 -34.323 1.00 95.38 337 LEU A C 1
ATOM 2739 O O . LEU A 1 337 ? 1.391 0.970 -33.945 1.00 95.38 337 LEU A O 1
ATOM 2743 N N . PRO A 1 338 ? 3.240 -0.235 -34.401 1.00 96.62 338 PRO A N 1
ATOM 2744 C CA . PRO A 1 338 ? 2.629 -1.521 -34.073 1.00 96.62 338 PRO A CA 1
ATOM 2745 C C . PRO A 1 338 ? 2.341 -1.659 -32.572 1.00 96.62 338 PRO A C 1
ATOM 2747 O O . PRO A 1 338 ? 3.014 -1.070 -31.737 1.00 96.62 338 PRO A O 1
ATOM 2750 N N . GLU A 1 339 ? 1.332 -2.456 -32.229 1.00 96.50 339 GLU A N 1
ATOM 2751 C CA . GLU A 1 339 ? 1.057 -2.844 -30.841 1.00 96.50 339 GLU A CA 1
ATOM 2752 C C . GLU A 1 339 ? 1.872 -4.081 -30.446 1.00 96.50 339 GLU A C 1
ATOM 2754 O O . GLU A 1 339 ? 2.342 -4.835 -31.299 1.00 96.50 339 GLU A O 1
ATOM 2759 N N . GLY A 1 340 ? 1.973 -4.336 -29.145 1.00 96.50 340 GLY A N 1
ATOM 2760 C CA . GLY A 1 340 ? 2.520 -5.584 -28.630 1.00 96.50 340 GLY A CA 1
ATOM 2761 C C . GLY A 1 340 ? 2.220 -5.771 -27.149 1.00 96.50 340 GLY A C 1
ATOM 2762 O O . GLY A 1 340 ? 1.806 -4.841 -26.458 1.00 96.50 340 GLY A O 1
ATOM 2763 N N . ASN A 1 341 ? 2.418 -7.000 -26.680 1.00 97.38 341 ASN A N 1
ATOM 2764 C CA . ASN A 1 341 ? 2.167 -7.398 -25.2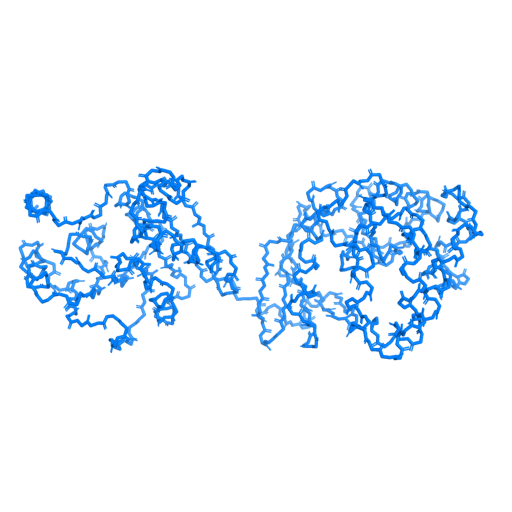95 1.00 97.38 341 ASN A CA 1
ATOM 2765 C C . ASN A 1 341 ? 3.457 -7.780 -24.559 1.00 97.38 341 ASN A C 1
ATOM 2767 O O . ASN A 1 341 ? 3.382 -8.382 -23.491 1.00 97.38 341 ASN A O 1
ATOM 2771 N N . PHE A 1 342 ? 4.630 -7.480 -25.122 1.00 98.06 342 PHE A N 1
ATOM 2772 C CA . PHE A 1 342 ? 5.896 -7.745 -24.449 1.00 98.06 342 PHE A CA 1
ATOM 2773 C C . PHE A 1 342 ? 6.154 -6.686 -23.382 1.00 98.06 342 PHE A C 1
ATOM 2775 O O . PHE A 1 342 ? 5.713 -5.543 -23.520 1.00 98.06 342 PHE A O 1
ATOM 2782 N N . PHE A 1 343 ? 6.852 -7.069 -22.316 1.00 97.88 343 PHE A N 1
ATOM 2783 C CA . PHE A 1 343 ? 7.311 -6.124 -21.308 1.00 97.88 343 PHE A CA 1
ATOM 2784 C C . PHE A 1 343 ? 8.404 -5.229 -21.897 1.00 97.88 343 PHE A C 1
ATOM 2786 O O . PHE A 1 343 ? 9.489 -5.699 -22.236 1.00 97.88 343 PHE A O 1
ATOM 2793 N N . CYS A 1 344 ? 8.106 -3.939 -21.998 1.00 97.50 344 CYS A N 1
ATOM 2794 C CA . CYS A 1 344 ? 9.051 -2.901 -22.373 1.00 97.50 344 CYS A CA 1
ATOM 2795 C C . CYS A 1 344 ? 9.452 -2.153 -21.102 1.00 97.50 344 CYS A C 1
ATOM 2797 O O . CYS A 1 344 ? 8.586 -1.649 -20.384 1.00 97.50 344 CYS A O 1
ATOM 2799 N N . GLN A 1 345 ? 10.746 -2.083 -20.799 1.00 95.06 345 GLN A N 1
ATOM 2800 C CA . GLN A 1 345 ? 11.217 -1.416 -19.588 1.00 95.06 345 GLN A CA 1
ATOM 2801 C C . GLN A 1 345 ? 11.097 0.117 -19.715 1.00 95.06 345 GLN A C 1
ATOM 2803 O O . GLN A 1 345 ? 10.785 0.777 -18.722 1.00 95.06 345 GLN A O 1
ATOM 2808 N N . GLY A 1 346 ? 11.264 0.666 -20.926 1.00 90.62 346 GLY A N 1
ATOM 2809 C CA . GLY A 1 346 ? 11.008 2.063 -21.303 1.00 90.62 346 GLY A CA 1
ATOM 2810 C C . GLY A 1 346 ? 12.145 3.056 -21.020 1.00 90.62 346 GLY A C 1
ATOM 2811 O O . GLY A 1 346 ? 12.190 4.136 -21.616 1.00 90.62 346 GLY A O 1
ATOM 2812 N N . ASN A 1 347 ? 13.082 2.700 -20.143 1.00 88.38 347 ASN A N 1
ATOM 2813 C CA . ASN A 1 347 ? 14.261 3.481 -19.762 1.00 88.38 347 ASN A CA 1
ATOM 2814 C C . ASN A 1 347 ? 15.491 2.582 -19.499 1.00 88.38 347 ASN A C 1
ATOM 2816 O O . ASN A 1 347 ? 16.194 2.735 -18.494 1.00 88.38 347 ASN A O 1
ATOM 2820 N N . PHE A 1 348 ? 15.706 1.571 -20.345 1.00 92.50 348 PHE A N 1
ATOM 2821 C CA . PHE A 1 348 ? 16.707 0.540 -20.085 1.00 92.50 348 PHE A CA 1
ATOM 2822 C C . PHE A 1 348 ? 18.090 1.044 -20.495 1.00 92.50 348 PHE A C 1
ATOM 2824 O O . PHE A 1 348 ? 18.435 1.067 -21.676 1.00 92.50 348 PHE A O 1
ATOM 2831 N N . CYS A 1 349 ? 18.857 1.486 -19.499 1.00 88.94 349 CYS A N 1
ATOM 2832 C CA . CYS A 1 349 ? 20.186 2.072 -19.632 1.00 88.94 349 CYS A CA 1
ATOM 2833 C C . CYS A 1 349 ? 21.076 1.679 -18.435 1.00 88.94 349 CYS A C 1
ATOM 2835 O O . CYS A 1 349 ? 20.546 1.251 -17.404 1.00 88.94 349 CYS A O 1
ATOM 2837 N N . PRO A 1 350 ? 22.413 1.812 -18.536 1.00 87.69 350 PRO A N 1
ATOM 2838 C CA . PRO A 1 350 ? 23.347 1.374 -17.494 1.00 87.69 350 PRO A CA 1
ATOM 2839 C C . PRO A 1 350 ? 23.083 1.974 -16.107 1.00 87.69 350 PRO A C 1
ATOM 2841 O O . PRO A 1 350 ? 23.251 1.290 -15.103 1.00 87.69 350 PRO A O 1
ATOM 2844 N N . GLU A 1 351 ? 22.615 3.221 -16.038 1.00 84.75 351 GLU A N 1
ATOM 2845 C CA . GLU A 1 351 ? 22.297 3.934 -14.795 1.00 84.75 351 GLU A CA 1
ATOM 2846 C C . GLU A 1 351 ? 21.119 3.303 -14.032 1.00 84.75 351 GLU A C 1
ATOM 2848 O O . GLU A 1 351 ? 21.004 3.453 -12.812 1.00 84.75 351 GLU A O 1
ATOM 2853 N N . ASN A 1 352 ? 20.252 2.579 -14.743 1.00 88.19 352 ASN A N 1
ATOM 2854 C CA . ASN A 1 352 ? 19.109 1.863 -14.187 1.00 88.19 352 ASN A CA 1
ATOM 2855 C C . ASN A 1 352 ? 19.395 0.365 -13.984 1.00 88.19 352 ASN A C 1
ATOM 2857 O O . ASN A 1 352 ? 18.469 -0.392 -13.684 1.00 88.19 352 ASN A O 1
ATOM 2861 N N . ILE A 1 353 ? 20.653 -0.074 -14.095 1.00 89.50 353 ILE A N 1
ATOM 2862 C CA . ILE A 1 353 ? 21.065 -1.446 -13.787 1.00 89.50 353 ILE A CA 1
ATOM 2863 C C . ILE A 1 353 ? 21.669 -1.522 -12.389 1.00 89.50 353 ILE A C 1
ATOM 2865 O O . ILE A 1 353 ? 22.558 -0.754 -12.025 1.00 89.50 353 ILE A O 1
ATOM 2869 N N . LEU A 1 354 ? 21.192 -2.491 -11.617 1.00 88.44 354 LEU A N 1
ATOM 2870 C CA . LEU A 1 354 ? 21.706 -2.847 -10.303 1.00 88.44 354 LEU A CA 1
ATOM 2871 C C . LEU A 1 354 ? 22.469 -4.166 -10.382 1.00 88.44 354 LEU A C 1
ATOM 2873 O O . LEU A 1 354 ? 22.122 -5.050 -11.167 1.00 88.44 354 LEU A O 1
ATOM 2877 N N . ILE A 1 355 ? 23.503 -4.290 -9.557 1.00 86.81 355 ILE A N 1
ATOM 2878 C CA . ILE A 1 355 ? 24.408 -5.435 -9.533 1.00 86.81 355 ILE A CA 1
ATOM 2879 C C . ILE A 1 355 ? 24.410 -6.034 -8.128 1.00 86.81 355 ILE A C 1
ATOM 2881 O O . ILE A 1 355 ? 24.721 -5.339 -7.155 1.00 86.81 355 ILE A O 1
ATOM 2885 N N . ASP A 1 356 ? 24.073 -7.321 -8.025 1.00 84.94 356 ASP A N 1
ATOM 2886 C CA . ASP A 1 356 ? 24.173 -8.064 -6.765 1.00 84.94 356 ASP A CA 1
ATOM 2887 C C . ASP A 1 356 ? 25.614 -8.531 -6.469 1.00 84.94 356 ASP A C 1
ATOM 2889 O O . ASP A 1 356 ? 26.529 -8.409 -7.287 1.00 84.94 356 ASP A O 1
ATOM 2893 N N . GLU A 1 357 ? 25.830 -9.104 -5.286 1.00 82.38 357 GLU A N 1
ATOM 2894 C CA . GLU A 1 357 ? 27.137 -9.639 -4.872 1.00 82.38 357 GLU A CA 1
ATOM 2895 C C . GLU A 1 357 ? 27.657 -10.783 -5.763 1.00 82.38 357 GLU A C 1
ATOM 2897 O O . GLU A 1 357 ? 28.864 -11.004 -5.857 1.00 82.38 357 GLU A O 1
ATOM 2902 N N . ASN A 1 358 ? 26.756 -11.465 -6.475 1.00 85.44 358 ASN A N 1
ATOM 2903 C CA . ASN A 1 358 ? 27.061 -12.542 -7.414 1.00 85.44 358 ASN A CA 1
ATOM 2904 C C . ASN A 1 358 ? 27.273 -12.028 -8.848 1.00 85.44 358 ASN A C 1
ATOM 2906 O O . ASN A 1 358 ? 27.377 -12.823 -9.787 1.00 85.44 358 ASN A O 1
ATOM 2910 N N . LYS A 1 359 ? 27.365 -10.703 -9.037 1.00 85.19 359 LYS A N 1
ATOM 2911 C CA . LYS A 1 359 ? 27.547 -10.045 -10.336 1.00 85.19 359 LYS A CA 1
ATOM 2912 C C . LYS A 1 359 ? 26.390 -10.288 -11.316 1.00 85.19 359 LYS A C 1
ATOM 2914 O O . LYS A 1 359 ? 26.605 -10.232 -12.534 1.00 85.19 359 LYS A O 1
ATOM 2919 N N . ASN A 1 360 ? 25.184 -10.572 -10.830 1.00 88.12 360 ASN A N 1
ATOM 2920 C CA . ASN A 1 360 ? 23.970 -10.626 -11.642 1.00 88.12 360 ASN A CA 1
ATOM 2921 C C . ASN A 1 360 ? 23.405 -9.220 -11.843 1.00 88.12 360 ASN A C 1
ATOM 2923 O O . ASN A 1 360 ? 23.467 -8.386 -10.941 1.00 88.12 360 ASN A O 1
ATOM 2927 N N . LEU A 1 361 ? 22.847 -8.975 -13.030 1.00 91.00 361 LEU A N 1
ATOM 2928 C CA . LEU A 1 361 ? 22.232 -7.697 -13.376 1.00 91.00 361 LEU A CA 1
ATOM 2929 C C . LEU A 1 361 ? 20.725 -7.741 -13.120 1.00 91.00 361 LEU A C 1
ATOM 2931 O O . LEU A 1 361 ? 20.049 -8.684 -13.534 1.00 91.00 361 LEU A O 1
ATOM 2935 N N . PHE A 1 362 ? 20.207 -6.681 -12.510 1.00 90.69 362 PHE A N 1
ATOM 2936 C CA . PHE A 1 362 ? 18.782 -6.457 -12.292 1.00 90.69 362 PHE A CA 1
ATOM 2937 C C . PHE A 1 362 ? 18.386 -5.094 -12.839 1.00 90.69 362 PHE A C 1
ATOM 2939 O O . PHE A 1 362 ? 19.104 -4.109 -12.661 1.00 90.69 362 PHE A O 1
ATOM 2946 N N . ALA A 1 363 ? 17.226 -5.028 -13.487 1.00 91.81 363 ALA A N 1
ATOM 2947 C CA . ALA A 1 363 ? 16.665 -3.749 -13.889 1.00 91.81 363 ALA A CA 1
ATOM 2948 C C . ALA A 1 363 ? 16.088 -3.027 -12.661 1.00 91.81 363 ALA A C 1
ATOM 2950 O O . ALA A 1 363 ? 15.559 -3.644 -11.733 1.00 91.81 363 ALA A O 1
ATOM 2951 N N . SER A 1 364 ? 16.171 -1.705 -12.675 1.00 90.19 364 SER A N 1
ATOM 2952 C CA . SER A 1 364 ? 15.540 -0.814 -11.704 1.00 90.19 364 SER A CA 1
ATOM 2953 C C . SER A 1 364 ? 14.796 0.304 -12.430 1.00 90.19 364 SER A C 1
ATOM 2955 O O . SER A 1 364 ? 14.863 0.396 -13.653 1.00 90.19 364 SER A O 1
ATOM 2957 N N . ASN A 1 365 ? 14.085 1.144 -11.673 1.00 89.75 365 ASN A N 1
ATOM 2958 C CA . ASN A 1 365 ? 13.328 2.286 -12.191 1.00 89.75 365 ASN A CA 1
ATOM 2959 C C . ASN A 1 365 ? 12.290 1.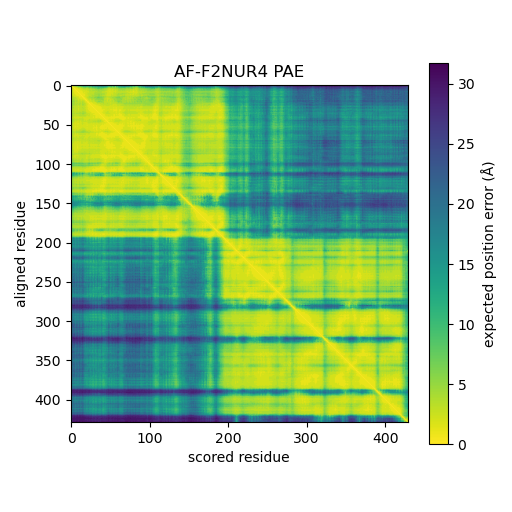904 -13.267 1.00 89.75 365 ASN A C 1
ATOM 2961 O O . ASN A 1 365 ? 12.504 2.095 -14.461 1.00 89.75 365 ASN A O 1
ATOM 2965 N N . PHE A 1 366 ? 11.138 1.394 -12.827 1.00 93.62 366 PHE A N 1
ATOM 2966 C CA . PHE A 1 366 ? 10.067 0.902 -13.705 1.00 93.62 366 PHE A CA 1
ATOM 2967 C C . PHE A 1 366 ? 9.008 1.960 -14.047 1.00 93.62 366 PHE A C 1
ATOM 2969 O O . PHE A 1 366 ? 7.917 1.631 -14.516 1.00 93.62 366 PHE A O 1
ATOM 2976 N N . LEU A 1 367 ? 9.333 3.239 -13.848 1.00 90.06 367 LEU A N 1
ATOM 2977 C CA . LEU A 1 367 ? 8.405 4.356 -14.025 1.00 90.06 367 LEU A CA 1
ATOM 2978 C C . LEU A 1 367 ? 7.826 4.401 -15.443 1.00 90.06 367 LEU A C 1
ATOM 2980 O O . LEU A 1 367 ? 6.635 4.629 -15.615 1.00 90.06 367 LEU A O 1
ATOM 2984 N N . LEU A 1 368 ? 8.664 4.128 -16.447 1.00 90.94 368 LEU A N 1
ATOM 2985 C CA . LEU A 1 368 ? 8.284 4.134 -17.863 1.00 90.94 368 LEU A CA 1
ATOM 2986 C C . LEU A 1 368 ? 8.008 2.735 -18.424 1.00 90.94 368 LEU A C 1
ATOM 2988 O O . LEU A 1 368 ? 7.884 2.568 -19.639 1.00 90.94 368 LEU A O 1
ATOM 2992 N N . SER A 1 369 ? 7.935 1.719 -17.565 1.00 95.50 369 SER A N 1
ATOM 2993 C CA . SER A 1 369 ? 7.638 0.373 -18.034 1.00 95.50 369 SER A CA 1
ATOM 2994 C C . SER A 1 369 ? 6.204 0.287 -18.548 1.00 95.50 369 SER A C 1
ATOM 2996 O O . SER A 1 369 ? 5.278 0.909 -18.024 1.00 95.50 369 SER A O 1
ATOM 2998 N N . CYS A 1 370 ? 6.025 -0.463 -19.623 1.00 96.38 370 CYS A N 1
ATOM 2999 C CA . CYS A 1 370 ? 4.767 -0.556 -20.348 1.00 96.38 370 CYS A CA 1
ATOM 3000 C C . CYS A 1 370 ? 4.711 -1.865 -21.138 1.00 96.38 370 CYS A C 1
ATOM 3002 O O . CYS A 1 370 ? 5.668 -2.643 -21.156 1.00 96.38 370 CYS A O 1
ATOM 3004 N N . LYS A 1 371 ? 3.581 -2.119 -21.800 1.00 97.56 371 LYS A N 1
ATOM 3005 C CA . LYS A 1 371 ? 3.498 -3.159 -22.827 1.00 97.56 371 LYS A CA 1
ATOM 3006 C C . LYS A 1 371 ? 3.679 -2.581 -24.221 1.00 97.56 371 LYS A C 1
ATOM 3008 O O . LYS A 1 371 ? 3.155 -1.506 -24.531 1.00 97.56 371 LYS A O 1
ATOM 3013 N N . GLY A 1 372 ? 4.377 -3.316 -25.074 1.00 97.69 372 GLY A N 1
ATOM 3014 C CA . GLY A 1 372 ? 4.605 -2.901 -26.447 1.00 97.69 372 GLY A CA 1
ATOM 3015 C C . GLY A 1 372 ? 5.219 -3.989 -27.324 1.00 97.69 372 GLY A C 1
ATOM 3016 O O . GLY A 1 372 ? 5.376 -5.140 -26.899 1.00 97.69 372 GLY A O 1
ATOM 3017 N N . PRO A 1 373 ? 5.508 -3.651 -28.589 1.00 97.62 373 PRO A N 1
ATOM 3018 C CA . PRO A 1 373 ? 6.338 -4.472 -29.463 1.00 97.62 373 PRO A CA 1
ATOM 3019 C C . PRO A 1 373 ? 7.797 -4.438 -28.974 1.00 97.62 373 PRO A C 1
ATOM 3021 O O . PRO A 1 373 ? 8.218 -3.466 -28.346 1.00 97.62 373 PRO A O 1
ATOM 3024 N N . LYS A 1 374 ? 8.595 -5.473 -29.262 1.00 97.62 374 LYS A N 1
ATOM 3025 C CA . LYS A 1 374 ? 9.993 -5.532 -28.783 1.00 97.62 374 LYS A CA 1
ATOM 3026 C C . LYS A 1 374 ? 10.827 -4.383 -29.347 1.00 97.62 374 LYS A C 1
ATOM 3028 O O . LYS A 1 374 ? 11.643 -3.785 -28.654 1.00 97.62 374 LYS A O 1
ATOM 3033 N N . GLU A 1 375 ? 10.548 -4.045 -30.596 1.00 97.25 375 GLU A N 1
ATOM 3034 C CA . GLU A 1 375 ? 11.171 -2.989 -31.378 1.00 97.25 375 GLU A CA 1
ATOM 3035 C C . GLU A 1 375 ? 11.023 -1.620 -30.709 1.00 97.25 375 GLU A C 1
ATOM 3037 O O . GLU A 1 375 ? 11.935 -0.806 -30.806 1.00 97.25 375 GLU A O 1
ATOM 3042 N N . PHE A 1 376 ? 9.924 -1.371 -29.984 1.00 96.44 376 PHE A N 1
ATOM 3043 C CA . PHE A 1 376 ? 9.754 -0.126 -29.232 1.00 96.44 376 PHE A CA 1
ATOM 3044 C C . PHE A 1 376 ? 10.838 0.027 -28.162 1.00 96.44 376 PHE A C 1
ATOM 3046 O O . PHE A 1 376 ? 11.500 1.063 -28.093 1.00 96.44 376 PHE A O 1
ATOM 3053 N N . ASP A 1 377 ? 11.028 -1.005 -27.340 1.00 97.06 377 ASP A N 1
ATOM 3054 C CA . ASP A 1 377 ? 11.950 -0.935 -26.209 1.00 97.06 377 ASP A CA 1
ATOM 3055 C C . ASP A 1 377 ? 13.407 -0.963 -26.677 1.00 97.06 377 ASP A C 1
ATOM 3057 O O . ASP A 1 377 ? 14.239 -0.227 -26.157 1.00 97.06 377 ASP A O 1
ATOM 3061 N N . ILE A 1 378 ? 13.705 -1.746 -27.720 1.00 97.75 378 ILE A N 1
ATOM 3062 C CA . ILE A 1 378 ? 15.038 -1.798 -28.333 1.00 97.75 378 ILE A CA 1
ATOM 3063 C C . ILE A 1 378 ? 15.383 -0.455 -28.977 1.00 97.75 378 ILE A C 1
ATOM 3065 O O . ILE A 1 378 ? 16.473 0.073 -28.753 1.00 97.75 378 ILE A O 1
ATOM 3069 N N . ALA A 1 379 ? 14.444 0.149 -29.716 1.00 95.94 379 ALA A N 1
ATOM 3070 C CA . ALA A 1 379 ? 14.620 1.492 -30.258 1.00 95.94 379 ALA A CA 1
ATOM 3071 C C . ALA A 1 379 ? 14.857 2.512 -29.142 1.00 95.94 379 ALA A C 1
ATOM 3073 O O . ALA A 1 379 ? 15.7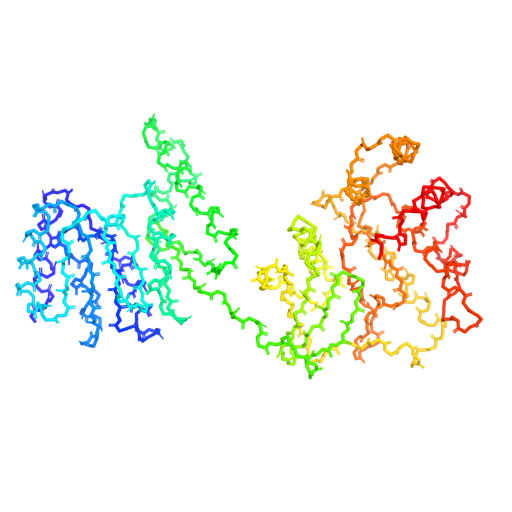22 3.375 -29.281 1.00 95.94 379 ALA A O 1
ATOM 3074 N N . ARG A 1 380 ? 14.119 2.413 -28.029 1.00 92.94 380 ARG A N 1
ATOM 3075 C CA . ARG A 1 380 ? 14.250 3.334 -26.898 1.00 92.94 380 ARG A CA 1
ATOM 3076 C C . ARG A 1 380 ? 15.598 3.186 -26.190 1.00 92.94 380 ARG A C 1
ATOM 3078 O O . ARG A 1 380 ? 16.240 4.198 -25.919 1.00 92.94 380 ARG A O 1
ATOM 3085 N N . THR A 1 381 ? 16.066 1.964 -25.953 1.00 94.19 381 THR A N 1
ATOM 3086 C CA . THR A 1 381 ? 17.402 1.694 -25.397 1.00 94.19 381 THR A CA 1
ATOM 3087 C C . THR A 1 381 ? 18.506 2.197 -26.311 1.00 94.19 381 THR A C 1
ATOM 3089 O O . THR A 1 381 ? 19.380 2.937 -25.861 1.00 94.19 381 THR A O 1
ATOM 3092 N N . PHE A 1 382 ? 18.445 1.862 -27.603 1.00 93.94 382 PHE A N 1
ATOM 3093 C CA . PHE A 1 382 ? 19.399 2.358 -28.592 1.00 93.94 382 PHE A CA 1
ATOM 3094 C C . PHE A 1 382 ? 19.454 3.888 -28.596 1.00 93.94 382 PHE A C 1
ATOM 3096 O O . PHE A 1 382 ? 20.535 4.477 -28.567 1.00 93.94 382 PHE A O 1
ATOM 3103 N N . TYR A 1 383 ? 18.283 4.525 -28.578 1.00 90.81 383 TYR A N 1
ATOM 3104 C CA . TYR A 1 383 ? 18.147 5.971 -28.540 1.00 90.81 383 TYR A CA 1
ATOM 3105 C C . TYR A 1 383 ? 18.853 6.580 -27.323 1.00 90.81 383 TYR A C 1
ATOM 3107 O O . TYR A 1 383 ? 19.695 7.460 -27.493 1.00 90.81 383 TYR A O 1
ATOM 3115 N N . ILE A 1 384 ? 18.583 6.071 -26.115 1.00 87.69 384 ILE A N 1
ATOM 3116 C CA . ILE A 1 384 ? 19.205 6.552 -24.871 1.00 87.69 384 ILE A CA 1
ATOM 3117 C C . ILE A 1 384 ? 20.730 6.385 -24.927 1.00 87.69 384 ILE A C 1
ATOM 3119 O O . ILE A 1 384 ? 21.460 7.350 -24.704 1.00 87.69 384 ILE A O 1
ATOM 3123 N N . LEU A 1 385 ? 21.218 5.196 -25.303 1.00 88.12 385 LEU A N 1
ATOM 3124 C CA . LEU A 1 385 ? 22.655 4.918 -25.427 1.00 88.12 385 LEU A CA 1
ATOM 3125 C C . LEU A 1 385 ? 23.341 5.826 -26.461 1.00 88.12 385 LEU A C 1
ATOM 3127 O O . LEU A 1 385 ? 24.496 6.211 -26.290 1.00 88.12 385 LEU A O 1
ATOM 3131 N N . SER A 1 386 ? 22.641 6.187 -27.541 1.00 87.50 386 SER A N 1
ATOM 3132 C CA . SER A 1 386 ? 23.192 7.063 -28.580 1.00 87.50 386 SER A CA 1
ATOM 3133 C C . SER A 1 386 ? 23.394 8.505 -28.103 1.00 87.50 386 SER A C 1
ATOM 3135 O O . SER A 1 386 ? 24.303 9.180 -28.584 1.00 87.50 386 SER A O 1
ATOM 3137 N N . LYS A 1 387 ? 22.593 8.964 -27.131 1.00 81.44 387 LYS A N 1
ATOM 3138 C CA . LYS A 1 387 ? 22.676 10.313 -26.547 1.00 81.44 387 LYS A CA 1
ATOM 3139 C C . LYS A 1 387 ? 23.727 10.413 -25.443 1.00 81.44 387 LYS A C 1
ATOM 3141 O O . LYS A 1 387 ? 24.301 11.478 -25.246 1.00 81.44 387 LYS A O 1
ATOM 3146 N N . THR A 1 388 ? 24.019 9.308 -24.757 1.00 69.12 388 THR A N 1
ATOM 3147 C CA . THR A 1 388 ? 25.003 9.244 -23.662 1.00 69.12 388 THR A CA 1
ATOM 3148 C C . THR A 1 388 ? 26.402 8.792 -24.110 1.00 69.12 388 THR A C 1
ATOM 3150 O O . THR A 1 388 ? 27.310 8.664 -23.284 1.00 69.12 388 THR A O 1
ATOM 3153 N N . ASN A 1 389 ? 26.610 8.589 -25.420 1.00 61.44 389 ASN A N 1
ATOM 3154 C CA . ASN A 1 389 ? 27.859 8.131 -26.044 1.00 61.44 389 ASN A CA 1
ATOM 3155 C C . ASN A 1 389 ? 29.024 9.135 -25.869 1.00 61.44 389 ASN A C 1
ATOM 3157 O O . ASN A 1 389 ? 29.383 9.888 -26.772 1.00 61.44 389 ASN A O 1
ATOM 3161 N N . SER A 1 390 ? 29.670 9.112 -24.703 1.00 59.31 390 SER A N 1
ATOM 3162 C CA . SER A 1 390 ? 31.032 9.628 -24.526 1.00 59.31 390 SER A CA 1
ATOM 3163 C C . SER A 1 390 ? 32.057 8.544 -24.888 1.00 59.31 390 SER A C 1
ATOM 3165 O O . SER A 1 390 ? 31.780 7.354 -24.733 1.00 59.31 390 SER A O 1
ATOM 3167 N N . GLU A 1 391 ? 33.279 8.914 -25.297 1.00 54.66 391 GLU A N 1
ATOM 3168 C CA . GLU A 1 391 ? 34.375 7.952 -25.563 1.00 54.66 391 GLU A CA 1
ATOM 3169 C C . GLU A 1 391 ? 34.685 7.025 -24.366 1.00 54.66 391 GLU A C 1
ATOM 3171 O O . GLU A 1 391 ? 35.307 5.973 -24.520 1.00 54.66 391 GLU A O 1
ATOM 3176 N N . LYS A 1 392 ? 34.225 7.392 -23.162 1.00 55.97 392 LYS A N 1
ATOM 3177 C CA . LYS A 1 392 ? 34.388 6.631 -21.920 1.00 55.97 392 LYS A CA 1
ATOM 3178 C C . LYS A 1 392 ? 33.229 5.677 -21.612 1.00 55.97 392 LYS A C 1
ATOM 3180 O O . LYS A 1 392 ? 33.338 4.942 -20.632 1.00 55.97 392 LYS A O 1
ATOM 3185 N N . SER A 1 393 ? 32.167 5.643 -22.425 1.00 67.69 393 SER A N 1
ATOM 3186 C CA . SER A 1 393 ? 31.010 4.772 -22.190 1.00 67.69 393 SER A CA 1
ATOM 3187 C C . SER A 1 393 ? 31.414 3.293 -22.084 1.00 67.69 393 SER A C 1
ATOM 3189 O O . SER A 1 393 ? 32.353 2.812 -22.737 1.00 67.69 393 SER A O 1
ATOM 3191 N N . ILE A 1 394 ? 30.714 2.564 -21.213 1.00 72.31 394 ILE A N 1
ATOM 3192 C CA . ILE A 1 394 ? 30.864 1.114 -21.047 1.00 72.31 394 ILE A CA 1
ATOM 3193 C C . ILE A 1 394 ? 30.135 0.335 -22.156 1.00 72.31 394 ILE A C 1
ATOM 3195 O O . ILE A 1 394 ? 30.486 -0.809 -22.425 1.00 72.31 394 ILE A O 1
ATOM 3199 N N . LEU A 1 395 ? 29.165 0.972 -22.821 1.00 80.75 395 LEU A N 1
ATOM 3200 C CA . LEU A 1 395 ? 28.308 0.401 -23.859 1.00 80.75 395 LEU A CA 1
ATOM 3201 C C . LEU A 1 395 ? 28.158 1.384 -25.019 1.00 80.75 395 LEU A C 1
ATOM 3203 O O . LEU A 1 395 ? 27.747 2.526 -24.814 1.00 80.75 395 LEU A O 1
ATOM 3207 N N . LYS A 1 396 ? 28.455 0.931 -26.238 1.00 85.94 396 LYS A N 1
ATOM 3208 C CA . LYS A 1 396 ? 28.156 1.684 -27.458 1.00 85.94 396 LYS A CA 1
ATOM 3209 C C . LYS A 1 396 ? 26.803 1.246 -28.008 1.00 85.94 396 LYS A C 1
ATOM 3211 O O . LYS A 1 396 ? 26.499 0.057 -28.046 1.00 85.94 396 LYS A O 1
ATOM 3216 N N . SER A 1 397 ? 26.017 2.210 -28.472 1.00 89.50 397 SER A N 1
ATOM 3217 C CA . SER A 1 397 ? 24.677 1.976 -29.026 1.00 89.50 397 SER A CA 1
ATOM 3218 C C . SER A 1 397 ? 24.666 1.016 -30.225 1.00 89.50 397 SER A C 1
ATOM 3220 O O . SER A 1 397 ? 23.795 0.158 -30.306 1.00 89.50 397 SER A O 1
ATOM 3222 N N . GLU A 1 398 ? 25.635 1.126 -31.137 1.00 90.69 398 GLU A N 1
ATOM 3223 C CA . GLU A 1 398 ? 25.711 0.262 -32.328 1.00 90.69 398 GLU A CA 1
ATOM 3224 C C . GLU A 1 398 ? 26.105 -1.183 -31.963 1.00 90.69 398 GLU A C 1
ATOM 3226 O O . GLU A 1 398 ? 25.504 -2.128 -32.468 1.00 90.69 398 GLU A O 1
ATOM 3231 N N . ASP A 1 399 ? 27.031 -1.372 -31.012 1.00 90.25 399 ASP A N 1
ATOM 3232 C CA . ASP A 1 399 ? 27.407 -2.708 -30.517 1.00 90.25 399 ASP A CA 1
ATOM 3233 C C . ASP A 1 399 ? 26.210 -3.417 -29.860 1.00 90.25 399 ASP A C 1
ATOM 3235 O O . ASP A 1 399 ? 26.049 -4.629 -29.990 1.00 90.25 399 ASP A O 1
ATOM 3239 N N . TYR A 1 400 ? 25.347 -2.661 -29.175 1.00 93.75 400 TYR A N 1
ATOM 3240 C CA . TYR A 1 400 ? 24.106 -3.181 -28.604 1.00 93.75 400 TYR A CA 1
ATOM 3241 C C . TYR A 1 400 ? 23.141 -3.696 -29.688 1.00 93.75 400 TYR A C 1
ATOM 3243 O O . TYR A 1 400 ? 22.627 -4.801 -29.543 1.00 93.75 400 TYR A O 1
ATOM 3251 N N . LEU A 1 401 ? 22.936 -2.968 -30.795 1.00 94.69 401 LEU A N 1
ATOM 3252 C CA . LEU A 1 401 ? 22.066 -3.444 -31.885 1.00 94.69 401 LEU A CA 1
ATOM 3253 C C . LEU A 1 401 ? 22.595 -4.714 -32.548 1.00 94.69 401 LEU A C 1
ATOM 3255 O O . LEU A 1 401 ? 21.813 -5.620 -32.830 1.00 94.69 401 LEU A O 1
ATOM 3259 N N . ILE A 1 402 ? 23.916 -4.798 -32.746 1.00 94.00 402 ILE A N 1
ATOM 3260 C CA . ILE A 1 402 ? 24.565 -6.000 -33.283 1.00 94.00 402 ILE A CA 1
ATOM 3261 C C . ILE A 1 402 ? 24.251 -7.207 -32.392 1.00 94.00 402 ILE A C 1
ATOM 3263 O O . ILE A 1 402 ? 23.893 -8.263 -32.905 1.00 94.00 402 ILE A O 1
ATOM 3267 N N . LYS A 1 403 ? 24.343 -7.047 -31.066 1.00 94.19 403 LYS A N 1
ATOM 3268 C CA . LYS A 1 403 ? 24.054 -8.126 -30.110 1.00 94.19 403 LYS A CA 1
ATOM 3269 C C . LYS A 1 403 ? 22.572 -8.477 -30.005 1.00 94.19 403 LYS A C 1
ATOM 3271 O O . LYS A 1 403 ? 22.263 -9.632 -29.762 1.00 94.19 403 LYS A O 1
ATOM 3276 N N . MET A 1 404 ? 21.678 -7.508 -30.202 1.00 95.31 404 MET A N 1
ATOM 3277 C CA . MET A 1 404 ? 20.230 -7.747 -30.265 1.00 95.31 404 MET A CA 1
ATOM 3278 C C . MET A 1 404 ? 19.775 -8.339 -31.610 1.00 95.31 404 MET A C 1
ATOM 3280 O O . MET A 1 404 ? 18.586 -8.609 -31.766 1.00 95.31 404 MET A O 1
ATOM 3284 N N . GLU A 1 405 ? 20.683 -8.500 -32.582 1.00 95.38 405 GLU A N 1
ATOM 3285 C CA . GLU A 1 405 ? 20.409 -9.012 -33.932 1.00 95.38 405 GLU A CA 1
ATOM 3286 C C . GLU A 1 405 ? 19.297 -8.240 -34.670 1.00 95.38 405 GLU A C 1
ATOM 3288 O O . GLU A 1 405 ? 18.488 -8.813 -35.401 1.00 95.38 405 GLU A O 1
ATOM 3293 N N . ILE A 1 406 ? 19.251 -6.915 -34.486 1.00 94.38 406 ILE A N 1
ATOM 3294 C CA . ILE A 1 406 ? 18.239 -6.046 -35.097 1.00 94.38 406 ILE A CA 1
ATOM 3295 C C . ILE A 1 406 ? 18.870 -5.003 -36.007 1.00 94.38 406 ILE A C 1
ATOM 3297 O O . ILE A 1 406 ? 19.824 -4.315 -35.645 1.00 94.38 406 ILE A O 1
ATOM 3301 N N . ASP A 1 407 ? 18.266 -4.847 -37.183 1.00 93.31 407 ASP A N 1
ATOM 3302 C CA . ASP A 1 407 ? 18.608 -3.786 -38.115 1.00 93.31 407 ASP A CA 1
ATOM 3303 C C . ASP A 1 407 ? 18.048 -2.433 -37.651 1.00 93.31 407 ASP A C 1
ATOM 3305 O O . ASP A 1 407 ? 16.881 -2.288 -37.284 1.00 93.31 407 ASP A O 1
ATOM 3309 N N . LYS A 1 408 ? 18.885 -1.400 -37.705 1.00 94.00 408 LYS A N 1
ATOM 3310 C CA . LYS A 1 408 ? 18.525 -0.041 -37.300 1.00 94.00 408 LYS A CA 1
ATOM 3311 C C . LYS A 1 408 ? 17.385 0.526 -38.145 1.00 94.00 408 LYS A C 1
ATOM 3313 O O . LYS A 1 408 ? 16.579 1.298 -37.622 1.00 94.00 408 LYS A O 1
ATOM 3318 N N . GLU A 1 409 ? 17.286 0.145 -39.421 1.00 94.50 409 GLU A N 1
ATOM 3319 C CA . GLU A 1 409 ? 16.221 0.628 -40.307 1.00 94.50 409 GLU A CA 1
ATOM 3320 C C . GLU A 1 409 ? 14.823 0.248 -39.798 1.00 94.50 409 GLU A C 1
ATOM 3322 O O . GLU A 1 409 ? 13.902 1.067 -39.868 1.00 94.50 409 GLU A O 1
ATOM 3327 N N . SER A 1 410 ? 14.661 -0.934 -39.188 1.00 94.00 410 SER A N 1
ATOM 3328 C CA . SER A 1 410 ? 13.366 -1.362 -38.639 1.00 94.00 410 SER A CA 1
ATOM 3329 C C . SER A 1 410 ? 12.935 -0.557 -37.408 1.00 94.00 410 SER A C 1
ATOM 3331 O O . SER A 1 410 ? 11.761 -0.569 -37.038 1.00 94.00 410 SER A O 1
ATOM 3333 N N . LEU A 1 411 ? 13.868 0.160 -36.775 1.00 96.00 411 LEU A N 1
ATOM 3334 C CA . LEU A 1 411 ? 13.629 0.973 -35.582 1.00 96.00 411 LEU A CA 1
ATOM 3335 C C . LEU A 1 411 ? 13.332 2.444 -35.910 1.00 96.00 411 LEU A C 1
ATOM 3337 O O . LEU A 1 411 ? 12.834 3.171 -35.046 1.00 96.00 411 LEU A O 1
ATOM 3341 N N . LEU A 1 412 ? 13.587 2.890 -37.148 1.00 94.69 412 LEU A N 1
ATOM 3342 C CA . LEU A 1 412 ? 13.416 4.287 -37.568 1.00 94.69 412 LEU A CA 1
ATOM 3343 C C . LEU A 1 412 ? 12.032 4.873 -37.248 1.00 94.69 412 LEU A C 1
ATOM 3345 O O . LEU A 1 412 ? 11.996 5.984 -36.717 1.00 94.69 412 LEU A O 1
ATOM 3349 N N . PRO A 1 413 ? 10.899 4.167 -37.454 1.00 94.19 413 PRO A N 1
ATOM 3350 C CA . PRO A 1 413 ? 9.587 4.715 -37.113 1.00 94.19 413 PRO A CA 1
ATOM 3351 C C . PRO A 1 413 ? 9.441 5.081 -35.628 1.00 94.19 413 PRO A C 1
ATOM 3353 O O . PRO A 1 413 ? 8.784 6.067 -35.299 1.00 94.19 413 PRO A O 1
ATOM 3356 N N . PHE A 1 414 ? 10.055 4.307 -34.727 1.00 93.75 414 PHE A N 1
ATOM 3357 C CA . PHE A 1 414 ? 10.064 4.598 -33.291 1.00 93.75 414 PHE A CA 1
ATOM 3358 C C . PHE A 1 414 ? 11.025 5.743 -32.962 1.00 93.75 414 PHE A C 1
ATOM 3360 O O . PHE A 1 414 ? 10.662 6.658 -32.227 1.00 93.75 414 PHE A O 1
ATOM 3367 N N . ILE A 1 415 ? 12.223 5.729 -33.553 1.00 91.12 415 ILE A N 1
ATOM 3368 C CA . ILE A 1 415 ? 13.244 6.768 -33.358 1.00 91.12 415 ILE A CA 1
ATOM 3369 C C . ILE A 1 415 ? 12.742 8.141 -33.827 1.00 91.12 415 ILE A C 1
ATOM 3371 O O . ILE A 1 415 ? 12.982 9.140 -33.154 1.00 91.12 415 ILE A O 1
ATOM 3375 N N . GLU A 1 416 ? 12.009 8.217 -34.941 1.00 89.25 416 GLU A N 1
ATOM 3376 C CA . GLU A 1 416 ? 11.366 9.455 -35.397 1.00 89.25 416 GLU A CA 1
ATOM 3377 C C . GLU A 1 416 ? 10.388 10.016 -34.368 1.00 89.25 416 GLU A C 1
ATOM 3379 O O . GLU A 1 416 ? 10.364 11.224 -34.137 1.00 89.25 416 GLU A O 1
ATOM 3384 N N . VAL A 1 417 ? 9.592 9.140 -33.747 1.00 88.44 417 VAL A N 1
ATOM 3385 C CA . VAL A 1 417 ? 8.697 9.538 -32.664 1.00 88.44 417 VAL A CA 1
ATOM 3386 C C . VAL A 1 417 ? 9.534 10.088 -31.512 1.00 88.44 417 VAL A C 1
ATOM 3388 O O . VAL A 1 417 ? 9.301 11.220 -31.114 1.00 88.44 417 VAL A O 1
ATOM 3391 N N . PHE A 1 418 ? 10.565 9.379 -31.047 1.00 86.69 418 PHE A N 1
ATOM 3392 C CA . PHE A 1 418 ? 11.420 9.857 -29.952 1.00 86.69 418 PHE A CA 1
ATOM 3393 C C . PHE A 1 418 ? 12.094 11.206 -30.236 1.00 86.69 418 PHE A C 1
ATOM 3395 O O . PHE A 1 418 ? 12.107 12.053 -29.351 1.00 86.69 418 PHE A O 1
ATOM 3402 N N . ASN A 1 419 ? 12.576 11.442 -31.460 1.00 83.38 419 ASN A N 1
ATOM 3403 C CA . ASN A 1 419 ? 13.176 12.722 -31.854 1.00 83.38 419 ASN A CA 1
ATOM 3404 C C . ASN A 1 419 ? 12.165 13.880 -31.845 1.00 83.38 419 ASN A C 1
ATOM 3406 O O . ASN A 1 419 ? 12.493 14.975 -31.399 1.00 83.38 419 ASN A O 1
ATOM 3410 N N . GLU A 1 420 ? 10.938 13.665 -32.336 1.00 76.69 420 GLU A N 1
ATOM 3411 C CA . GLU A 1 420 ? 9.891 14.698 -32.268 1.00 76.69 420 GLU A CA 1
ATOM 3412 C C . GLU A 1 420 ? 9.403 14.923 -30.837 1.00 76.69 420 GLU A C 1
ATOM 3414 O O . GLU A 1 420 ? 9.041 16.042 -30.480 1.00 76.69 420 GLU A O 1
ATOM 3419 N N . PHE A 1 421 ? 9.430 13.870 -30.020 1.00 71.25 421 PHE A N 1
ATOM 3420 C CA . PHE A 1 421 ? 9.197 13.958 -28.590 1.00 71.25 421 PHE A CA 1
ATOM 3421 C C . PHE A 1 421 ? 10.311 14.736 -27.881 1.00 71.25 421 PHE A C 1
ATOM 3423 O O . PHE A 1 421 ? 9.994 15.428 -26.932 1.00 71.25 421 PHE A O 1
ATOM 3430 N N . GLU A 1 422 ? 11.577 14.683 -28.313 1.00 59.75 422 GLU A N 1
ATOM 3431 C CA . GLU A 1 422 ? 12.745 15.227 -27.594 1.00 59.75 422 GLU A CA 1
ATOM 3432 C C . GLU A 1 422 ? 12.731 16.752 -27.379 1.00 59.75 422 GLU A C 1
ATOM 3434 O O . GLU A 1 422 ? 13.258 17.221 -26.373 1.00 59.75 422 GLU A O 1
ATOM 3439 N N . ASN A 1 423 ? 12.022 17.511 -28.225 1.00 49.19 423 ASN A N 1
ATOM 3440 C CA . ASN A 1 423 ? 11.737 18.939 -27.989 1.00 49.19 423 ASN A CA 1
ATOM 3441 C C . ASN A 1 423 ? 10.730 19.186 -26.844 1.00 49.19 423 ASN A C 1
ATOM 3443 O O . ASN A 1 423 ? 10.465 20.327 -26.488 1.00 49.19 423 ASN A O 1
ATOM 3447 N N . SER A 1 424 ? 10.128 18.124 -26.315 1.00 47.22 424 SER A N 1
ATOM 3448 C CA . SER A 1 424 ? 9.158 18.107 -25.213 1.00 47.22 424 SER A CA 1
ATOM 3449 C C . SER A 1 424 ? 9.538 17.092 -24.128 1.00 47.22 424 SER A C 1
ATOM 3451 O O . SER A 1 424 ? 8.930 17.070 -23.069 1.00 47.22 424 SER A O 1
ATOM 3453 N N . PHE A 1 425 ? 10.513 16.219 -24.400 1.00 44.31 425 PHE A N 1
ATOM 3454 C CA . PHE A 1 425 ? 10.922 15.115 -23.539 1.00 44.31 425 PHE A CA 1
ATOM 3455 C C . PHE A 1 425 ? 11.993 15.563 -22.560 1.00 44.31 425 PHE A C 1
ATOM 3457 O O . PHE A 1 425 ? 11.926 15.103 -21.451 1.00 44.31 425 PHE A O 1
ATOM 3464 N N . TYR A 1 426 ? 12.933 16.457 -22.884 1.00 40.72 426 TYR A N 1
ATOM 3465 C CA . TYR A 1 426 ? 13.889 16.943 -21.865 1.00 40.72 426 TYR A CA 1
ATOM 3466 C C . TYR A 1 426 ? 13.302 17.986 -20.901 1.00 40.72 426 TYR A C 1
ATOM 3468 O O . TYR A 1 426 ? 13.924 18.276 -19.893 1.00 40.72 426 TYR A O 1
ATOM 3476 N N . ASP A 1 427 ? 12.103 18.507 -21.182 1.00 35.31 427 ASP A N 1
ATOM 3477 C CA . ASP A 1 427 ? 11.324 19.309 -20.224 1.00 35.31 427 ASP A CA 1
ATOM 3478 C C . ASP A 1 427 ? 10.357 18.440 -19.380 1.00 35.31 427 ASP A C 1
ATOM 3480 O O . ASP A 1 427 ? 9.681 18.955 -18.488 1.00 35.31 427 ASP A O 1
ATOM 3484 N N . ILE A 1 428 ? 10.248 17.134 -19.687 1.00 42.75 428 ILE A N 1
ATOM 3485 C CA . ILE A 1 428 ? 9.425 16.130 -18.973 1.00 42.75 428 ILE A CA 1
ATOM 3486 C C . ILE A 1 428 ? 10.250 14.877 -18.604 1.00 42.75 428 ILE A C 1
ATOM 3488 O O . ILE A 1 428 ? 9.700 13.903 -18.083 1.00 42.75 428 ILE A O 1
ATOM 3492 N N . PHE A 1 429 ? 11.562 14.876 -18.843 1.00 38.78 429 PHE A N 1
ATOM 3493 C CA . PHE A 1 429 ? 12.461 13.895 -18.253 1.00 38.78 429 PHE A CA 1
ATOM 3494 C C . PHE A 1 429 ? 13.077 14.402 -17.018 1.00 38.78 429 PHE A C 1
ATOM 3496 O O . PHE A 1 429 ? 12.918 15.622 -16.830 1.00 38.78 429 PHE A O 1
#

Sequence (429 aa):
MSAEFLLEIKSLAHKNNVPIMQDATSEFIFSFIKKHNVKSVLEIGTAVGYSAIQFALVDESVKVTTIEIDIDRTIQAIKNVEKCGLKSRIKIINNDALACDINEKFDLIFIDAAKAQYEKFFEKFKANLNPKGAIISDNLLFHGIVENQNLTKSYSTKKLVRKIKRYVNFLKENIEFTTEFYKTGDGISVSKFKTDYSNFISEENFLEEKEYFKIFKIDQKCLLKLFDENVSKEFALMDFRNSQFAYNQNISKFMPCDFLKISGCFGIVFQNDDEKFPSRILNEFDKNIFSDKFTLLHEKLLSLNAESLASYKELLLFILGGNSKENSSVIRKLKKLPEGNFFCQGNFCPENILIDENKNLFASNFLLSCKGPKEFDIARTFYILSKTNSEKSILKSEDYLIKMEIDKESLLPFIEVFNEFENSFYDIF

pLDDT: mean 88.28, std 10.83, range [35.31, 98.62]

Mean predicted aligned error: 10.97 Å

Foldseek 3Di:
DQPVLLVVLVVVCVVVVNDDDDPLRLVVVLCVCVVLVWQEEEEEACQLNNSVSSQCVSDVSHAYEYEDQDPVSLVNNCVSCVVNVNVVRYHYHHHDLLPDDDPAATQEYEYDDPLLCSVVNCVVCVVSYDQNHKYKYDQLCVVVCLVPVVVDPDPVVVVSSVSSVVVVVCQVPPQQWPWDWDPGDNIMIIIHGDDDCQVQPDPVQWDDDDPFWTWGHPDQFKIKTKGDLPDDPVLQVLQLVLQCVCVVLVQDQWNFDHWHADPNIIMTMTTGPDSGFFDLPPVPDDLVVCLLLLLVSLVVQQVDFQQVFAWLLRLVCVLVVHDDPLCPVLNVLSVPDDFFGGKAQLQRDSVQWTADPVRHTHGHDSSSIGGGHSLLNLLSHLLVQCVVDDVPDSDHSVVSCVSNVDDVVVNVSNNVSVVVCVVVVVVSD

Solvent-accessible surface area (backbone atoms only — not comparable to full-atom values): 23504 Å² total; per-residue (Å²): 125,60,67,65,56,51,51,52,53,52,52,51,29,60,76,67,72,47,87,73,86,49,69,58,43,51,54,53,50,48,53,48,37,63,75,68,65,47,40,30,35,38,35,39,45,34,53,59,28,62,62,60,51,52,57,35,66,72,41,88,74,22,31,30,38,28,26,22,63,52,64,70,36,41,56,45,16,51,55,48,35,50,77,61,70,36,60,93,37,47,49,80,42,80,38,53,72,90,76,56,88,75,90,63,70,19,36,31,38,38,44,61,55,67,65,86,43,50,61,58,52,50,67,67,48,56,83,28,47,38,85,88,17,38,41,36,38,59,53,66,30,52,84,51,36,61,81,40,58,84,80,52,90,51,67,69,59,53,55,47,41,53,42,40,52,51,40,54,49,50,45,73,68,36,58,61,36,48,60,50,80,42,82,51,61,40,15,32,36,45,32,29,59,49,82,82,62,67,84,36,74,43,82,89,26,54,74,48,77,54,86,58,33,37,34,22,40,70,56,76,42,32,34,36,41,37,36,39,77,87,57,50,68,69,59,56,50,45,23,49,53,35,31,43,52,34,28,77,70,70,44,30,67,43,42,62,75,46,67,41,68,56,100,83,16,42,32,38,34,29,36,43,78,52,92,58,76,57,42,70,71,64,87,82,50,57,48,64,62,47,47,53,53,53,51,54,50,49,54,56,44,47,69,37,79,24,75,90,47,57,40,48,66,57,51,52,39,56,74,63,73,46,95,47,82,90,46,49,65,58,54,56,54,60,70,72,52,78,80,41,43,23,32,25,53,59,61,63,48,76,91,33,38,34,31,43,99,85,73,47,81,30,61,49,74,36,66,57,38,20,7,22,33,64,59,54,33,52,30,46,28,37,51,53,33,58,75,63,65,48,100,81,52,71,57,56,32,67,62,49,33,63,75,69,74,50,66,68,78,82,26,44,75,52,44,54,47,52,59,67,40,47,87,57,37,72,84,71,84

Radius of gyration: 28.35 Å; Cα contacts (8 Å, |Δi|>4): 713; chains: 1; bounding box: 71×37×79 Å

Secondary structure (DSSP, 8-state):
-HHHHHHHHHHHHHHTT-----HHHHHHHHHHHHHTT--EEEEE--TTSHHHHHHHHH-TT-EEEEEES-HHHHHHHHHHHHHTT-TTTEEEEES-TTT------EEEEEE-S-GGGHHHHHHHHGGGEEEEEEEEE--SSTTTTTT-GGG---HHHHHHHHHHHHHHHHHHS-SSEEEEEE-STT-EEEEEEPP--GGG-STTTEEEEETTEEEEE-SSSEEEEEE-TTS-HHHHHHHHHHHHHHHHTTS-SEEEEEEEEETTEEEEEEEESSSSPPB--GGGS-HHHHHHHHHHHHHHHHTSB-TTSPBHHHHHHHHTTSS-STTHHHHHHHHHSPP--EEE-SS-SGGGEEE-TT--EEE---TT-EEE-HHHHHHHHHHHHHHS--TT-SS-HHHHHHHTT--GGGGHHHHHHHHHHHHHHTTT-

Nearest PDB structures (foldseek):
  5zw4-assembly1_A  TM=9.638E-01  e=2.276E-18  Bacillus subtilis subsp. subtilis str. 168
  5zw3-assembly1_A  TM=9.399E-01  e=9.343E-18  Bacillus subtilis subsp. subtilis str. 168
  5zw3-assembly1_B  TM=9.569E-01  e=3.191E-16  Bacillus subtilis subsp. subtilis str. 168
  2gpy-assembly1_B  TM=8.707E-01  e=1.430E-14  Halalkalibacterium halodurans C-125
  2gpy-assembly1_A  TM=9.112E-01  e=4.989E-14  Halalkalibacterium halodurans C-125